Protein AF-0000000084413338 (afdb_homodimer)

Nearest PDB structures (foldseek):
  1wm1-assembly1_A  TM=8.867E-01  e=1.631E-09  Serratia marcescens
  5yhp-assembly1_A  TM=8.434E-01  e=1.998E-09  Glaciozyma antarctica
  1azw-assembly1_B  TM=8.545E-01  e=7.480E-09  Xanthomonas citri
  4ns4-assembly1_A  TM=5.624E-01  e=1.175E-02  Psychrobacter cryohalolentis K5
  7ots-assembly1_A  TM=3.538E-01  e=4.180E-02  Homo sapiens

pLDDT: mean 74.63, std 24.56, range [25.83, 98.25]

Secondary structure (DSSP, 8-state):
-EEES-----HHHHHHHHSSTGGGT-HHHHHHHHHTS-GGGTTSHHHHHHHHHT-S-HHHHHHHHHHHHHHHHHHH---SSEEEEE-SS-EEEEESSPPTT-SPPP-PPP---S--S----------GGGGSSS----TT-S--S----S--HHHHHHHHHHHHHH----TTS-HHHHHHHHHHHHHHTGGG-S-HHHHHHHHHHHHGGGTSTT-TTHHHHHHHSSSS-S---TTSTTTTGGGGTTS--EEEEETT-SSS-HHHHHHHHHH-TTSEEEEETT--S-TTSHHHHHHHHHHHHHHHTT-/-EEES-----HHHHHHHHSSTGGGT-HHHHHHHHHTS-GGGTTSHHHHHHHHHT-S-HHHHHHHHHHHHHHHHHHH---SSEEEEE-SS-EEEEESSPPTT-SPPP-PPP---S-------------GGGGSSS----TT-S--S----S--HHHHHHHHHHHHHH----TTS-HHHHHHHHHHHHHHTGGG-S-HHHHHHHHHHHHGGGTSTT-TTHHHHHHHSSSS-S---TTSTTTTGGGGTTS--EEEEETT-SSS-HHHHHHHHHH-TTSEEEEETT--S-TTSHHHHHHHHHHHHHHHTT-

Organism: Gonium pectorale (NCBI:txid33097)

Sequence (614 aa):
MLLRGVCTMRPQEIDWMYGGGAGALKPLAWYRFLEHLHANERSQPVLGYYRRLLSEDPAVRDAAARSWMDWGMSVGFGSRTHSLDWDGSQWSYRDFPAPPGARGPPQPAPAPAARPPAPPPQPWAPNADADAGHQGRDRSTLAEPGDRGQEDPAAASAAILRRGLAYRGDPSLSASTAQALLECHYCVHGAFLRGRDAAAQLYDELYGDIGSPGSAASGDAALRDGAVWPAHDASSLIGRAGELRHIPAIAVHGQMDLVCPPVTAYDLHRAWPELQLRLVPNAGHSMYDPAITHELVEATGALHALCMLLRGVCTMRPQEIDWMYGGGAGALKPLAWYRFLEHLHANERSQPVLGYYRRLLSEDPAVRDAAARSWMDWGMSVGFGSRTHSLDWDGSQWSYRDFPAPPGARGPPQPAPAPAARPPAPPPQPWAPNADADAGHQGRDRSTLAEPGDRGQEDPAAASAAILRRGLAYRGDPSLSASTAQALLECHYCVHGAFLRGRDAAAQLYDELYGDIGSPGSAASGDAALRDGAVWPAHDASSLIGRAGELRHIPAIAVHGQMDLVCPPVTAYDLHRAWPELQLRLVPNAGHSMYDPAITHELVEATGALHALC

InterPro domains:
  IPR005944 Proline iminopeptidase [PTHR43722] (1-303)
  IPR029058 Alpha/Beta hydrolase fold [G3DSA:3.40.50.1820] (1-305)
  IPR029058 Alpha/Beta hydrolase fold [SSF53474] (4-288)

Structure (mmCIF, N/CA/C/O backbone):
data_AF-0000000084413338-model_v1
#
loop_
_entity.id
_entity.type
_entity.pdbx_description
1 polymer 'prolyl aminopeptidase'
#
loop_
_atom_site.group_PDB
_atom_site.id
_atom_site.type_symbol
_atom_site.label_atom_id
_atom_site.label_alt_id
_atom_site.label_comp_id
_atom_site.label_asym_id
_atom_site.label_entity_id
_atom_site.label_seq_id
_atom_site.pdbx_PDB_ins_code
_atom_site.Cartn_x
_atom_site.Cartn_y
_atom_site.Cartn_z
_atom_site.occupancy
_atom_site.B_iso_or_equiv
_atom_site.auth_seq_id
_atom_site.auth_comp_id
_atom_site.auth_asym_id
_atom_site.auth_atom_id
_atom_site.pdbx_PDB_model_num
ATOM 1 N N . MET A 1 1 ? 25.734 10.812 -9.141 1 95.31 1 MET A N 1
ATOM 2 C CA . MET A 1 1 ? 25.062 9.523 -9.008 1 95.31 1 MET A CA 1
ATOM 3 C C . MET A 1 1 ? 23.594 9.641 -9.398 1 95.31 1 MET A C 1
ATOM 5 O O . MET A 1 1 ? 22.922 10.609 -9.031 1 95.31 1 MET A O 1
ATOM 9 N N . LEU A 1 2 ? 23.156 8.727 -10.18 1 96.44 2 LEU A N 1
ATOM 10 C CA . LEU A 1 2 ? 21.75 8.648 -10.562 1 96.44 2 LEU A CA 1
ATOM 11 C C . LEU A 1 2 ? 21.109 7.383 -10.008 1 96.44 2 LEU A C 1
ATOM 13 O O . LEU A 1 2 ? 21.609 6.277 -10.219 1 96.44 2 LEU A O 1
ATOM 17 N N . LEU A 1 3 ? 20.078 7.613 -9.172 1 97 3 LEU A N 1
ATOM 18 C CA . LEU A 1 3 ? 19.328 6.5 -8.594 1 97 3 LEU A CA 1
ATOM 19 C C . LEU A 1 3 ? 17.938 6.391 -9.234 1 97 3 LEU A C 1
ATOM 21 O O . LEU A 1 3 ? 17.359 7.398 -9.648 1 97 3 LEU A O 1
ATOM 25 N N . ARG A 1 4 ? 17.406 5.199 -9.375 1 96.38 4 ARG A N 1
ATOM 26 C CA . ARG A 1 4 ? 16.062 4.91 -9.867 1 96.38 4 ARG A CA 1
ATOM 27 C C . ARG A 1 4 ? 15.438 3.758 -9.094 1 96.38 4 ARG A C 1
ATOM 29 O O . ARG A 1 4 ? 16.062 2.717 -8.898 1 96.38 4 ARG A O 1
ATOM 36 N N . GLY A 1 5 ? 14.141 3.93 -8.742 1 95.81 5 GLY A N 1
ATOM 37 C CA . GLY A 1 5 ? 13.508 2.842 -8.016 1 95.81 5 GLY A CA 1
ATOM 38 C C . GLY A 1 5 ? 14.273 2.418 -6.777 1 95.81 5 GLY A C 1
ATOM 39 O O . GLY A 1 5 ? 14.695 1.265 -6.668 1 95.81 5 GLY A O 1
ATOM 40 N N . VAL A 1 6 ? 14.414 3.359 -5.82 1 96.19 6 VAL A N 1
ATOM 41 C CA . VAL A 1 6 ? 15.266 3.191 -4.648 1 96.19 6 VAL A CA 1
ATOM 42 C C . VAL A 1 6 ? 14.727 2.068 -3.768 1 96.19 6 VAL A C 1
ATOM 44 O O . VAL A 1 6 ? 13.539 2.051 -3.439 1 96.19 6 VAL A O 1
ATOM 47 N N . CYS A 1 7 ? 15.531 1.147 -3.496 1 95.38 7 CYS A N 1
ATOM 48 C CA . CYS A 1 7 ? 15.266 0.02 -2.607 1 95.38 7 CYS A CA 1
ATOM 49 C C . CYS A 1 7 ? 16.469 -0.249 -1.703 1 95.38 7 CYS A C 1
ATOM 51 O O . CYS A 1 7 ? 17.594 -0.303 -2.17 1 95.38 7 CYS A O 1
ATOM 53 N N . THR A 1 8 ? 16.188 -0.346 -0.382 1 91.5 8 THR A N 1
ATOM 54 C CA . THR A 1 8 ? 17.297 -0.521 0.557 1 91.5 8 THR A CA 1
ATOM 55 C C . THR A 1 8 ? 17.172 -1.849 1.301 1 91.5 8 THR A C 1
ATOM 57 O O . THR A 1 8 ? 17.938 -2.125 2.225 1 91.5 8 THR A O 1
ATOM 60 N N . MET A 1 9 ? 16.156 -2.633 1.015 1 88.81 9 MET A N 1
ATOM 61 C CA . MET A 1 9 ? 15.961 -4.008 1.456 1 88.81 9 MET A CA 1
ATOM 62 C C . MET A 1 9 ? 15.719 -4.07 2.961 1 88.81 9 MET A C 1
ATOM 64 O O . MET A 1 9 ? 16.125 -5.027 3.621 1 88.81 9 MET A O 1
ATOM 68 N N . ARG A 1 10 ? 15.172 -2.998 3.479 1 84.44 10 ARG A N 1
ATOM 69 C CA . ARG A 1 10 ? 14.711 -3.061 4.863 1 84.44 10 ARG A CA 1
ATOM 70 C C . ARG A 1 10 ? 13.57 -4.062 5.02 1 84.44 10 ARG A C 1
ATOM 72 O O . ARG A 1 10 ? 12.867 -4.367 4.051 1 84.44 10 ARG A O 1
ATOM 79 N N . PRO A 1 11 ? 13.422 -4.57 6.207 1 81.69 11 PRO A N 1
ATOM 80 C CA . PRO A 1 11 ? 12.344 -5.539 6.426 1 81.69 11 PRO A CA 1
ATOM 81 C C . PRO A 1 11 ? 10.984 -5.016 5.973 1 81.69 11 PRO A C 1
ATOM 83 O O . PRO A 1 11 ? 10.195 -5.766 5.387 1 81.69 11 PRO A O 1
ATOM 86 N N . GLN A 1 12 ? 10.695 -3.725 6.172 1 84.19 12 GLN A N 1
ATOM 87 C CA . GLN A 1 12 ? 9.406 -3.17 5.797 1 84.19 12 GLN A CA 1
ATOM 88 C C . GLN A 1 12 ? 9.234 -3.152 4.277 1 84.19 12 GLN A C 1
ATOM 90 O O . GLN A 1 12 ? 8.109 -3.254 3.773 1 84.19 12 GLN A O 1
ATOM 95 N N . GLU A 1 13 ? 10.359 -3.025 3.574 1 89.31 13 GLU A N 1
ATOM 96 C CA . GLU A 1 13 ? 10.297 -3.051 2.117 1 89.31 13 GLU A CA 1
ATOM 97 C C . GLU A 1 13 ? 10.008 -4.457 1.601 1 89.31 13 GLU A C 1
ATOM 99 O O . GLU A 1 13 ? 9.25 -4.633 0.645 1 89.31 13 GLU A O 1
ATOM 104 N N . ILE A 1 14 ? 10.609 -5.414 2.268 1 88.56 14 ILE A N 1
ATOM 105 C CA . ILE A 1 14 ? 10.344 -6.805 1.918 1 88.56 14 ILE A CA 1
ATOM 106 C C . ILE A 1 14 ? 8.898 -7.156 2.258 1 88.56 14 ILE A C 1
ATOM 108 O O . ILE A 1 14 ? 8.203 -7.793 1.461 1 88.56 14 ILE A O 1
ATOM 112 N N . ASP A 1 15 ? 8.445 -6.695 3.377 1 85.75 15 ASP A N 1
ATOM 113 C CA . ASP A 1 15 ? 7.066 -6.941 3.803 1 85.75 15 ASP A CA 1
ATOM 114 C C . ASP A 1 15 ? 6.07 -6.281 2.85 1 85.75 15 ASP A C 1
ATOM 116 O O . ASP A 1 15 ? 4.988 -6.816 2.611 1 85.75 15 ASP A O 1
ATOM 120 N N . TRP A 1 16 ? 6.402 -5.156 2.389 1 91.75 16 TRP A N 1
ATOM 121 C CA . TRP A 1 16 ? 5.547 -4.5 1.405 1 91.75 16 TRP A CA 1
ATOM 122 C C . TRP A 1 16 ? 5.305 -5.406 0.205 1 91.75 16 TRP A C 1
ATOM 124 O O . TRP A 1 16 ? 4.156 -5.613 -0.201 1 91.75 16 TRP A O 1
ATOM 134 N N . MET A 1 17 ? 6.34 -5.988 -0.316 1 93.88 17 MET A N 1
ATOM 135 C CA . MET A 1 17 ? 6.246 -6.789 -1.532 1 93.88 17 MET A CA 1
ATOM 136 C C . MET A 1 17 ? 5.68 -8.172 -1.229 1 93.88 17 MET A C 1
ATOM 138 O O . MET A 1 17 ? 4.918 -8.727 -2.025 1 93.88 17 MET A O 1
ATOM 142 N N . TYR A 1 18 ? 6.039 -8.719 -0.039 1 92.81 18 TYR A N 1
ATOM 143 C CA . TYR A 1 18 ? 5.77 -10.141 0.148 1 92.81 18 TYR A CA 1
ATOM 144 C C . TYR A 1 18 ? 4.996 -10.383 1.438 1 92.81 18 TYR A C 1
ATOM 146 O O . TYR A 1 18 ? 4.836 -11.523 1.864 1 92.81 18 TYR A O 1
ATOM 154 N N . GLY A 1 19 ? 4.527 -9.305 2.047 1 87.56 19 GLY A N 1
ATOM 155 C CA . GLY A 1 19 ? 3.729 -9.43 3.256 1 87.56 19 GLY A CA 1
ATOM 156 C C . GLY A 1 19 ? 2.328 -8.867 3.105 1 87.56 19 GLY A C 1
ATOM 157 O O . GLY A 1 19 ? 1.594 -8.75 4.09 1 87.56 19 GLY A O 1
ATOM 158 N N . GLY A 1 20 ? 2.07 -8.406 1.909 1 90.56 20 GLY A N 1
ATOM 159 C CA . GLY A 1 20 ? 0.688 -8.031 1.662 1 90.56 20 GLY A CA 1
ATOM 160 C C . GLY A 1 20 ? 0.516 -6.551 1.365 1 90.56 20 GLY A C 1
ATOM 161 O O . GLY A 1 20 ? -0.577 -6.109 1.004 1 90.56 20 GLY A O 1
ATOM 162 N N . GLY A 1 21 ? 1.537 -5.73 1.553 1 92.12 21 GLY A N 1
ATOM 163 C CA . GLY A 1 21 ? 1.425 -4.316 1.222 1 92.12 21 GLY A CA 1
ATOM 164 C C . GLY A 1 21 ? 0.977 -4.074 -0.207 1 92.12 21 GLY A C 1
ATOM 165 O O . GLY A 1 21 ? -0.136 -3.598 -0.441 1 92.12 21 GLY A O 1
ATOM 166 N N . ALA A 1 22 ? 1.799 -4.523 -1.142 1 95.5 22 ALA A N 1
ATOM 167 C CA . ALA A 1 22 ? 1.448 -4.391 -2.553 1 95.5 22 ALA A CA 1
ATOM 168 C C . ALA A 1 22 ? 0.224 -5.234 -2.896 1 95.5 22 ALA A C 1
ATOM 170 O O . ALA A 1 22 ? -0.553 -4.883 -3.785 1 95.5 22 ALA A O 1
ATOM 171 N N . GLY A 1 23 ? 0.008 -6.289 -2.146 1 94.62 23 GLY A N 1
ATOM 172 C CA . GLY A 1 23 ? -1.108 -7.195 -2.377 1 94.62 23 GLY A CA 1
ATOM 173 C C . GLY A 1 23 ? -2.459 -6.539 -2.168 1 94.62 23 GLY A C 1
ATOM 174 O O . GLY A 1 23 ? -3.459 -6.961 -2.752 1 94.62 23 GLY A O 1
ATOM 175 N N . ALA A 1 24 ? -2.447 -5.5 -1.345 1 94.44 24 ALA A N 1
ATOM 176 C CA . ALA A 1 24 ? -3.693 -4.781 -1.101 1 94.44 24 ALA A CA 1
ATOM 177 C C . ALA A 1 24 ? -4.223 -4.148 -2.385 1 94.44 24 ALA A C 1
ATOM 179 O O . ALA A 1 24 ? -5.43 -3.975 -2.547 1 94.44 24 ALA A O 1
ATOM 180 N N . LEU A 1 25 ? -3.328 -3.873 -3.33 1 94.25 25 LEU A N 1
ATOM 181 C CA . LEU A 1 25 ? -3.705 -3.182 -4.559 1 94.25 25 LEU A CA 1
ATOM 182 C C . LEU A 1 25 ? -3.779 -4.152 -5.73 1 94.25 25 LEU A C 1
ATOM 184 O O . LEU A 1 25 ? -4.363 -3.838 -6.766 1 94.25 25 LEU A O 1
ATOM 188 N N . LYS A 1 26 ? -3.174 -5.316 -5.559 1 94.25 26 LYS A N 1
ATOM 189 C CA . LYS A 1 26 ? -3.18 -6.359 -6.578 1 94.25 26 LYS A CA 1
ATOM 190 C C . LYS A 1 26 ? -3.678 -7.684 -6.008 1 94.25 26 LYS A C 1
ATOM 192 O O . LYS A 1 26 ? -2.963 -8.688 -6.043 1 94.25 26 LYS A O 1
ATOM 197 N N . PRO A 1 27 ? -4.902 -7.707 -5.59 1 92.56 27 PRO A N 1
ATOM 198 C CA . PRO A 1 27 ? -5.352 -8.836 -4.777 1 92.56 27 PRO A CA 1
ATOM 199 C C . PRO A 1 27 ? -5.398 -10.148 -5.562 1 92.56 27 PRO A C 1
ATOM 201 O O . PRO A 1 27 ? -5.074 -11.203 -5.02 1 92.56 27 PRO A O 1
ATOM 204 N N . LEU A 1 28 ? -5.82 -10.109 -6.812 1 91.06 28 LEU A N 1
ATOM 205 C CA . LEU A 1 28 ? -5.906 -11.352 -7.574 1 91.06 28 LEU A CA 1
ATOM 206 C C . LEU A 1 28 ? -4.539 -12.016 -7.688 1 91.06 28 LEU A C 1
ATOM 208 O O . LEU A 1 28 ? -4.391 -13.195 -7.363 1 91.06 28 LEU A O 1
ATOM 212 N N . ALA A 1 29 ? -3.568 -11.266 -8.125 1 93.44 29 ALA A N 1
ATOM 213 C CA . ALA A 1 29 ? -2.217 -11.797 -8.266 1 93.44 29 ALA A CA 1
ATOM 214 C C . ALA A 1 29 ? -1.64 -12.195 -6.91 1 93.44 29 ALA A C 1
ATOM 216 O O . ALA A 1 29 ? -0.935 -13.203 -6.797 1 93.44 29 ALA A O 1
ATOM 217 N N . TRP A 1 30 ? -1.934 -11.453 -5.906 1 94.69 30 TRP A N 1
ATOM 218 C CA . TRP A 1 30 ? -1.425 -11.695 -4.559 1 94.69 30 TRP A CA 1
ATOM 219 C C . TRP A 1 30 ? -1.932 -13.023 -4.016 1 94.69 30 TRP A C 1
ATOM 221 O O . TRP A 1 30 ? -1.149 -13.836 -3.521 1 94.69 30 TRP A O 1
ATOM 231 N N . TYR A 1 31 ? -3.164 -13.258 -4.168 1 91.12 31 TYR A N 1
ATOM 232 C CA . TYR A 1 31 ? -3.734 -14.484 -3.633 1 91.12 31 TYR A CA 1
ATOM 233 C C . TYR A 1 31 ? -3.271 -15.695 -4.438 1 91.12 31 TYR A C 1
ATOM 235 O O . TYR A 1 31 ? -3.062 -16.781 -3.881 1 91.12 31 TYR A O 1
ATOM 243 N N . ARG A 1 32 ? -3.096 -15.492 -5.742 1 92.69 32 ARG A N 1
ATOM 244 C CA . ARG A 1 32 ? -2.496 -16.562 -6.531 1 92.69 32 ARG A CA 1
ATOM 245 C C . ARG A 1 32 ? -1.095 -16.891 -6.031 1 92.69 32 ARG A C 1
ATOM 247 O O . ARG A 1 32 ? -0.726 -18.062 -5.934 1 92.69 32 ARG A O 1
ATOM 254 N N . PHE A 1 33 ? -0.368 -15.914 -5.703 1 96.75 33 PHE A N 1
ATOM 255 C CA . PHE A 1 33 ? 0.97 -16.062 -5.141 1 96.75 33 PHE A CA 1
ATOM 256 C C . PHE A 1 33 ? 0.926 -16.828 -3.824 1 96.75 33 PHE A C 1
ATOM 258 O O . PHE A 1 33 ? 1.703 -17.766 -3.619 1 96.75 33 PHE A O 1
ATOM 265 N N . LEU A 1 34 ? -0.003 -16.469 -2.977 1 92.56 34 LEU A N 1
ATOM 266 C CA . LEU A 1 34 ? -0.126 -17.109 -1.672 1 92.56 34 LEU A CA 1
ATOM 267 C C . LEU A 1 34 ? -0.606 -18.547 -1.82 1 92.56 34 LEU A C 1
ATOM 269 O O . LEU A 1 34 ? -0.145 -19.438 -1.101 1 92.56 34 LEU A O 1
ATOM 273 N N . GLU A 1 35 ? -1.488 -18.719 -2.729 1 91.5 35 GLU A N 1
ATOM 274 C CA . GLU A 1 35 ? -2.152 -20.016 -2.861 1 91.5 35 GLU A CA 1
ATOM 275 C C . GLU A 1 35 ? -1.201 -21.062 -3.426 1 91.5 35 GLU A C 1
ATOM 277 O O . GLU A 1 35 ? -1.494 -22.266 -3.379 1 91.5 35 GLU A O 1
ATOM 282 N N . HIS A 1 36 ? -0.117 -20.688 -3.939 1 95 36 HIS A N 1
ATOM 283 C CA . HIS A 1 36 ? 0.921 -21.641 -4.336 1 95 36 HIS A CA 1
ATOM 284 C C . HIS A 1 36 ? 1.553 -22.297 -3.117 1 95 36 HIS A C 1
ATOM 286 O O . HIS A 1 36 ? 2.193 -23.344 -3.238 1 95 36 HIS A O 1
ATOM 292 N N . LEU A 1 37 ? 1.358 -21.734 -1.968 1 91.88 37 LEU A N 1
ATOM 293 C CA . LEU A 1 37 ? 1.921 -22.219 -0.714 1 91.88 37 LEU A CA 1
ATOM 294 C C . LEU A 1 37 ? 0.862 -22.938 0.111 1 91.88 37 LEU A C 1
ATOM 296 O O . LEU A 1 37 ? -0.337 -22.75 -0.105 1 91.88 37 LEU A O 1
ATOM 300 N N . HIS A 1 38 ? 1.381 -23.734 1.044 1 86.44 38 HIS A N 1
ATOM 301 C CA . HIS A 1 38 ? 0.476 -24.281 2.047 1 86.44 38 HIS A CA 1
ATOM 302 C C . HIS A 1 38 ? -0.022 -23.203 2.994 1 86.44 38 HIS A C 1
ATOM 304 O O . HIS A 1 38 ? 0.636 -22.172 3.166 1 86.44 38 HIS A O 1
ATOM 310 N N . ALA A 1 39 ? -1.134 -23.422 3.562 1 81.81 39 ALA A N 1
ATOM 311 C CA . ALA A 1 39 ? -1.787 -22.438 4.414 1 81.81 39 ALA A CA 1
ATOM 312 C C . ALA A 1 39 ? -0.86 -21.984 5.539 1 81.81 39 ALA A C 1
ATOM 314 O O . ALA A 1 39 ? -0.79 -20.797 5.855 1 81.81 39 ALA A O 1
ATOM 315 N N . ASN A 1 40 ? -0.144 -22.875 6.086 1 75.88 40 ASN A N 1
ATOM 316 C CA . ASN A 1 40 ? 0.695 -22.578 7.242 1 75.88 40 ASN A CA 1
ATOM 317 C C . ASN A 1 40 ? 1.945 -21.797 6.836 1 75.88 40 ASN A C 1
ATOM 319 O O . ASN A 1 40 ? 2.654 -21.266 7.695 1 75.88 40 ASN A O 1
ATOM 323 N N . GLU A 1 41 ? 2.176 -21.656 5.5 1 82.12 41 GLU A N 1
ATOM 324 C CA . GLU A 1 41 ? 3.365 -20.969 5.012 1 82.12 41 GLU A CA 1
ATOM 325 C C . GLU A 1 41 ? 3.037 -19.547 4.566 1 82.12 41 GLU A C 1
ATOM 327 O O . GLU A 1 41 ? 3.939 -18.734 4.316 1 82.12 41 GLU A O 1
ATOM 332 N N . ARG A 1 42 ? 1.789 -19.203 4.527 1 86.81 42 ARG A N 1
ATOM 333 C CA . ARG A 1 42 ? 1.353 -17.984 3.852 1 86.81 42 ARG A CA 1
ATOM 334 C C . ARG A 1 42 ? 1.63 -16.766 4.707 1 86.81 42 ARG A C 1
ATOM 336 O O . ARG A 1 42 ? 1.585 -15.633 4.215 1 86.81 42 ARG A O 1
ATOM 343 N N . SER A 1 43 ? 1.973 -16.984 5.965 1 78.81 43 SER A N 1
ATOM 344 C CA . SER A 1 43 ? 2.373 -15.867 6.816 1 78.81 43 SER A CA 1
ATOM 345 C C . SER A 1 43 ? 3.822 -15.469 6.559 1 78.81 43 SER A C 1
ATOM 347 O O . SER A 1 43 ? 4.25 -14.375 6.941 1 78.81 43 SER A O 1
ATOM 349 N N . GLN A 1 44 ? 4.547 -16.375 5.934 1 81.19 44 GLN A N 1
ATOM 350 C CA . GLN A 1 44 ? 5.934 -16.141 5.547 1 81.19 44 GLN A CA 1
ATOM 351 C C . GLN A 1 44 ? 6.207 -16.656 4.137 1 81.19 44 GLN A C 1
ATOM 353 O O . GLN A 1 44 ? 7.023 -17.562 3.949 1 81.19 44 GLN A O 1
ATOM 358 N N . PRO A 1 45 ? 5.629 -15.945 3.305 1 91.31 45 PRO A N 1
ATOM 359 C CA . PRO A 1 45 ? 5.66 -16.516 1.954 1 91.31 45 PRO A CA 1
ATOM 360 C C . PRO A 1 45 ? 7.078 -16.609 1.391 1 91.31 45 PRO A C 1
ATOM 362 O O . PRO A 1 45 ? 7.379 -17.547 0.633 1 91.31 45 PRO A O 1
ATOM 365 N N . VAL A 1 46 ? 7.98 -15.711 1.786 1 92.5 46 VAL A N 1
ATOM 366 C CA . VAL A 1 46 ? 9.328 -15.711 1.229 1 92.5 46 VAL A CA 1
ATOM 367 C C . VAL A 1 46 ? 10.031 -17.031 1.563 1 92.5 46 VAL A C 1
ATOM 369 O O . VAL A 1 46 ? 10.625 -17.656 0.689 1 92.5 46 VAL A O 1
ATOM 372 N N . LEU A 1 47 ? 9.875 -17.516 2.75 1 88.44 47 LEU A N 1
ATOM 373 C CA . LEU A 1 47 ? 10.508 -18.75 3.162 1 88.44 47 LEU A CA 1
ATOM 374 C C . LEU A 1 47 ? 9.875 -19.953 2.455 1 88.44 47 LEU A C 1
ATOM 376 O O . LEU A 1 47 ? 10.57 -20.891 2.072 1 88.44 47 LEU A O 1
ATOM 380 N N . GLY A 1 48 ? 8.562 -19.891 2.365 1 91.38 48 GLY A N 1
ATOM 381 C CA . GLY A 1 48 ? 7.879 -20.953 1.646 1 91.38 48 GLY A CA 1
ATOM 382 C C . GLY A 1 48 ? 8.344 -21.094 0.209 1 91.38 48 GLY A C 1
ATOM 383 O O . GLY A 1 48 ? 8.57 -22.203 -0.269 1 91.38 48 GLY A O 1
ATOM 384 N N . TYR A 1 49 ? 8.492 -20.016 -0.433 1 96.25 49 TYR A N 1
ATOM 385 C CA . TYR A 1 49 ? 8.984 -20.047 -1.807 1 96.25 49 TYR A CA 1
ATOM 386 C C . TYR A 1 49 ? 10.453 -20.453 -1.857 1 96.25 49 TYR A C 1
ATOM 388 O O . TYR A 1 49 ? 10.867 -21.172 -2.766 1 96.25 49 TYR A O 1
ATOM 396 N N . TYR A 1 50 ? 11.219 -20.016 -0.892 1 93.94 50 TYR A N 1
ATOM 397 C CA . TYR A 1 50 ? 12.633 -20.359 -0.848 1 93.94 50 TYR A CA 1
ATOM 398 C C . TYR A 1 50 ? 12.828 -21.875 -0.791 1 93.94 50 TYR A C 1
ATOM 400 O O . TYR A 1 50 ? 13.664 -22.422 -1.507 1 93.94 50 TYR A O 1
ATOM 408 N N . ARG A 1 51 ? 12.023 -22.547 0.011 1 94.06 51 ARG A N 1
ATOM 409 C CA . ARG A 1 51 ? 12.062 -24 0.119 1 94.06 51 ARG A CA 1
ATOM 410 C C . ARG A 1 51 ? 11.797 -24.656 -1.232 1 94.06 51 ARG A C 1
ATOM 412 O O . ARG A 1 51 ? 12.5 -25.594 -1.621 1 94.06 51 ARG A O 1
ATOM 419 N N . ARG A 1 52 ? 10.898 -24.094 -1.934 1 96.88 52 ARG A N 1
ATOM 420 C CA . ARG A 1 52 ? 10.516 -24.688 -3.213 1 96.88 52 ARG A CA 1
ATOM 421 C C . ARG A 1 52 ? 11.523 -24.344 -4.301 1 96.88 52 ARG A C 1
ATOM 423 O O . ARG A 1 52 ? 11.82 -25.156 -5.168 1 96.88 52 ARG A O 1
ATOM 430 N N . LEU A 1 53 ? 12.07 -23.156 -4.199 1 97.25 53 LEU A N 1
ATOM 431 C CA . LEU A 1 53 ? 13.031 -22.719 -5.207 1 97.25 53 LEU A CA 1
ATOM 432 C C . LEU A 1 53 ? 14.344 -23.484 -5.07 1 97.25 53 LEU A C 1
ATOM 434 O O . LEU A 1 53 ? 15.078 -23.641 -6.047 1 97.25 53 LEU A O 1
ATOM 438 N N . LEU A 1 54 ? 14.586 -24.078 -3.893 1 95.06 54 LEU A N 1
ATOM 439 C CA . LEU A 1 54 ? 15.797 -24.844 -3.646 1 95.06 54 LEU A CA 1
ATOM 440 C C . LEU A 1 54 ? 15.531 -26.344 -3.848 1 95.06 54 LEU A C 1
ATOM 442 O O . LEU A 1 54 ? 16.422 -27.156 -3.635 1 95.06 54 LEU A O 1
ATOM 446 N N . SER A 1 55 ? 14.367 -26.672 -4.227 1 94.94 55 SER A N 1
ATOM 447 C CA . SER A 1 55 ? 14.008 -28.078 -4.402 1 94.94 55 SER A CA 1
ATOM 448 C C . SER A 1 55 ? 14.859 -28.734 -5.48 1 94.94 55 SER A C 1
ATOM 450 O O . SER A 1 55 ? 15.148 -28.125 -6.512 1 94.94 55 SER A O 1
ATOM 452 N N . GLU A 1 56 ? 15.156 -30 -5.258 1 92.19 56 GLU A N 1
ATOM 453 C CA . GLU A 1 56 ? 15.867 -30.797 -6.262 1 92.19 56 GLU A CA 1
ATOM 454 C C . GLU A 1 56 ? 14.93 -31.234 -7.383 1 92.19 56 GLU A C 1
ATOM 456 O O . GLU A 1 56 ? 15.383 -31.625 -8.461 1 92.19 56 GLU A O 1
ATOM 461 N N . ASP A 1 57 ? 13.672 -31.188 -7.148 1 93.94 57 ASP A N 1
ATOM 462 C CA . ASP A 1 57 ? 12.672 -31.484 -8.172 1 93.94 57 ASP A CA 1
ATOM 463 C C . ASP A 1 57 ? 12.422 -30.281 -9.062 1 93.94 57 ASP A C 1
ATOM 465 O O . ASP A 1 57 ? 11.836 -29.281 -8.617 1 93.94 57 ASP A O 1
ATOM 469 N N . PRO A 1 58 ? 12.812 -30.391 -10.336 1 93.88 58 PRO A N 1
ATOM 470 C CA . PRO A 1 58 ? 12.672 -29.234 -11.227 1 93.88 58 PRO A CA 1
ATOM 471 C C . PRO A 1 58 ? 11.219 -28.781 -11.383 1 93.88 58 PRO A C 1
ATOM 473 O O . PRO A 1 58 ? 10.953 -27.594 -11.57 1 93.88 58 PRO A O 1
ATOM 476 N N . ALA A 1 59 ? 10.289 -29.672 -11.312 1 94.56 59 ALA A N 1
ATOM 477 C CA . ALA A 1 59 ? 8.883 -29.312 -11.461 1 94.56 59 ALA A CA 1
ATOM 478 C C . ALA A 1 59 ? 8.43 -28.422 -10.312 1 94.56 59 ALA A C 1
ATOM 480 O O . ALA A 1 59 ? 7.734 -27.422 -10.539 1 94.56 59 ALA A O 1
ATOM 481 N N . VAL A 1 60 ? 8.883 -28.75 -9.078 1 96.38 60 VAL A N 1
ATOM 482 C CA . VAL A 1 60 ? 8.555 -27.969 -7.895 1 96.38 60 VAL A CA 1
ATOM 483 C C . VAL A 1 60 ? 9.258 -26.609 -7.957 1 96.38 60 VAL A C 1
ATOM 485 O O . VAL A 1 60 ? 8.625 -25.562 -7.762 1 96.38 60 VAL A O 1
ATOM 488 N N . ARG A 1 61 ? 10.477 -26.656 -8.289 1 96.88 61 ARG A N 1
ATOM 489 C CA . ARG A 1 61 ? 11.305 -25.453 -8.359 1 96.88 61 ARG A CA 1
ATOM 490 C C . ARG A 1 61 ? 10.773 -24.484 -9.414 1 96.88 61 ARG A C 1
ATOM 492 O O . ARG A 1 61 ? 10.578 -23.297 -9.133 1 96.88 61 ARG A O 1
ATOM 499 N N . ASP A 1 62 ? 10.453 -25 -10.602 1 96.56 62 ASP A N 1
ATOM 500 C CA . ASP A 1 62 ? 10.062 -24.141 -11.719 1 96.56 62 ASP A CA 1
ATOM 501 C C . ASP A 1 62 ? 8.648 -23.594 -11.523 1 96.56 62 ASP A C 1
ATOM 503 O O . ASP A 1 62 ? 8.352 -22.469 -11.938 1 96.56 62 ASP A O 1
ATOM 507 N N . ALA A 1 63 ? 7.805 -24.375 -10.953 1 97.12 63 ALA A N 1
ATOM 508 C CA . ALA A 1 63 ? 6.465 -23.875 -10.641 1 97.12 63 ALA A CA 1
ATOM 509 C C . ALA A 1 63 ? 6.523 -22.734 -9.641 1 97.12 63 ALA A C 1
ATOM 511 O O . ALA A 1 63 ? 5.805 -21.734 -9.789 1 97.12 63 ALA A O 1
ATOM 512 N N . ALA A 1 64 ? 7.391 -22.875 -8.633 1 98.12 64 ALA A N 1
ATOM 513 C CA . ALA A 1 64 ? 7.574 -21.797 -7.66 1 98.12 64 ALA A CA 1
ATOM 514 C C . ALA A 1 64 ? 8.141 -20.547 -8.32 1 98.12 64 ALA A C 1
ATOM 516 O O . ALA A 1 64 ? 7.711 -19.422 -8.031 1 98.12 64 ALA A O 1
ATOM 517 N N . ALA A 1 65 ? 9.055 -20.766 -9.195 1 98.25 65 ALA A N 1
ATOM 518 C CA . ALA A 1 65 ? 9.656 -19.641 -9.914 1 98.25 65 ALA A CA 1
ATOM 519 C C . ALA A 1 65 ? 8.617 -18.906 -10.758 1 98.25 65 ALA A C 1
ATOM 521 O O . ALA A 1 65 ? 8.586 -17.672 -10.766 1 98.25 65 ALA A O 1
ATOM 522 N N . ARG A 1 66 ? 7.824 -19.656 -11.406 1 97.5 66 ARG A N 1
ATOM 523 C CA . ARG A 1 66 ? 6.785 -19.047 -12.227 1 97.5 66 ARG A CA 1
ATOM 524 C C . ARG A 1 66 ? 5.836 -18.219 -11.375 1 97.5 66 ARG A C 1
ATOM 526 O O . ARG A 1 66 ? 5.512 -17.078 -11.734 1 97.5 66 ARG A O 1
ATOM 533 N N . SER A 1 67 ? 5.43 -18.75 -10.266 1 97.81 67 SER A N 1
ATOM 534 C CA . SER A 1 67 ? 4.535 -18.031 -9.367 1 97.81 67 SER A CA 1
ATOM 535 C C . SER A 1 67 ? 5.195 -16.766 -8.828 1 97.81 67 SER A C 1
ATOM 537 O O . SER A 1 67 ? 4.578 -15.695 -8.797 1 97.81 67 SER A O 1
ATOM 539 N N . TRP A 1 68 ? 6.434 -16.906 -8.469 1 98.25 68 TRP A N 1
ATOM 540 C CA . TRP A 1 68 ? 7.215 -15.773 -7.973 1 98.25 68 TRP A CA 1
ATOM 541 C C . TRP A 1 68 ? 7.312 -14.672 -9.023 1 98.25 68 TRP A C 1
ATOM 543 O O . TRP A 1 68 ? 7.062 -13.5 -8.727 1 98.25 68 TRP A O 1
ATOM 553 N N . MET A 1 69 ? 7.594 -15.047 -10.219 1 97 69 MET A N 1
ATOM 554 C CA . MET A 1 69 ? 7.773 -14.086 -11.305 1 97 69 MET A CA 1
ATOM 555 C C . MET A 1 69 ? 6.441 -13.453 -11.695 1 97 69 MET A C 1
ATOM 557 O O . MET A 1 69 ? 6.383 -12.266 -12.008 1 97 69 MET A O 1
ATOM 561 N N . ASP A 1 70 ? 5.41 -14.242 -11.688 1 95.81 70 ASP A N 1
ATOM 562 C CA . ASP A 1 70 ? 4.086 -13.719 -12.008 1 95.81 70 ASP A CA 1
ATOM 563 C C . ASP A 1 70 ? 3.68 -12.625 -11.023 1 95.81 70 ASP A C 1
ATOM 565 O O . ASP A 1 70 ? 3.119 -11.602 -11.422 1 95.81 70 ASP A O 1
ATOM 569 N N . TRP A 1 71 ? 3.967 -12.836 -9.773 1 96.81 71 TRP A N 1
ATOM 570 C CA . TRP A 1 71 ? 3.691 -11.82 -8.758 1 96.81 71 TRP A CA 1
ATOM 571 C C . TRP A 1 71 ? 4.492 -10.555 -9.023 1 96.81 71 TRP A C 1
ATOM 573 O O . TRP A 1 71 ? 3.93 -9.453 -9.07 1 96.81 71 TRP A O 1
ATOM 583 N N . GLY A 1 72 ? 5.766 -10.766 -9.258 1 95.44 72 GLY A N 1
ATOM 584 C CA . GLY A 1 72 ? 6.617 -9.625 -9.547 1 95.44 72 GLY A CA 1
ATOM 585 C C . GLY A 1 72 ? 6.148 -8.82 -10.742 1 95.44 72 GLY A C 1
ATOM 586 O O . GLY A 1 72 ? 6.113 -7.586 -10.695 1 95.44 72 GLY A O 1
ATOM 587 N N . MET A 1 73 ? 5.746 -9.461 -11.734 1 92.62 73 MET A N 1
ATOM 588 C CA . MET A 1 73 ? 5.293 -8.797 -12.953 1 92.62 73 MET A CA 1
ATOM 589 C C . MET A 1 73 ? 3.977 -8.062 -12.719 1 92.62 73 MET A C 1
ATOM 591 O O . MET A 1 73 ? 3.771 -6.965 -13.242 1 92.62 73 MET A O 1
ATOM 595 N N . SER A 1 74 ? 3.154 -8.664 -11.961 1 92.56 74 SER A N 1
ATOM 596 C CA . SER A 1 74 ? 1.86 -8.047 -11.664 1 92.56 74 SER A CA 1
ATOM 597 C C . SER A 1 74 ? 2.027 -6.734 -10.914 1 92.56 74 SER A C 1
ATOM 599 O O . SER A 1 74 ? 1.269 -5.789 -11.125 1 92.56 74 SER A O 1
ATOM 601 N N . VAL A 1 75 ? 2.961 -6.695 -10.039 1 93.81 75 VAL A N 1
ATOM 602 C CA . VAL A 1 75 ? 3.199 -5.5 -9.234 1 93.81 75 VAL A CA 1
ATOM 603 C C . VAL A 1 75 ? 3.973 -4.473 -10.055 1 93.81 75 VAL A C 1
ATOM 605 O O . VAL A 1 75 ? 3.736 -3.268 -9.93 1 93.81 75 VAL A O 1
ATOM 608 N N . GLY A 1 76 ? 4.801 -4.918 -10.859 1 88.19 76 GLY A N 1
ATOM 609 C CA . GLY A 1 76 ? 5.684 -4.035 -11.602 1 88.19 76 GLY A CA 1
ATOM 610 C C . GLY A 1 76 ? 5.008 -3.389 -12.797 1 88.19 76 GLY A C 1
ATOM 611 O O . GLY A 1 76 ? 5.449 -2.344 -13.273 1 88.19 76 GLY A O 1
ATOM 612 N N . PHE A 1 77 ? 3.971 -4.137 -13.219 1 77.56 77 PHE A N 1
ATOM 613 C CA . PHE A 1 77 ? 3.332 -3.664 -14.445 1 77.56 77 PHE A CA 1
ATOM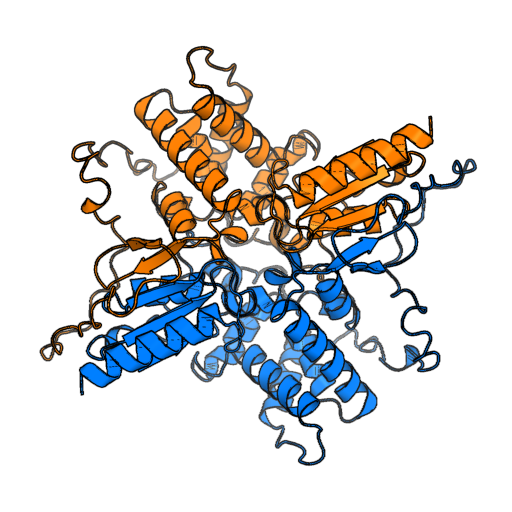 614 C C . PHE A 1 77 ? 1.817 -3.607 -14.273 1 77.56 77 PHE A C 1
ATOM 616 O O . PHE A 1 77 ? 1.233 -4.441 -13.578 1 77.56 77 PHE A O 1
ATOM 623 N N . GLY A 1 78 ? 1.244 -2.529 -14.578 1 69.25 78 GLY A N 1
ATOM 624 C CA . GLY A 1 78 ? -0.203 -2.395 -14.602 1 69.25 78 GLY A CA 1
ATOM 625 C C . GLY A 1 78 ? -0.739 -1.996 -15.961 1 69.25 78 GLY A C 1
ATOM 626 O O . GLY A 1 78 ? 0.004 -1.483 -16.797 1 69.25 78 GLY A O 1
ATOM 627 N N . SER A 1 79 ? -1.965 -2.559 -16.156 1 64.75 79 SER A N 1
ATOM 628 C CA . SER A 1 79 ? -2.615 -2.158 -17.391 1 64.75 79 SER A CA 1
ATOM 629 C C . SER A 1 79 ? -3.381 -0.85 -17.219 1 64.75 79 SER A C 1
ATOM 631 O O . SER A 1 79 ? -3.959 -0.598 -16.172 1 64.75 79 SER A O 1
ATOM 633 N N . ARG A 1 80 ? -3.25 -0.054 -18.266 1 71.19 80 ARG A N 1
ATOM 634 C CA . ARG A 1 80 ? -3.992 1.203 -18.281 1 71.19 80 ARG A CA 1
ATOM 635 C C . ARG A 1 80 ? -5.25 1.085 -19.141 1 71.19 80 ARG A C 1
ATOM 637 O O . ARG A 1 80 ? -6.113 1.961 -19.094 1 71.19 80 ARG A O 1
ATOM 644 N N . THR A 1 81 ? -5.348 -0.066 -19.719 1 72.62 81 THR A N 1
ATOM 645 C CA . THR A 1 81 ? -6.395 -0.139 -20.734 1 72.62 81 THR A CA 1
ATOM 646 C C . THR A 1 81 ? -7.289 -1.354 -20.5 1 72.62 81 THR A C 1
ATOM 648 O O . THR A 1 81 ? -8.188 -1.632 -21.297 1 72.62 81 THR A O 1
ATOM 651 N N . HIS A 1 82 ? -7.078 -2.055 -19.422 1 80.19 82 HIS A N 1
ATOM 652 C CA . HIS A 1 82 ? -7.902 -3.227 -19.156 1 80.19 82 HIS A CA 1
ATOM 653 C C . HIS A 1 82 ? -8.461 -3.193 -17.734 1 80.19 82 HIS A C 1
ATOM 655 O O . HIS A 1 82 ? -7.719 -2.967 -16.781 1 80.19 82 HIS A O 1
ATOM 661 N N . SER A 1 83 ? -9.742 -3.379 -17.75 1 81.12 83 SER A N 1
ATOM 662 C CA . SER A 1 83 ? -10.367 -3.639 -16.453 1 81.12 83 SER A CA 1
ATOM 663 C C . SER A 1 83 ? -10.234 -5.109 -16.062 1 81.12 83 SER A C 1
ATOM 665 O O . SER A 1 83 ? -10.023 -5.965 -16.922 1 81.12 83 SER A O 1
ATOM 667 N N . LEU A 1 84 ? -10.188 -5.387 -14.82 1 80.88 84 LEU A N 1
ATOM 668 C CA . LEU A 1 84 ? -10.273 -6.738 -14.273 1 80.88 84 LEU A CA 1
ATOM 669 C C . LEU A 1 84 ? -11.633 -6.969 -13.609 1 80.88 84 LEU A C 1
ATOM 671 O O . LEU A 1 84 ? -11.969 -6.309 -12.625 1 80.88 84 LEU A O 1
ATOM 675 N N . ASP A 1 85 ? -12.336 -7.941 -14.219 1 87 85 ASP A N 1
ATOM 676 C CA . ASP A 1 85 ? -13.734 -8.078 -13.82 1 87 85 ASP A CA 1
ATOM 677 C C . ASP A 1 85 ? -14.023 -9.484 -13.297 1 87 85 ASP A C 1
ATOM 679 O O . ASP A 1 85 ? -13.523 -10.469 -13.844 1 87 85 ASP A O 1
ATOM 683 N N . TRP A 1 86 ? -14.727 -9.562 -12.188 1 89.12 86 TRP A N 1
ATOM 684 C CA . TRP A 1 86 ? -15.398 -10.781 -11.734 1 89.12 86 TRP A CA 1
ATOM 685 C C . TRP A 1 86 ? -16.875 -10.75 -12.109 1 89.12 86 TRP A C 1
ATOM 687 O O . TRP A 1 86 ? -17.609 -9.852 -11.695 1 89.12 86 TRP A O 1
ATOM 697 N N . ASP A 1 87 ? -17.359 -11.703 -12.93 1 84.94 87 ASP A N 1
ATOM 698 C CA . ASP A 1 87 ? -18.719 -11.641 -13.43 1 84.94 87 ASP A CA 1
ATOM 699 C C . ASP A 1 87 ? -19.641 -12.555 -12.625 1 84.94 87 ASP A C 1
ATOM 701 O O . ASP A 1 87 ? -20.781 -12.82 -13.039 1 84.94 87 ASP A O 1
ATOM 705 N N . GLY A 1 88 ? -19.172 -13.062 -11.516 1 78.88 88 GLY A N 1
ATOM 706 C CA . GLY A 1 88 ? -19.938 -14.008 -10.711 1 78.88 88 GLY A CA 1
ATOM 707 C C . GLY A 1 88 ? -19.438 -15.438 -10.836 1 78.88 88 GLY A C 1
ATOM 708 O O . GLY A 1 88 ? -19.797 -16.297 -10.047 1 78.88 88 GLY A O 1
ATOM 709 N N . SER A 1 89 ? -18.484 -15.664 -11.828 1 79.75 89 SER A N 1
ATOM 710 C CA . SER A 1 89 ? -18.016 -17.031 -12.07 1 79.75 89 SER A CA 1
ATOM 711 C C . SER A 1 89 ? -16.516 -17.062 -12.344 1 79.75 89 SER A C 1
ATOM 713 O O . SER A 1 89 ? -15.828 -18 -11.953 1 79.75 89 SER A O 1
ATOM 715 N N . GLN A 1 90 ? -16.125 -16.016 -13 1 86.81 90 GLN A N 1
ATOM 716 C CA . GLN A 1 90 ? -14.711 -16.047 -13.375 1 86.81 90 GLN A CA 1
ATOM 717 C C . GLN A 1 90 ? -14.141 -14.625 -13.445 1 86.81 90 GLN A C 1
ATOM 719 O O . GLN A 1 90 ? -14.883 -13.664 -13.664 1 86.81 90 GLN A O 1
ATOM 724 N N . TRP A 1 91 ? -12.844 -14.602 -13.281 1 89.44 91 TRP A N 1
ATOM 725 C CA . TRP A 1 91 ? -12.086 -13.383 -13.523 1 89.44 91 TRP A CA 1
ATOM 726 C C . TRP A 1 91 ? -11.75 -13.227 -15 1 89.44 91 TRP A C 1
ATOM 728 O O . TRP A 1 91 ? -11.398 -14.203 -15.664 1 89.44 91 TRP A O 1
ATOM 738 N N . SER A 1 92 ? -11.867 -11.953 -15.539 1 85.56 92 SER A N 1
ATOM 739 C CA . SER A 1 92 ? -11.469 -11.688 -16.922 1 85.56 92 SER A CA 1
ATOM 740 C C . SER A 1 92 ? -10.945 -10.258 -17.078 1 85.56 92 SER A C 1
ATOM 742 O O . SER A 1 92 ? -11.453 -9.336 -16.438 1 85.56 92 SER A O 1
ATOM 744 N N . TYR A 1 93 ? -9.969 -10.172 -17.875 1 84 93 TYR A N 1
ATOM 745 C CA . TYR A 1 93 ? -9.547 -8.859 -18.344 1 84 93 TYR A CA 1
ATOM 746 C C . TYR A 1 93 ? -10.414 -8.383 -19.5 1 84 93 TYR A C 1
ATOM 748 O O . TYR A 1 93 ? -10.758 -9.172 -20.391 1 84 93 TYR A O 1
ATOM 756 N N . ARG A 1 94 ? -10.836 -7.113 -19.422 1 81.69 94 ARG A N 1
ATOM 757 C CA . ARG A 1 94 ? -11.656 -6.535 -20.484 1 81.69 94 ARG A CA 1
ATOM 758 C C . ARG A 1 94 ? -11.086 -5.195 -20.938 1 81.69 94 ARG A C 1
ATOM 760 O O . ARG A 1 94 ? -10.555 -4.43 -20.141 1 81.69 94 ARG A O 1
ATOM 767 N N . ASP A 1 95 ? -11.273 -4.996 -22.25 1 79.75 95 ASP A N 1
ATOM 768 C CA . ASP A 1 95 ? -10.883 -3.691 -22.766 1 79.75 95 ASP A CA 1
ATOM 769 C C . ASP A 1 95 ? -11.648 -2.568 -22.062 1 79.75 95 ASP A C 1
ATOM 771 O O . ASP A 1 95 ? -12.836 -2.709 -21.766 1 79.75 95 ASP A O 1
ATOM 775 N N . PHE A 1 96 ? -11.031 -1.53 -21.812 1 78.81 96 PHE A N 1
ATOM 776 C CA . PHE A 1 96 ? -11.641 -0.397 -21.141 1 78.81 96 PHE A CA 1
ATOM 777 C C . PHE A 1 96 ? -11.5 0.875 -21.953 1 78.81 96 PHE A C 1
ATOM 779 O O . PHE A 1 96 ? -10.406 1.18 -22.453 1 78.81 96 PHE A O 1
ATOM 786 N N . PRO A 1 97 ? -12.539 1.618 -22.078 1 76.94 97 PRO A N 1
ATOM 787 C CA . PRO A 1 97 ? -13.867 1.356 -21.531 1 76.94 97 PRO A CA 1
ATOM 788 C C . PRO A 1 97 ? -14.602 0.238 -22.266 1 76.94 97 PRO A C 1
ATOM 790 O O . PRO A 1 97 ? -14.438 0.079 -23.469 1 76.94 97 PRO A O 1
ATOM 793 N N . ALA A 1 98 ? -15.32 -0.523 -21.5 1 72.94 98 ALA A N 1
ATOM 794 C CA . ALA A 1 98 ? -16.141 -1.56 -22.125 1 72.94 98 ALA A CA 1
ATOM 795 C C . ALA A 1 98 ? -17.328 -0.949 -22.875 1 72.94 98 ALA A C 1
ATOM 797 O O . ALA A 1 98 ? -17.938 0.015 -22.406 1 72.94 98 ALA A O 1
ATOM 798 N N . PRO A 1 99 ? -17.5 -1.567 -24.047 1 72.94 99 PRO A N 1
ATOM 799 C CA . PRO A 1 99 ? -18.719 -1.097 -24.734 1 72.94 99 PRO A CA 1
ATOM 800 C C . PRO A 1 99 ? -19.984 -1.345 -23.906 1 72.94 99 PRO A C 1
ATOM 802 O O . PRO A 1 99 ? -20.031 -2.281 -23.109 1 72.94 99 PRO A O 1
ATOM 805 N N . PRO A 1 100 ? -20.891 -0.387 -24.078 1 71.88 100 PRO A N 1
ATOM 806 C CA . PRO A 1 100 ? -22.156 -0.598 -23.375 1 71.88 100 PRO A CA 1
ATOM 807 C C . PRO A 1 100 ? -22.75 -1.984 -23.641 1 71.88 100 PRO A C 1
ATOM 809 O O . PRO A 1 100 ? -22.672 -2.496 -24.75 1 71.88 100 PRO A O 1
ATOM 812 N N . GLY A 1 101 ? -23.25 -2.596 -22.609 1 71.25 101 GLY A N 1
ATOM 813 C CA . GLY A 1 101 ? -23.938 -3.869 -22.734 1 71.25 101 GLY A CA 1
ATOM 814 C C . GLY A 1 101 ? -23 -5.051 -22.844 1 71.25 101 GLY A C 1
ATOM 815 O O . GLY A 1 101 ? -23.438 -6.188 -23.031 1 71.25 101 GLY A O 1
ATOM 816 N N . ALA A 1 102 ? -21.766 -4.773 -22.812 1 74.44 102 ALA A N 1
ATOM 817 C CA . ALA A 1 102 ? -20.781 -5.848 -22.969 1 74.44 102 ALA A CA 1
ATOM 818 C C . ALA A 1 102 ? -20.828 -6.812 -21.797 1 74.44 102 ALA A C 1
ATOM 820 O O . ALA A 1 102 ? -20.422 -7.969 -21.922 1 74.44 102 ALA A O 1
ATOM 821 N N . ARG A 1 103 ? -21.406 -6.305 -20.625 1 78.81 103 ARG A N 1
ATOM 822 C CA . ARG A 1 103 ? -21.438 -7.125 -19.422 1 78.81 103 ARG A CA 1
ATOM 823 C C . ARG A 1 103 ? -22.859 -7.559 -19.078 1 78.81 103 ARG A C 1
ATOM 825 O O . ARG A 1 103 ? -23.812 -6.801 -19.281 1 78.81 103 ARG A O 1
ATOM 832 N N . GLY A 1 104 ? -23.047 -8.781 -18.75 1 74.88 104 GLY A N 1
ATOM 833 C CA . GLY A 1 104 ? -24.344 -9.289 -18.359 1 74.88 104 GLY A CA 1
ATOM 834 C C . GLY A 1 104 ? -24.797 -8.805 -17 1 74.88 104 GLY A C 1
ATOM 835 O O . GLY A 1 104 ? -23.984 -8.312 -16.219 1 74.88 104 GLY A O 1
ATOM 836 N N . PRO A 1 105 ? -26.141 -8.883 -16.75 1 78.69 105 PRO A N 1
ATOM 837 C CA . PRO A 1 105 ? -26.641 -8.531 -15.43 1 78.69 105 PRO A CA 1
ATOM 838 C C . PRO A 1 105 ? -26.156 -9.484 -14.336 1 78.69 105 PRO A C 1
ATOM 840 O O . PRO A 1 105 ? -25.812 -10.633 -14.625 1 78.69 105 PRO A O 1
ATOM 843 N N . PRO A 1 106 ? -26.016 -8.969 -13.117 1 81.81 106 PRO A N 1
ATOM 844 C CA . PRO A 1 106 ? -25.641 -9.883 -12.031 1 81.81 106 PRO A CA 1
ATOM 845 C C . PRO A 1 106 ? -26.719 -10.922 -11.742 1 81.81 106 PRO A C 1
ATOM 847 O O . PRO A 1 106 ? -27.906 -10.672 -11.992 1 81.81 106 PRO A O 1
ATOM 850 N N . GLN A 1 107 ? -26.312 -12.125 -11.289 1 77.88 107 GLN A N 1
ATOM 851 C CA . GLN A 1 107 ? -27.25 -13.195 -10.984 1 77.88 107 GLN A CA 1
ATOM 852 C C . GLN A 1 107 ? -27.297 -13.492 -9.484 1 77.88 107 GLN A C 1
ATOM 854 O O . GLN A 1 107 ? -26.25 -13.68 -8.859 1 77.88 107 GLN A O 1
ATOM 859 N N . PRO A 1 108 ? -28.516 -13.414 -8.922 1 77 108 PRO A N 1
ATOM 860 C CA . PRO A 1 108 ? -28.609 -13.82 -7.516 1 77 108 PRO A CA 1
ATOM 861 C C . PRO A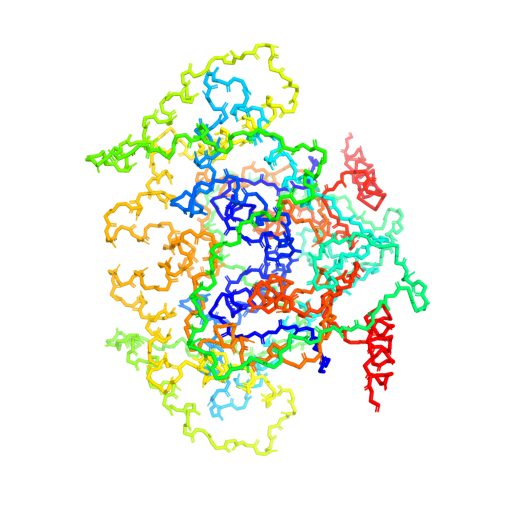 1 108 ? -28.406 -15.32 -7.32 1 77 108 PRO A C 1
ATOM 863 O O . PRO A 1 108 ? -28.625 -16.109 -8.258 1 77 108 PRO A O 1
ATOM 866 N N . ALA A 1 109 ? -27.812 -15.625 -6.145 1 74.12 109 ALA A N 1
ATOM 867 C CA . ALA A 1 109 ? -27.844 -17.047 -5.797 1 74.12 109 ALA A CA 1
ATOM 868 C C . ALA A 1 109 ? -29.281 -17.547 -5.699 1 74.12 109 ALA A C 1
ATOM 870 O O . ALA A 1 109 ? -30.172 -16.812 -5.289 1 74.12 109 ALA A O 1
ATOM 871 N N . PRO A 1 110 ? -29.453 -18.844 -6.312 1 64.94 110 PRO A N 1
ATOM 872 C CA . PRO A 1 110 ? -30.797 -19.359 -6.086 1 64.94 110 PRO A CA 1
ATOM 873 C C . PRO A 1 110 ? -31.203 -19.344 -4.613 1 64.94 110 PRO A C 1
ATOM 875 O O . PRO A 1 110 ? -30.344 -19.438 -3.732 1 64.94 110 PRO A O 1
ATOM 878 N N . ALA A 1 111 ? -32.344 -18.766 -4.324 1 55.81 111 ALA A N 1
ATOM 879 C CA . ALA A 1 111 ? -32.844 -18.734 -2.951 1 55.81 111 ALA A CA 1
ATOM 880 C C . ALA A 1 111 ? -32.438 -20 -2.189 1 55.81 111 ALA A C 1
ATOM 882 O O . ALA A 1 111 ? -32.562 -21.109 -2.715 1 55.81 111 ALA A O 1
ATOM 883 N N . PRO A 1 112 ? -31.5 -19.875 -1.142 1 49.28 112 PRO A N 1
ATOM 884 C CA . PRO A 1 112 ? -31.156 -21.125 -0.451 1 49.28 112 PRO A CA 1
ATOM 885 C C . PRO A 1 112 ? -32.375 -22.016 -0.207 1 49.28 112 PRO A C 1
ATOM 887 O O . PRO A 1 112 ? -33.438 -21.531 0.195 1 49.28 112 PRO A O 1
ATOM 890 N N . ALA A 1 113 ? -32.625 -23.141 -0.692 1 44.59 113 ALA A N 1
ATOM 891 C CA . ALA A 1 113 ? -33.438 -24.062 0.09 1 44.59 113 ALA A CA 1
ATOM 892 C C . ALA A 1 113 ? -33.062 -24.031 1.562 1 44.59 113 ALA A C 1
ATOM 894 O O . ALA A 1 113 ? -31.922 -23.656 1.9 1 44.59 113 ALA A O 1
ATOM 895 N N . ALA A 1 114 ? -34 -24.281 2.668 1 40.66 114 ALA A N 1
ATOM 896 C CA . ALA A 1 114 ? -33.625 -24.375 4.078 1 40.66 114 ALA A CA 1
ATOM 897 C C . ALA A 1 114 ? -32.219 -24.953 4.246 1 40.66 114 ALA A C 1
ATOM 899 O O . ALA A 1 114 ? -32.062 -26.156 4.344 1 40.66 114 ALA A O 1
ATOM 900 N N . ARG A 1 115 ? -31.312 -24.688 3.482 1 38.91 115 ARG A N 1
ATOM 901 C CA . ARG A 1 115 ? -30.062 -25.422 3.549 1 38.91 115 ARG A CA 1
ATOM 902 C C . ARG A 1 115 ? -29.266 -25.047 4.789 1 38.91 115 ARG A C 1
ATOM 904 O O . ARG A 1 115 ? -29.297 -23.891 5.223 1 38.91 115 ARG A O 1
ATOM 911 N N . PRO A 1 116 ? -28.609 -25.984 5.531 1 41.09 116 PRO A N 1
ATOM 912 C CA . PRO A 1 116 ? -27.75 -25.828 6.707 1 41.09 116 PRO A CA 1
ATOM 913 C C . PRO A 1 116 ? -26.672 -24.766 6.512 1 41.09 116 PRO A C 1
ATOM 915 O O . PRO A 1 116 ? -26.344 -24.422 5.375 1 41.09 116 PRO A O 1
ATOM 918 N N . PRO A 1 117 ? -26.266 -24.172 7.539 1 36.62 117 PRO A N 1
ATOM 919 C CA . PRO A 1 117 ? -25.25 -23.109 7.512 1 36.62 117 PRO A CA 1
ATOM 920 C C . PRO A 1 117 ? -24.141 -23.391 6.508 1 36.62 117 PRO A C 1
ATOM 922 O O . PRO A 1 117 ? -23.75 -24.547 6.312 1 36.62 117 PRO A O 1
ATOM 925 N N . ALA A 1 118 ? -24.047 -22.688 5.488 1 37.38 118 ALA A N 1
ATOM 926 C CA . ALA A 1 118 ? -23.031 -22.781 4.449 1 37.38 118 ALA A CA 1
ATOM 927 C C . ALA A 1 118 ? -21.672 -23.172 5.047 1 37.38 118 ALA A C 1
ATOM 929 O O . ALA A 1 118 ? -21.297 -22.688 6.121 1 37.38 118 ALA A O 1
ATOM 930 N N . PRO A 1 119 ? -21.109 -24.375 4.699 1 35.72 119 PRO A N 1
ATOM 931 C CA . PRO A 1 119 ? -19.781 -24.656 5.242 1 35.72 119 PRO A CA 1
ATOM 932 C C . PRO A 1 119 ? -18.828 -23.469 5.121 1 35.72 119 PRO A C 1
ATOM 934 O O . PRO A 1 119 ? -19.031 -22.594 4.273 1 35.72 119 PRO A O 1
ATOM 937 N N . PRO A 1 120 ? -18.078 -23.219 6.129 1 33.16 120 PRO A N 1
ATOM 938 C CA . PRO A 1 120 ? -17.094 -22.141 6.043 1 33.16 120 PRO A CA 1
ATOM 939 C C . PRO A 1 120 ? -16.438 -22.047 4.672 1 33.16 120 PRO A C 1
ATOM 941 O O . PRO A 1 120 ? -16.312 -23.062 3.979 1 33.16 120 PRO A O 1
ATOM 944 N N . PRO A 1 121 ? -16.562 -20.969 4.043 1 33.34 121 PRO A N 1
ATOM 945 C CA . PRO A 1 121 ? -15.945 -20.891 2.719 1 33.34 121 PRO A CA 1
ATOM 946 C C . PRO A 1 121 ? -14.688 -21.75 2.592 1 33.34 121 PRO A C 1
ATOM 948 O O . PRO A 1 121 ? -13.852 -21.766 3.498 1 33.34 121 PRO A O 1
ATOM 951 N N . GLN A 1 122 ? -14.844 -22.891 1.882 1 29.95 122 GLN A N 1
ATOM 952 C CA . GLN A 1 122 ? -13.602 -23.609 1.595 1 29.95 122 GLN A CA 1
ATOM 953 C C . GLN A 1 122 ? -12.523 -22.656 1.073 1 29.95 122 GLN A C 1
ATOM 955 O O . GLN A 1 122 ? -12.836 -21.625 0.476 1 29.95 122 GLN A O 1
ATOM 960 N N . PRO A 1 123 ? -11.375 -22.766 1.528 1 29.02 123 PRO A N 1
ATOM 961 C CA . PRO A 1 123 ? -10.305 -21.969 0.92 1 29.02 123 PRO A CA 1
ATOM 962 C C . PRO A 1 123 ? -10.414 -21.906 -0.602 1 29.02 123 PRO A C 1
ATOM 964 O O . PRO A 1 123 ? -10.961 -22.812 -1.226 1 29.02 123 PRO A O 1
ATOM 967 N N . TRP A 1 124 ? -10.477 -20.844 -1.156 1 29.3 124 TRP A N 1
ATOM 968 C CA . TRP A 1 124 ? -10.484 -20.609 -2.598 1 29.3 124 TRP A CA 1
ATOM 969 C C . TRP A 1 124 ? -9.688 -21.703 -3.322 1 29.3 124 TRP A C 1
ATOM 971 O O . TRP A 1 124 ? -8.516 -21.922 -3.025 1 29.3 124 TRP A O 1
ATOM 981 N N . ALA A 1 125 ? -10.289 -22.828 -3.699 1 28.02 125 ALA A N 1
ATOM 982 C CA . ALA A 1 125 ? -9.562 -23.656 -4.652 1 28.02 125 ALA A CA 1
ATOM 983 C C . ALA A 1 125 ? -9.359 -22.938 -5.977 1 28.02 125 ALA A C 1
ATOM 985 O O . ALA A 1 125 ? -10.273 -22.266 -6.469 1 28.02 125 ALA A O 1
ATOM 986 N N . PRO A 1 126 ? -8.125 -22.547 -6.309 1 28.23 126 PRO A N 1
ATOM 987 C CA . PRO A 1 126 ? -7.938 -21.984 -7.648 1 28.23 126 PRO A CA 1
ATOM 988 C C . PRO A 1 126 ? -8.883 -22.594 -8.68 1 28.23 126 PRO A C 1
ATOM 990 O O . PRO A 1 126 ? -9.219 -23.781 -8.594 1 28.23 126 PRO A O 1
ATOM 993 N N . ASN A 1 127 ? -9.828 -21.891 -9.016 1 26.48 127 ASN A N 1
ATOM 994 C CA . ASN A 1 127 ? -10.625 -22.422 -10.109 1 26.48 127 ASN A CA 1
ATOM 995 C C . ASN A 1 127 ? -9.75 -23.156 -11.133 1 26.48 127 ASN A C 1
ATOM 997 O O . ASN A 1 127 ? -8.742 -22.625 -11.578 1 26.48 127 ASN A O 1
ATOM 1001 N N . ALA A 1 128 ? -9.859 -24.469 -11.32 1 27.78 128 ALA A N 1
ATOM 1002 C CA . ALA A 1 128 ? -9.227 -25.359 -12.297 1 27.78 128 ALA A CA 1
ATOM 1003 C C . ALA A 1 128 ? -9.25 -24.75 -13.695 1 27.78 128 ALA A C 1
ATOM 1005 O O . ALA A 1 128 ? -8.398 -25.062 -14.531 1 27.78 128 ALA A O 1
ATOM 1006 N N . ASP A 1 129 ? -10.281 -23.891 -13.992 1 28.95 129 ASP A N 1
ATOM 1007 C CA . ASP A 1 129 ? -10.453 -23.719 -15.43 1 28.95 129 ASP A CA 1
ATOM 1008 C C . ASP A 1 129 ? -9.492 -22.672 -15.984 1 28.95 129 ASP A C 1
ATOM 1010 O O . ASP A 1 129 ? -9.461 -22.438 -17.188 1 28.95 129 ASP A O 1
ATOM 1014 N N . ALA A 1 130 ? -9.086 -21.75 -15.328 1 28.91 130 ALA A N 1
ATOM 1015 C CA . ALA A 1 130 ? -8.227 -20.891 -16.141 1 28.91 130 ALA A CA 1
ATOM 1016 C C . ALA A 1 130 ? -6.965 -21.625 -16.578 1 28.91 130 ALA A C 1
ATOM 1018 O O . ALA A 1 130 ? -6.184 -21.109 -17.375 1 28.91 130 ALA A O 1
ATOM 1019 N N . ASP A 1 131 ? -6.387 -22.531 -15.719 1 27.44 131 ASP A N 1
ATOM 1020 C CA . ASP A 1 131 ? -5.477 -23.422 -16.422 1 27.44 131 ASP A CA 1
ATOM 1021 C C . ASP A 1 131 ? -6.246 -24.422 -17.297 1 27.44 131 ASP A C 1
ATOM 1023 O O . ASP A 1 131 ? -6.52 -25.547 -16.859 1 27.44 131 ASP A O 1
ATOM 1027 N N . ALA A 1 132 ? -7.344 -24.266 -17.891 1 28.98 132 ALA A N 1
ATOM 1028 C CA . ALA A 1 132 ? -7.746 -25.375 -18.734 1 28.98 132 ALA A CA 1
ATOM 1029 C C . ALA A 1 132 ? -6.555 -25.953 -19.5 1 28.98 132 ALA A C 1
ATOM 1031 O O . ALA A 1 132 ? -6.645 -27.031 -20.094 1 28.98 132 ALA A O 1
ATOM 1032 N N . GLY A 1 133 ? -5.656 -25.109 -20.078 1 27.48 133 GLY A N 1
ATOM 1033 C CA . GLY A 1 133 ? -4.648 -25.984 -20.641 1 27.48 133 GLY A CA 1
ATOM 1034 C C . GLY A 1 133 ? -3.914 -26.797 -19.578 1 27.48 133 GLY A C 1
ATOM 1035 O O . GLY A 1 133 ? -3.236 -27.781 -19.906 1 27.48 133 GLY A O 1
ATOM 1036 N N . HIS A 1 134 ? -3.303 -26.078 -18.562 1 25.98 134 HIS A N 1
ATOM 1037 C CA . HIS A 1 134 ? -2.494 -27.031 -17.797 1 25.98 134 HIS A CA 1
ATOM 1038 C C . HIS A 1 134 ? -3.367 -27.922 -16.922 1 25.98 134 HIS A C 1
ATOM 1040 O O . HIS A 1 134 ? -3.824 -27.5 -15.852 1 25.98 134 HIS A O 1
ATOM 1046 N N . GLN A 1 135 ? -4.434 -28.656 -17.312 1 26.81 135 GLN A N 1
ATOM 1047 C CA . GLN A 1 135 ? -5.227 -29.766 -16.781 1 26.81 135 GLN A CA 1
ATOM 1048 C C . GLN A 1 135 ? -4.496 -30.469 -15.648 1 26.81 135 GLN A C 1
ATOM 1050 O O . GLN A 1 135 ? -5.094 -30.766 -14.609 1 26.81 135 GLN A O 1
ATOM 1055 N N . GLY A 1 136 ? -3.52 -31.438 -15.977 1 26.7 136 GLY A N 1
ATOM 1056 C CA . GLY A 1 136 ? -3.252 -32.719 -15.359 1 26.7 136 GLY A CA 1
ATOM 1057 C C . GLY A 1 136 ? -2.582 -32.594 -14 1 26.7 136 GLY A C 1
ATOM 1058 O O . GLY A 1 136 ? -2.355 -33.594 -13.328 1 26.7 136 GLY A O 1
ATOM 1059 N N . ARG A 1 137 ? -1.495 -31.609 -13.805 1 28.58 137 ARG A N 1
ATOM 1060 C CA . ARG A 1 137 ? -0.511 -32.219 -12.914 1 28.58 137 ARG A CA 1
ATOM 1061 C C . ARG A 1 137 ? -1.026 -32.25 -11.477 1 28.58 137 ARG A C 1
ATOM 1063 O O . ARG A 1 137 ? -1.81 -31.391 -11.07 1 28.58 137 ARG A O 1
ATOM 1070 N N . ASP A 1 138 ? -0.959 -33.406 -10.734 1 27.81 138 ASP A N 1
ATOM 1071 C CA . ASP A 1 138 ? -1.23 -33.938 -9.406 1 27.81 138 ASP A CA 1
ATOM 1072 C C . ASP A 1 138 ? -0.807 -32.969 -8.32 1 27.81 138 ASP A C 1
ATOM 1074 O O . ASP A 1 138 ? 0.378 -32.656 -8.188 1 27.81 138 ASP A O 1
ATOM 1078 N N . ARG A 1 139 ? -1.464 -31.922 -8.031 1 32.03 139 ARG A N 1
ATOM 1079 C CA . ARG A 1 139 ? -1.36 -31.141 -6.801 1 32.03 139 ARG A CA 1
ATOM 1080 C C . ARG A 1 139 ? -0.881 -32 -5.641 1 32.03 139 ARG A C 1
ATOM 1082 O O . ARG A 1 139 ? -0.803 -31.547 -4.5 1 32.03 139 ARG A O 1
ATOM 1089 N N . SER A 1 140 ? -0.981 -33.406 -5.855 1 29.61 140 SER A N 1
ATOM 1090 C CA . SER A 1 140 ? -0.671 -34.375 -4.812 1 29.61 140 SER A CA 1
ATOM 1091 C C . SER A 1 140 ? 0.754 -34.188 -4.297 1 29.61 140 SER A C 1
ATOM 1093 O O . SER A 1 140 ? 1.087 -34.656 -3.205 1 29.61 140 SER A O 1
ATOM 1095 N N . THR A 1 141 ? 1.735 -33.844 -5.273 1 29.94 141 THR A N 1
ATOM 1096 C CA . THR A 1 141 ? 3.086 -34.125 -4.801 1 29.94 141 THR A CA 1
ATOM 1097 C C . THR A 1 141 ? 3.561 -33.031 -3.846 1 29.94 141 THR A C 1
ATOM 1099 O O . THR A 1 141 ? 4.734 -33 -3.475 1 29.94 141 THR A O 1
ATOM 1102 N N . LEU A 1 142 ? 2.945 -31.812 -3.914 1 35.31 142 LEU A N 1
ATOM 1103 C CA . LEU A 1 142 ? 3.523 -31.016 -2.842 1 35.31 142 LEU A CA 1
ATOM 1104 C C . LEU A 1 142 ? 3.316 -31.688 -1.488 1 35.31 142 LEU A C 1
ATOM 1106 O O . LEU A 1 142 ? 2.203 -31.688 -0.959 1 35.31 142 LEU A O 1
ATOM 1110 N N . ALA A 1 143 ? 3.898 -32.781 -1.227 1 31.38 143 ALA A N 1
ATOM 1111 C CA . ALA A 1 143 ? 3.859 -33.406 0.096 1 31.38 143 ALA A CA 1
ATOM 1112 C C . ALA A 1 143 ? 3.678 -32.344 1.188 1 31.38 143 ALA A C 1
ATOM 1114 O O . ALA A 1 143 ? 4.332 -31.312 1.169 1 31.38 143 ALA A O 1
ATOM 1115 N N . GLU A 1 144 ? 2.461 -32 1.598 1 37.06 144 GLU A N 1
ATOM 1116 C CA . GLU A 1 144 ? 2.35 -31.25 2.846 1 37.06 144 GLU A CA 1
ATOM 1117 C C . GLU A 1 144 ? 3.604 -31.406 3.701 1 37.06 144 GLU A C 1
ATOM 1119 O O . GLU A 1 144 ? 4.227 -32.469 3.703 1 37.06 144 GLU A O 1
ATOM 1124 N N . PRO A 1 145 ? 4.438 -30.391 3.875 1 36.53 145 PRO A N 1
ATOM 1125 C CA . PRO A 1 145 ? 5.418 -30.812 4.875 1 36.53 145 PRO A CA 1
ATOM 1126 C C . PRO A 1 145 ? 4.871 -31.906 5.805 1 36.53 145 PRO A C 1
ATOM 1128 O O . PRO A 1 145 ? 3.729 -31.812 6.262 1 36.53 145 PRO A O 1
ATOM 1131 N N . GLY A 1 146 ? 4.98 -33.188 5.395 1 32.34 146 GLY A N 1
ATOM 1132 C CA . GLY A 1 146 ? 4.625 -34.281 6.273 1 32.34 146 GLY A CA 1
ATOM 1133 C C . GLY A 1 146 ? 4.363 -33.844 7.703 1 32.34 146 GLY A C 1
ATOM 1134 O O . GLY A 1 146 ? 4.734 -32.75 8.094 1 32.34 146 GLY A O 1
ATOM 1135 N N . ASP A 1 147 ? 3.461 -34.594 8.414 1 36.53 147 ASP A N 1
ATOM 1136 C CA . ASP A 1 147 ? 3.346 -34.75 9.859 1 36.53 147 ASP A CA 1
ATOM 1137 C C . ASP A 1 147 ? 4.68 -34.469 10.555 1 36.53 147 ASP A C 1
ATOM 1139 O O . ASP A 1 147 ? 5.258 -35.375 11.18 1 36.53 147 ASP A O 1
ATOM 1143 N N . ARG A 1 148 ? 5.566 -33.844 9.828 1 36.16 148 ARG A N 1
ATOM 1144 C CA . ARG A 1 148 ? 6.695 -33.75 10.742 1 36.16 148 ARG A CA 1
ATOM 1145 C C . ARG A 1 148 ? 6.281 -33.062 12.047 1 36.16 148 ARG A C 1
ATOM 1147 O O . ARG A 1 148 ? 6.152 -31.844 12.109 1 36.16 148 ARG A O 1
ATOM 1154 N N . GLY A 1 149 ? 5.328 -33.469 12.656 1 40.34 149 GLY A N 1
ATOM 1155 C CA . GLY A 1 149 ? 4.98 -33.219 14.055 1 40.34 149 GLY A CA 1
ATOM 1156 C C . GLY A 1 149 ? 6.004 -32.406 14.797 1 40.34 149 GLY A C 1
ATOM 1157 O O . GLY A 1 149 ? 5.664 -31.391 15.422 1 40.34 149 GLY A O 1
ATOM 1158 N N . GLN A 1 150 ? 7.246 -32.969 15.156 1 46.69 150 GLN A N 1
ATOM 1159 C CA . GLN A 1 150 ? 8.18 -32.656 16.25 1 46.69 150 GLN A CA 1
ATOM 1160 C C . GLN A 1 150 ? 9.234 -31.656 15.805 1 46.69 150 GLN A C 1
ATOM 1162 O O . GLN A 1 150 ? 10.125 -31.297 16.578 1 46.69 150 GLN A O 1
ATOM 1167 N N . GLU A 1 151 ? 9.172 -31.25 14.477 1 55.53 151 GLU A N 1
ATOM 1168 C CA . GLU A 1 151 ? 10.344 -30.406 14.266 1 55.53 151 GLU A CA 1
ATOM 1169 C C . GLU A 1 151 ? 10.062 -28.969 14.648 1 55.53 151 GLU A C 1
ATOM 1171 O O . GLU A 1 151 ? 8.992 -28.438 14.328 1 55.53 151 GLU A O 1
ATOM 1176 N N . ASP A 1 152 ? 10.82 -28.391 15.312 1 64.38 152 ASP A N 1
ATOM 1177 C CA . ASP A 1 152 ? 10.867 -26.984 15.727 1 64.38 152 ASP A CA 1
ATOM 1178 C C . ASP A 1 152 ? 10.906 -26.062 14.508 1 64.38 152 ASP A C 1
ATOM 1180 O O . ASP A 1 152 ? 11.812 -26.156 13.68 1 64.38 152 ASP A O 1
ATOM 1184 N N . PRO A 1 153 ? 9.82 -25.375 14.219 1 69.19 153 PRO A N 1
ATOM 1185 C CA . PRO A 1 153 ? 9.781 -24.469 13.078 1 69.19 153 PRO A CA 1
ATOM 1186 C C . PRO A 1 153 ? 11.055 -23.641 12.945 1 69.19 153 PRO A C 1
ATOM 1188 O O . PRO A 1 153 ? 11.523 -23.391 11.828 1 69.19 153 PRO A O 1
ATOM 1191 N N . ALA A 1 154 ? 11.516 -23.25 14.016 1 68 154 ALA A N 1
ATOM 1192 C CA . ALA A 1 154 ? 12.758 -22.484 13.992 1 68 154 ALA A CA 1
ATOM 1193 C C . ALA A 1 154 ? 13.898 -23.312 13.414 1 68 154 ALA A C 1
ATOM 1195 O O . ALA A 1 154 ? 14.703 -22.797 12.633 1 68 154 ALA A O 1
ATOM 1196 N N . ALA A 1 155 ? 13.922 -24.531 13.75 1 72.88 155 ALA A N 1
ATOM 1197 C CA . ALA A 1 155 ? 14.969 -25.422 13.25 1 72.88 155 ALA A CA 1
ATOM 1198 C C . ALA A 1 155 ? 14.812 -25.656 11.75 1 72.88 155 ALA A C 1
ATOM 1200 O O . ALA A 1 155 ? 15.797 -25.688 11.008 1 72.88 155 ALA A O 1
ATOM 1201 N N . ALA A 1 156 ? 13.633 -25.797 11.336 1 75.81 156 ALA A N 1
ATOM 1202 C CA . ALA A 1 156 ? 13.367 -26 9.914 1 75.81 156 ALA A CA 1
ATOM 1203 C C . ALA A 1 156 ? 13.789 -24.781 9.094 1 75.81 156 ALA A C 1
ATOM 1205 O O . ALA A 1 156 ? 14.391 -24.922 8.031 1 75.81 156 ALA A O 1
ATOM 1206 N N . SER A 1 157 ? 13.469 -23.641 9.602 1 75.94 157 SER A N 1
ATOM 1207 C CA . SER A 1 157 ? 13.852 -22.391 8.938 1 75.94 157 SER A CA 1
ATOM 1208 C C . SER A 1 157 ? 15.367 -22.266 8.852 1 75.94 157 SER A C 1
ATOM 1210 O O . SER A 1 157 ? 15.906 -21.906 7.805 1 75.94 157 SER A O 1
ATOM 1212 N N . ALA A 1 158 ? 15.977 -22.609 9.945 1 75.06 158 ALA A N 1
ATOM 1213 C CA . ALA A 1 158 ? 17.438 -22.562 9.969 1 75.06 158 ALA A CA 1
ATOM 1214 C C . ALA A 1 158 ? 18.031 -23.516 8.945 1 75.06 158 ALA A C 1
ATOM 1216 O O . ALA A 1 158 ? 19.031 -23.188 8.289 1 75.06 158 ALA A O 1
ATOM 1217 N N . ALA A 1 159 ? 17.5 -24.609 8.836 1 79.38 159 ALA A N 1
ATOM 1218 C CA . ALA A 1 159 ? 18 -25.609 7.906 1 79.38 159 ALA A CA 1
ATOM 1219 C C . ALA A 1 159 ? 17.906 -25.125 6.465 1 79.38 159 ALA A C 1
ATOM 1221 O O . ALA A 1 159 ? 18.828 -25.328 5.672 1 79.38 159 ALA A O 1
ATOM 1222 N N . ILE A 1 160 ? 16.859 -24.516 6.148 1 83.88 160 ILE A N 1
ATOM 1223 C CA . ILE A 1 160 ? 16.672 -24.047 4.777 1 83.88 160 ILE A CA 1
ATOM 1224 C C . ILE A 1 160 ? 17.641 -22.906 4.484 1 83.88 160 ILE A C 1
ATOM 1226 O O . ILE A 1 160 ? 18.156 -22.781 3.371 1 83.88 160 ILE A O 1
ATOM 1230 N N . LEU A 1 161 ? 17.859 -22.109 5.418 1 81.44 161 LEU A N 1
ATOM 1231 C CA . LEU A 1 161 ? 18.812 -21.016 5.246 1 81.44 161 LEU A CA 1
ATOM 1232 C C . LEU A 1 161 ? 20.219 -21.547 4.984 1 81.44 161 LEU A C 1
ATOM 1234 O O . LEU A 1 161 ? 20.922 -21.047 4.105 1 81.44 161 LEU A O 1
ATOM 1238 N N . ARG A 1 162 ? 20.547 -22.578 5.742 1 81.25 162 ARG A N 1
ATOM 1239 C CA . ARG A 1 162 ? 21.844 -23.203 5.547 1 81.25 162 ARG A CA 1
ATOM 1240 C C . ARG A 1 162 ? 21.953 -23.828 4.16 1 81.25 162 ARG A C 1
ATOM 1242 O O . ARG A 1 162 ? 22.984 -23.703 3.49 1 81.25 162 ARG A O 1
ATOM 1249 N N . ARG A 1 163 ? 20.938 -24.406 3.826 1 86 163 ARG A N 1
ATOM 1250 C CA . ARG A 1 163 ? 20.922 -25.016 2.496 1 86 163 ARG A CA 1
ATOM 1251 C C . ARG A 1 163 ? 21.078 -23.953 1.413 1 86 163 ARG A C 1
ATOM 1253 O O . ARG A 1 163 ? 21.812 -24.156 0.443 1 86 163 ARG A O 1
ATOM 1260 N N . GLY A 1 164 ? 20.422 -22.891 1.583 1 87.94 164 GLY A N 1
ATOM 1261 C CA . GLY A 1 164 ? 20.531 -21.797 0.623 1 87.94 164 GLY A CA 1
ATOM 1262 C C . GLY A 1 164 ? 21.938 -21.219 0.523 1 87.94 164 GLY A C 1
ATOM 1263 O O . GLY A 1 164 ? 22.422 -20.969 -0.576 1 87.94 164 GLY A O 1
ATOM 1264 N N . LEU A 1 165 ? 22.547 -21.109 1.587 1 85.38 165 LEU A N 1
ATOM 1265 C CA . LEU A 1 165 ? 23.891 -20.547 1.608 1 85.38 165 LEU A CA 1
ATOM 1266 C C . LEU A 1 165 ? 24.891 -21.5 0.976 1 85.38 165 LEU A C 1
ATOM 1268 O O . LEU A 1 165 ? 25.891 -21.062 0.403 1 85.38 165 LEU A O 1
ATOM 1272 N N . ALA A 1 166 ? 24.516 -22.766 1.038 1 87.62 166 ALA A N 1
ATOM 1273 C CA . ALA A 1 166 ? 25.406 -23.781 0.494 1 87.62 166 ALA A CA 1
ATOM 1274 C C . ALA A 1 166 ? 25.141 -24.031 -0.987 1 87.62 166 ALA A C 1
ATOM 1276 O O . ALA A 1 166 ? 25.922 -24.688 -1.672 1 87.62 166 ALA A O 1
ATOM 1277 N N . TYR A 1 167 ? 24.062 -23.422 -1.395 1 89.62 167 TYR A N 1
ATOM 1278 C CA . TYR A 1 167 ? 23.656 -23.656 -2.777 1 89.62 167 TYR A CA 1
ATOM 1279 C C . TYR A 1 167 ? 24.656 -23.031 -3.748 1 89.62 167 TYR A C 1
ATOM 1281 O O . TYR A 1 167 ? 25.016 -21.859 -3.611 1 89.62 167 TYR A O 1
ATOM 1289 N N . ARG A 1 168 ? 25.219 -23.688 -4.727 1 87.06 168 ARG A N 1
ATOM 1290 C CA . ARG A 1 168 ? 26.25 -23.203 -5.637 1 87.06 168 ARG A CA 1
ATOM 1291 C C . ARG A 1 168 ? 25.656 -22.859 -7 1 87.06 168 ARG A C 1
ATOM 1293 O O . ARG A 1 168 ? 26.391 -22.422 -7.898 1 87.06 168 ARG A O 1
ATOM 1300 N N . GLY A 1 169 ? 24.438 -22.922 -7.18 1 83.44 169 GLY A N 1
ATOM 1301 C CA . GLY A 1 169 ? 23.828 -22.594 -8.461 1 83.44 169 GLY A CA 1
ATOM 1302 C C . GLY A 1 169 ? 23.75 -23.781 -9.406 1 83.44 169 GLY A C 1
ATOM 1303 O O . GLY A 1 169 ? 24.453 -24.781 -9.203 1 83.44 169 GLY A O 1
ATOM 1304 N N . ASP A 1 170 ? 22.875 -23.734 -10.352 1 88.44 170 ASP A N 1
ATOM 1305 C CA . ASP A 1 170 ? 22.672 -24.688 -11.438 1 88.44 170 ASP A CA 1
ATOM 1306 C C . ASP A 1 170 ? 22.578 -23.984 -12.781 1 88.44 170 ASP A C 1
ATOM 1308 O O . ASP A 1 170 ? 21.609 -23.281 -13.062 1 88.44 170 ASP A O 1
ATOM 1312 N N . PRO A 1 171 ? 23.625 -24.125 -13.633 1 90.38 171 PRO A N 1
ATOM 1313 C CA . PRO A 1 171 ? 23.672 -23.406 -14.906 1 90.38 171 PRO A CA 1
ATOM 1314 C C . PRO A 1 171 ? 22.531 -23.797 -15.844 1 90.38 171 PRO A C 1
ATOM 1316 O O . PRO A 1 171 ? 22.281 -23.125 -16.844 1 90.38 171 PRO A O 1
ATOM 1319 N N . SER A 1 172 ? 21.906 -24.938 -15.531 1 91.94 172 SER A N 1
ATOM 1320 C CA . SER A 1 172 ? 20.828 -25.406 -16.406 1 91.94 172 SER A CA 1
ATOM 1321 C C . SER A 1 172 ? 19.516 -24.688 -16.094 1 91.94 172 SER A C 1
ATOM 1323 O O . SER A 1 172 ? 18.547 -24.828 -16.844 1 91.94 172 SER A O 1
ATOM 1325 N N . LEU A 1 173 ? 19.516 -23.859 -15.086 1 94.31 173 LEU A N 1
ATOM 1326 C CA . LEU A 1 173 ? 18.297 -23.156 -14.719 1 94.31 173 LEU A CA 1
ATOM 1327 C C . LEU A 1 173 ? 17.922 -22.141 -15.797 1 94.31 173 LEU A C 1
ATOM 1329 O O . LEU A 1 173 ? 18.781 -21.5 -16.375 1 94.31 173 LEU A O 1
ATOM 1333 N N . SER A 1 174 ? 16.641 -22.047 -16.047 1 95.44 174 SER A N 1
ATOM 1334 C CA . SER A 1 174 ? 16.188 -20.938 -16.875 1 95.44 174 SER A CA 1
ATOM 1335 C C . SER A 1 174 ? 16.5 -19.594 -16.234 1 95.44 174 SER A C 1
ATOM 1337 O O . SER A 1 174 ? 16.688 -19.516 -15.023 1 95.44 174 SER A O 1
ATOM 1339 N N . ALA A 1 175 ? 16.531 -18.562 -17.047 1 95 175 ALA A N 1
ATOM 1340 C CA . ALA A 1 175 ? 16.797 -17.219 -16.562 1 95 175 ALA A CA 1
ATOM 1341 C C . ALA A 1 175 ? 15.75 -16.812 -15.516 1 95 175 ALA A C 1
ATOM 1343 O O . ALA A 1 175 ? 16.094 -16.203 -14.492 1 95 175 ALA A O 1
ATOM 1344 N N . SER A 1 176 ? 14.547 -17.156 -15.812 1 95.31 176 SER A N 1
ATOM 1345 C CA . SER A 1 176 ? 13.461 -16.797 -14.906 1 95.31 176 SER A CA 1
ATOM 1346 C C . SER A 1 176 ? 13.594 -17.516 -13.57 1 95.31 176 SER A C 1
ATOM 1348 O O . SER A 1 176 ? 13.375 -16.906 -12.516 1 95.31 176 SER A O 1
ATOM 1350 N N . THR A 1 177 ? 13.922 -18.766 -13.609 1 96.88 177 THR A N 1
ATOM 1351 C CA . THR A 1 177 ? 14.086 -19.531 -12.375 1 96.88 177 THR A CA 1
ATOM 1352 C C . THR A 1 177 ? 15.281 -19 -11.578 1 96.88 177 THR A C 1
ATOM 1354 O O . THR A 1 177 ? 15.195 -18.844 -10.352 1 96.88 177 THR A O 1
ATOM 1357 N N . ALA A 1 178 ? 16.344 -18.734 -12.281 1 97 178 ALA A N 1
ATOM 1358 C CA . ALA A 1 178 ? 17.531 -18.188 -11.625 1 97 178 ALA A CA 1
ATOM 1359 C C . ALA A 1 178 ? 17.234 -16.844 -10.969 1 97 178 ALA A C 1
ATOM 1361 O O . ALA A 1 178 ? 17.656 -16.594 -9.844 1 97 178 ALA A O 1
ATOM 1362 N N . GLN A 1 179 ? 16.516 -16.031 -11.68 1 96.88 179 GLN A N 1
ATOM 1363 C CA . GLN A 1 179 ? 16.156 -14.727 -11.148 1 96.88 179 GLN A CA 1
ATOM 1364 C C . GLN A 1 179 ? 15.297 -14.867 -9.891 1 96.88 179 GLN A C 1
ATOM 1366 O O . GLN A 1 179 ? 15.547 -14.195 -8.883 1 96.88 179 GLN A O 1
ATOM 1371 N N . ALA A 1 180 ? 14.266 -15.703 -9.977 1 98 180 ALA A N 1
ATOM 1372 C CA . ALA A 1 180 ? 13.391 -15.922 -8.828 1 98 180 ALA A CA 1
ATOM 1373 C C . ALA A 1 180 ? 14.188 -16.391 -7.617 1 98 180 ALA A C 1
ATOM 1375 O O . ALA A 1 180 ? 14 -15.891 -6.508 1 98 180 ALA A O 1
ATOM 1376 N N . LEU A 1 181 ? 15.062 -17.344 -7.832 1 97.06 181 LEU A N 1
ATOM 1377 C CA . LEU A 1 181 ? 15.883 -17.891 -6.758 1 97.06 181 LEU A CA 1
ATOM 1378 C C . LEU A 1 181 ? 16.781 -16.812 -6.16 1 97.06 181 LEU A C 1
ATOM 1380 O O . LEU A 1 181 ? 16.875 -16.688 -4.934 1 97.06 181 LEU A O 1
ATOM 1384 N N . LEU A 1 182 ? 17.391 -16.016 -7.023 1 95.88 182 LEU A N 1
ATOM 1385 C CA . LEU A 1 182 ? 18.297 -14.977 -6.551 1 95.88 182 LEU A CA 1
ATOM 1386 C C . LEU A 1 182 ? 17.547 -13.922 -5.746 1 95.88 182 LEU A C 1
ATOM 1388 O O . LEU A 1 182 ? 17.969 -13.531 -4.66 1 95.88 182 LEU A O 1
ATOM 1392 N N . GLU A 1 183 ? 16.406 -13.438 -6.289 1 96.69 183 GLU A N 1
ATOM 1393 C CA . GLU A 1 183 ? 15.602 -12.453 -5.578 1 96.69 183 GLU A CA 1
ATOM 1394 C C . GLU A 1 183 ? 15.156 -12.977 -4.219 1 96.69 183 GLU A C 1
ATOM 1396 O O . GLU A 1 183 ? 15.297 -12.289 -3.205 1 96.69 183 GLU A O 1
ATOM 1401 N N . CYS A 1 184 ? 14.695 -14.18 -4.219 1 95.69 184 CYS A N 1
ATOM 1402 C CA . CYS A 1 184 ? 14.227 -14.773 -2.975 1 95.69 184 CYS A CA 1
ATOM 1403 C C . CYS A 1 184 ? 15.375 -14.961 -1.99 1 95.69 184 CYS A C 1
ATOM 1405 O O . CYS A 1 184 ? 15.227 -14.688 -0.798 1 95.69 184 CYS A O 1
ATOM 1407 N N . HIS A 1 185 ? 16.5 -15.398 -2.479 1 92.06 185 HIS A N 1
ATOM 1408 C CA . HIS A 1 185 ? 17.703 -15.609 -1.671 1 92.06 185 HIS A CA 1
ATOM 1409 C C . HIS A 1 185 ? 18.125 -14.32 -0.971 1 92.06 185 HIS A C 1
ATOM 1411 O O . HIS A 1 185 ? 18.391 -14.32 0.234 1 92.06 185 HIS A O 1
ATOM 1417 N N . TYR A 1 186 ? 18.094 -13.273 -1.682 1 91.25 186 TYR A N 1
ATOM 1418 C CA . TYR A 1 186 ? 18.5 -12 -1.097 1 91.25 186 TYR A CA 1
ATOM 1419 C C . TYR A 1 186 ? 17.438 -11.484 -0.132 1 91.25 186 TYR A C 1
ATOM 1421 O O . TYR A 1 186 ? 17.766 -10.844 0.873 1 91.25 186 TYR A O 1
ATOM 1429 N N . CYS A 1 187 ? 16.172 -11.75 -0.43 1 90.88 187 CYS A N 1
ATOM 1430 C CA . CYS A 1 187 ? 15.109 -11.344 0.485 1 90.88 187 CYS A CA 1
ATOM 1431 C C . CYS A 1 187 ? 15.234 -12.078 1.815 1 90.88 187 CYS A C 1
ATOM 1433 O O . CYS A 1 187 ? 15.188 -11.461 2.879 1 90.88 187 CYS A O 1
ATOM 1435 N N . VAL A 1 188 ? 15.484 -13.375 1.769 1 86.19 188 VAL A N 1
ATOM 1436 C CA . VAL A 1 188 ? 15.516 -14.188 2.982 1 86.19 188 VAL A CA 1
ATOM 1437 C C . VAL A 1 188 ? 16.719 -13.797 3.83 1 86.19 188 VAL A C 1
ATOM 1439 O O . VAL A 1 188 ? 16.656 -13.836 5.062 1 86.19 188 VAL A O 1
ATOM 1442 N N . HIS A 1 189 ? 17.734 -13.258 3.16 1 82 189 HIS A N 1
ATOM 1443 C CA . HIS A 1 189 ? 18.969 -12.977 3.877 1 82 189 HIS A CA 1
ATOM 1444 C C . HIS A 1 189 ? 19.141 -11.477 4.125 1 82 189 HIS A C 1
ATOM 1446 O O . HIS A 1 189 ? 20.219 -11.023 4.512 1 82 189 HIS A O 1
ATOM 1452 N N . GLY A 1 190 ? 18.172 -10.742 3.807 1 80.25 190 GLY A N 1
ATOM 1453 C CA . GLY A 1 190 ? 18.234 -9.305 4.016 1 80.25 190 GLY A CA 1
ATOM 1454 C C . GLY A 1 190 ? 19.312 -8.633 3.186 1 80.25 190 GLY A C 1
ATOM 1455 O O . GLY A 1 190 ? 20.047 -7.785 3.688 1 80.25 190 GLY A O 1
ATOM 1456 N N . ALA A 1 191 ? 19.469 -9.148 2.041 1 85.06 191 ALA A N 1
ATOM 1457 C CA . ALA A 1 191 ? 20.422 -8.648 1.051 1 85.06 191 ALA A CA 1
ATOM 1458 C C . ALA A 1 191 ? 21.828 -8.625 1.614 1 85.06 191 ALA A C 1
ATOM 1460 O O . ALA A 1 191 ? 22.688 -7.879 1.129 1 85.06 191 ALA A O 1
ATOM 1461 N N . PHE A 1 192 ? 22.016 -9.297 2.777 1 77.69 192 PHE A N 1
ATOM 1462 C CA . PHE A 1 192 ? 23.312 -9.445 3.426 1 77.69 192 PHE A CA 1
ATOM 1463 C C . PHE A 1 192 ? 23.828 -8.102 3.924 1 77.69 192 PHE A C 1
ATOM 1465 O O . PHE A 1 192 ? 25.031 -7.879 3.994 1 77.69 192 PHE A O 1
ATOM 1472 N N . LEU A 1 193 ? 22.953 -7.145 4.059 1 75.62 193 LEU A N 1
ATOM 1473 C CA . LEU A 1 193 ? 23.312 -5.801 4.5 1 75.62 193 LEU A CA 1
ATOM 1474 C C . LEU A 1 193 ? 23.344 -5.723 6.023 1 75.62 193 LEU A C 1
ATOM 1476 O O . LEU A 1 193 ? 23.891 -4.77 6.59 1 75.62 193 LEU A O 1
ATOM 1480 N N . ARG A 1 194 ? 22.703 -6.527 6.867 1 61.91 194 ARG A N 1
ATOM 1481 C CA . ARG A 1 194 ? 22.641 -6.449 8.32 1 61.91 194 ARG A CA 1
ATOM 1482 C C . ARG A 1 194 ? 23.828 -7.172 8.953 1 61.91 194 ARG A C 1
ATOM 1484 O O . ARG A 1 194 ? 23.984 -7.188 10.172 1 61.91 194 ARG A O 1
ATOM 1491 N N . GLY A 1 195 ? 24.875 -7.238 8.297 1 53.94 195 GLY A N 1
ATOM 1492 C CA . GLY A 1 195 ? 25.969 -8.039 8.805 1 53.94 195 GLY A CA 1
ATOM 1493 C C . GLY A 1 195 ? 25.609 -9.492 9.023 1 53.94 195 GLY A C 1
ATOM 1494 O O . GLY A 1 195 ? 24.422 -9.852 9 1 53.94 195 GLY A O 1
ATOM 1495 N N . ARG A 1 196 ? 26.531 -10.445 9.023 1 46.34 196 ARG A N 1
ATOM 1496 C CA . ARG A 1 196 ? 26.406 -11.898 9.031 1 46.34 196 ARG A CA 1
ATOM 1497 C C . ARG A 1 196 ? 25.406 -12.352 10.094 1 46.34 196 ARG A C 1
ATOM 1499 O O . ARG A 1 196 ? 24.625 -13.266 9.852 1 46.34 196 ARG A O 1
ATOM 1506 N N . ASP A 1 197 ? 25.469 -11.914 11.258 1 45.5 197 ASP A N 1
ATOM 1507 C CA . ASP A 1 197 ? 24.656 -12.367 12.383 1 45.5 197 ASP A CA 1
ATOM 1508 C C . ASP A 1 197 ? 23.203 -11.93 12.227 1 45.5 197 ASP A C 1
ATOM 1510 O O . ASP A 1 197 ? 22.312 -12.484 12.867 1 45.5 197 ASP A O 1
ATOM 1514 N N . ALA A 1 198 ? 22.969 -11.102 11.336 1 46.09 198 ALA A N 1
ATOM 1515 C CA . ALA A 1 198 ? 21.688 -10.406 11.164 1 46.09 198 ALA A CA 1
ATOM 1516 C C . ALA A 1 198 ? 20.688 -11.281 10.43 1 46.09 198 ALA A C 1
ATOM 1518 O O . ALA A 1 198 ? 19.484 -11.219 10.703 1 46.09 198 ALA A O 1
ATOM 1519 N N . ALA A 1 199 ? 21.234 -12.156 9.602 1 46.31 199 ALA A N 1
ATOM 1520 C CA . ALA A 1 199 ? 20.281 -13.062 8.969 1 46.31 199 ALA A CA 1
ATOM 1521 C C . ALA A 1 199 ? 19.5 -13.844 10.016 1 46.31 199 ALA A C 1
ATOM 1523 O O . ALA A 1 199 ? 18.266 -13.984 9.906 1 46.31 199 ALA A O 1
ATOM 1524 N N . ALA A 1 200 ? 20.297 -14.391 10.93 1 49 200 ALA A N 1
ATOM 1525 C CA . ALA A 1 200 ? 19.625 -15.109 12.008 1 49 200 ALA A CA 1
ATOM 1526 C C . ALA A 1 200 ? 18.672 -14.18 12.773 1 49 200 ALA A C 1
ATOM 1528 O O . ALA A 1 200 ? 17.562 -14.57 13.109 1 49 200 ALA A O 1
ATOM 1529 N N . GLN A 1 201 ? 19.125 -13.039 12.977 1 50.56 201 GLN A N 1
ATOM 1530 C CA . GLN A 1 201 ? 18.312 -12.062 13.688 1 50.56 201 GLN A CA 1
ATOM 1531 C C . GLN A 1 201 ? 17.094 -11.641 12.852 1 50.56 201 GLN A C 1
ATOM 1533 O O . GLN A 1 201 ? 15.992 -11.508 13.383 1 50.56 201 GLN A O 1
ATOM 1538 N N . LEU A 1 202 ? 17.438 -11.5 11.641 1 49.88 202 LEU A N 1
ATOM 1539 C CA . LEU A 1 202 ? 16.344 -11.156 10.742 1 49.88 202 LEU A CA 1
ATOM 1540 C C . LEU A 1 202 ? 15.297 -12.266 10.719 1 49.88 202 LEU A C 1
ATOM 1542 O O . LEU A 1 202 ? 14.094 -11.992 10.719 1 49.88 202 LEU A O 1
ATOM 1546 N N . TYR A 1 203 ? 15.961 -13.438 10.625 1 48.53 203 TYR A N 1
ATOM 1547 C CA . TYR A 1 203 ? 15.055 -14.578 10.703 1 48.53 203 TYR A CA 1
ATOM 1548 C C . TYR A 1 203 ? 14.227 -14.531 11.977 1 48.53 203 TYR A C 1
ATOM 1550 O O . TYR A 1 203 ? 13.008 -14.734 11.938 1 48.53 203 TYR A O 1
ATOM 1558 N N . ASP A 1 204 ? 14.93 -14.352 13.016 1 51.81 204 ASP A N 1
ATOM 1559 C CA . ASP A 1 204 ? 14.219 -14.25 14.289 1 51.81 204 ASP A CA 1
ATOM 1560 C C . ASP A 1 204 ? 13.211 -13.109 14.273 1 51.81 204 ASP A C 1
ATOM 1562 O O . ASP A 1 204 ? 12.102 -13.25 14.789 1 51.81 204 ASP A O 1
ATOM 1566 N N . GLU A 1 205 ? 13.68 -12.078 13.742 1 49.38 205 GLU A N 1
ATOM 1567 C CA . GLU A 1 205 ? 12.828 -10.898 13.672 1 49.38 205 GLU A CA 1
ATOM 1568 C C . GLU A 1 205 ? 11.648 -11.125 12.727 1 49.38 205 GLU A C 1
ATOM 1570 O O . GLU A 1 205 ? 10.531 -10.703 13.016 1 49.38 205 GLU A O 1
ATOM 1575 N N . LEU A 1 206 ? 12.109 -11.633 11.633 1 45.81 206 LEU A N 1
ATOM 1576 C CA . LEU A 1 206 ? 11.086 -11.852 10.617 1 45.81 206 LEU A CA 1
ATOM 1577 C C . LEU A 1 206 ? 10.25 -13.086 10.945 1 45.81 206 LEU A C 1
ATOM 1579 O O . LEU A 1 206 ? 9.047 -13.117 10.656 1 45.81 206 LEU A O 1
ATOM 1583 N N . TYR A 1 207 ? 10.977 -14.109 11.477 1 43.75 207 TYR A N 1
ATOM 1584 C CA . TYR A 1 207 ? 10.375 -15.438 11.539 1 43.75 207 TYR A CA 1
ATOM 1585 C C . TYR A 1 207 ? 10.406 -15.984 12.961 1 43.75 207 TYR A C 1
ATOM 1587 O O . TYR A 1 207 ? 9.828 -17.031 13.242 1 43.75 207 TYR A O 1
ATOM 1595 N N . GLY A 1 208 ? 11.258 -15.5 13.781 1 42.78 208 GLY A N 1
ATOM 1596 C CA . GLY A 1 208 ? 11.398 -16.047 15.117 1 42.78 208 GLY A CA 1
ATOM 1597 C C . GLY A 1 208 ? 10.078 -16.172 15.852 1 42.78 208 GLY A C 1
ATOM 1598 O O . GLY A 1 208 ? 9.992 -16.859 16.875 1 42.78 208 GLY A O 1
ATOM 1599 N N . ASP A 1 209 ? 9.266 -15.156 15.711 1 38.75 209 ASP A N 1
ATOM 1600 C CA . ASP A 1 209 ? 8.062 -15.352 16.516 1 38.75 209 ASP A CA 1
ATOM 1601 C C . ASP A 1 209 ? 7.215 -16.5 15.969 1 38.75 209 ASP A C 1
ATOM 1603 O O . ASP A 1 209 ? 6.055 -16.656 16.344 1 38.75 209 ASP A O 1
ATOM 1607 N N . ILE A 1 210 ? 7.727 -17.188 15.078 1 32.66 210 ILE A N 1
ATOM 1608 C CA . ILE A 1 210 ? 6.781 -18.188 14.609 1 32.66 210 ILE A CA 1
ATOM 1609 C C . ILE A 1 210 ? 6.457 -19.156 15.75 1 32.66 210 ILE A C 1
ATOM 1611 O O . ILE A 1 210 ? 5.332 -19.656 15.844 1 32.66 210 ILE A O 1
ATOM 1615 N N . GLY A 1 211 ? 7.426 -19.859 16.375 1 30.25 211 GLY A N 1
ATOM 1616 C CA . GLY A 1 211 ? 7.074 -20.891 17.359 1 30.25 211 GLY A CA 1
ATOM 1617 C C . GLY A 1 211 ? 6.637 -20.312 18.688 1 30.25 211 GLY A C 1
ATOM 1618 O O . GLY A 1 211 ? 5.996 -21 19.484 1 30.25 211 GLY A O 1
ATOM 1619 N N . SER A 1 212 ? 7.566 -19.641 19.406 1 27.47 212 SER A N 1
ATOM 1620 C CA . SER A 1 212 ? 7.211 -19.281 20.781 1 27.47 212 SER A CA 1
ATOM 1621 C C . SER A 1 212 ? 6.184 -18.156 20.797 1 27.47 212 SER A C 1
ATOM 1623 O O . SER A 1 212 ? 6.266 -17.203 20.016 1 27.47 212 SER A O 1
ATOM 1625 N N . PRO A 1 213 ? 4.98 -18.312 21.453 1 27.77 213 PRO A N 1
ATOM 1626 C CA . PRO A 1 213 ? 3.92 -17.328 21.672 1 27.77 213 PRO A CA 1
ATOM 1627 C C . PRO A 1 213 ? 4.461 -15.922 21.875 1 27.77 213 PRO A C 1
ATOM 1629 O O . PRO A 1 213 ? 3.717 -14.945 21.75 1 27.77 213 PRO A O 1
ATOM 1632 N N . GLY A 1 214 ? 5.602 -15.703 22.609 1 25.84 214 GLY A N 1
ATOM 1633 C CA . GLY A 1 214 ? 6.113 -14.5 23.25 1 25.84 214 GLY A CA 1
ATOM 1634 C C . GLY A 1 214 ? 6.859 -13.594 22.281 1 25.84 214 GLY A C 1
ATOM 1635 O O . GLY A 1 214 ? 7.277 -12.492 22.656 1 25.84 214 GLY A O 1
ATOM 1636 N N . SER A 1 215 ? 7.672 -14.039 21.375 1 26.47 215 SER A N 1
ATOM 1637 C CA . SER A 1 215 ? 8.734 -13.234 20.797 1 26.47 215 SER A CA 1
ATOM 1638 C C . SER A 1 215 ? 8.18 -12.297 19.719 1 26.47 215 SER A C 1
ATOM 1640 O O . SER A 1 215 ? 8.898 -11.906 18.797 1 26.47 215 SER A O 1
ATOM 1642 N N . ALA A 1 216 ? 6.98 -12.023 19.469 1 27.56 216 ALA A N 1
ATOM 1643 C CA . ALA A 1 216 ? 6.352 -11.008 18.641 1 27.56 216 ALA A CA 1
ATOM 1644 C C . ALA A 1 216 ? 7.004 -9.641 18.844 1 27.56 216 ALA A C 1
ATOM 1646 O O . ALA A 1 216 ? 6.531 -8.633 18.312 1 27.56 216 ALA A O 1
ATOM 1647 N N . ALA A 1 217 ? 8 -9.492 19.719 1 26.09 217 ALA A N 1
ATOM 1648 C CA . ALA A 1 217 ? 8.531 -8.227 20.203 1 26.09 217 ALA A CA 1
ATOM 1649 C C . ALA A 1 217 ? 9.398 -7.555 19.141 1 26.09 217 ALA A C 1
ATOM 1651 O O . ALA A 1 217 ? 9.578 -6.332 19.156 1 26.09 217 ALA A O 1
ATOM 1652 N N . SER A 1 218 ? 10.273 -8.336 18.484 1 26.62 218 SER A N 1
ATOM 1653 C CA . SER A 1 218 ? 11.344 -7.562 17.859 1 26.62 218 SER A CA 1
ATOM 1654 C C . SER A 1 218 ? 10.859 -6.879 16.594 1 26.62 218 SER A C 1
ATOM 1656 O O . SER A 1 218 ? 11.219 -5.73 16.312 1 26.62 218 SER A O 1
ATOM 1658 N N . GLY A 1 219 ? 10.438 -7.691 15.594 1 27.27 219 GLY A N 1
ATOM 1659 C CA . GLY A 1 219 ? 10.195 -7.027 14.328 1 27.27 219 GLY A CA 1
ATOM 1660 C C . GLY A 1 219 ? 8.984 -6.109 14.352 1 27.27 219 GLY A C 1
ATOM 1661 O O . GLY A 1 219 ? 8.766 -5.328 13.422 1 27.27 219 GLY A O 1
ATOM 1662 N N . ASP A 1 220 ? 7.953 -6.496 15.109 1 28.81 220 ASP A N 1
ATOM 1663 C CA . ASP A 1 220 ? 6.777 -5.648 15.281 1 28.81 220 ASP A CA 1
ATOM 1664 C C . ASP A 1 220 ? 7.129 -4.363 16.031 1 28.81 220 ASP A C 1
ATOM 1666 O O . ASP A 1 220 ? 6.383 -3.383 15.969 1 28.81 220 ASP A O 1
ATOM 1670 N N . ALA A 1 221 ? 8.07 -4.52 16.953 1 28.5 221 ALA A N 1
ATOM 1671 C CA . ALA A 1 221 ? 8.562 -3.357 17.688 1 28.5 221 ALA A CA 1
ATOM 1672 C C . ALA A 1 221 ? 9.164 -2.326 16.75 1 28.5 221 ALA A C 1
ATOM 1674 O O . ALA A 1 221 ? 9.125 -1.124 17.016 1 28.5 221 ALA A O 1
ATOM 1675 N N . ALA A 1 222 ? 9.977 -2.832 15.844 1 29.03 222 ALA A N 1
ATOM 1676 C CA . ALA A 1 222 ? 10.609 -1.846 14.969 1 29.03 222 ALA A CA 1
ATOM 1677 C C . ALA A 1 222 ? 9.562 -1.055 14.188 1 29.03 222 ALA A C 1
ATOM 1679 O O . ALA A 1 222 ? 9.742 0.135 13.922 1 29.03 222 ALA A O 1
ATOM 1680 N N . LEU A 1 223 ? 8.555 -1.825 13.656 1 27.64 223 LEU A N 1
ATOM 1681 C CA . LEU A 1 223 ? 7.562 -0.996 12.977 1 27.64 223 LEU A CA 1
ATOM 1682 C C . LEU A 1 223 ? 6.762 -0.173 13.984 1 27.64 223 LEU A C 1
ATOM 1684 O O . LEU A 1 223 ? 6.023 0.736 13.594 1 27.64 223 LEU A O 1
ATOM 1688 N N . ARG A 1 224 ? 6.512 -0.728 15.117 1 27.67 224 ARG A N 1
ATOM 1689 C CA . ARG A 1 224 ? 5.594 -0.159 16.094 1 27.67 224 ARG A CA 1
ATOM 1690 C C . ARG A 1 224 ? 6.156 1.123 16.703 1 27.67 224 ARG A C 1
ATOM 1692 O O . ARG A 1 224 ? 5.492 1.787 17.5 1 27.67 224 ARG A O 1
ATOM 1699 N N . ASP A 1 225 ? 7.391 1.012 17.234 1 27.8 225 ASP A N 1
ATOM 1700 C CA . ASP A 1 225 ? 7.684 2.352 17.734 1 27.8 225 ASP A CA 1
ATOM 1701 C C . ASP A 1 225 ? 7.266 3.418 16.719 1 27.8 225 ASP A C 1
ATOM 1703 O O . ASP A 1 225 ? 7.172 3.141 15.523 1 27.8 225 ASP A O 1
ATOM 1707 N N . GLY A 1 226 ? 6.855 4.586 17.141 1 27.2 226 GLY A N 1
ATOM 1708 C CA . GLY A 1 226 ? 6.43 5.695 16.297 1 27.2 226 GLY A CA 1
ATOM 1709 C C . GLY A 1 226 ? 6.871 5.555 14.859 1 27.2 226 GLY A C 1
ATOM 1710 O O . GLY A 1 226 ? 7.773 4.773 14.555 1 27.2 226 GLY A O 1
ATOM 1711 N N . ALA A 1 227 ? 5.852 5.941 13.93 1 30.09 227 ALA A N 1
ATOM 1712 C CA . ALA A 1 227 ? 5.867 6.031 12.469 1 30.09 227 ALA A CA 1
ATOM 1713 C C . ALA A 1 227 ? 7.293 6.148 11.945 1 30.09 227 ALA A C 1
ATOM 1715 O O . ALA A 1 227 ? 7.504 6.367 10.75 1 30.09 227 ALA A O 1
ATOM 1716 N N . VAL A 1 228 ? 8.086 6.727 12.711 1 30.77 228 VAL A N 1
ATOM 1717 C CA . VAL A 1 228 ? 9.367 6.812 12.023 1 30.77 228 VAL A CA 1
ATOM 1718 C C . VAL A 1 228 ? 9.922 5.406 11.781 1 30.77 228 VAL A C 1
ATOM 1720 O O . VAL A 1 228 ? 9.953 4.586 12.703 1 30.77 228 VAL A O 1
ATOM 1723 N N . TRP A 1 229 ? 9.562 4.793 10.609 1 37.41 229 TRP A N 1
ATOM 1724 C CA . TRP A 1 229 ? 10.32 3.602 10.25 1 37.41 229 TRP A CA 1
ATOM 1725 C C . TRP A 1 229 ? 11.57 3.471 11.109 1 37.41 229 TRP A C 1
ATOM 1727 O O . TRP A 1 229 ? 12.25 4.465 11.375 1 37.41 229 TRP A O 1
ATOM 1737 N N . PRO A 1 230 ? 11.594 2.541 12.078 1 38.31 230 PRO A N 1
ATOM 1738 C CA . PRO A 1 230 ? 12.75 2.461 12.969 1 38.31 230 PRO A CA 1
ATOM 1739 C C . PRO A 1 230 ? 13.992 3.117 12.383 1 38.31 230 PRO A C 1
ATOM 1741 O O . PRO A 1 230 ? 14.164 3.146 11.156 1 38.31 230 PRO A O 1
ATOM 1744 N N . ALA A 1 231 ? 14.375 4.074 13.188 1 38 231 ALA A N 1
ATOM 1745 C CA . ALA A 1 231 ? 15.664 4.723 12.977 1 38 231 ALA A CA 1
ATOM 1746 C C . ALA A 1 231 ? 16.656 3.766 12.328 1 38 231 ALA A C 1
ATOM 1748 O O . ALA A 1 231 ? 16.625 2.561 12.586 1 38 231 ALA A O 1
ATOM 1749 N N . HIS A 1 232 ? 17.172 4.27 11.281 1 46.97 232 HIS A N 1
ATOM 1750 C CA . HIS A 1 232 ? 18.312 3.814 10.492 1 46.97 232 HIS A CA 1
ATOM 1751 C C . HIS A 1 232 ? 19.344 3.119 11.375 1 46.97 232 HIS A C 1
ATOM 1753 O O . HIS A 1 232 ? 19.859 3.717 12.32 1 46.97 232 HIS A O 1
ATOM 1759 N N . ASP A 1 233 ? 18.969 1.814 11.609 1 54.03 233 ASP A N 1
ATOM 1760 C CA . ASP A 1 233 ? 20.156 1.102 12.078 1 54.03 233 ASP A CA 1
ATOM 1761 C C . ASP A 1 233 ? 21.422 1.619 11.398 1 54.03 233 ASP A C 1
ATOM 1763 O O . ASP A 1 233 ? 21.406 1.894 10.195 1 54.03 233 ASP A O 1
ATOM 1767 N N . ALA A 1 234 ? 22.188 2.141 12.188 1 52.75 234 ALA A N 1
ATOM 1768 C CA . ALA A 1 234 ? 23.453 2.709 11.703 1 52.75 234 ALA A CA 1
ATOM 1769 C C . ALA A 1 234 ? 24.078 1.818 10.641 1 52.75 234 ALA A C 1
ATOM 1771 O O . ALA A 1 234 ? 24.875 2.289 9.812 1 52.75 234 ALA A O 1
ATOM 1772 N N . SER A 1 235 ? 23.516 0.649 10.656 1 59.75 235 SER A N 1
ATOM 1773 C CA . SER A 1 235 ? 24.141 -0.263 9.711 1 59.75 235 SER A CA 1
ATOM 1774 C C . SER A 1 235 ? 23.312 -0.394 8.438 1 59.75 235 SER A C 1
ATOM 1776 O O . SER A 1 235 ? 23.781 -0.937 7.434 1 59.75 235 SER A O 1
ATOM 1778 N N . SER A 1 236 ? 22.203 0.301 8.5 1 76.06 236 SER A N 1
ATOM 1779 C CA . SER A 1 236 ? 21.391 0.251 7.293 1 76.06 236 SER A CA 1
ATOM 1780 C C . SER A 1 236 ? 21.922 1.196 6.223 1 76.06 236 SER A C 1
ATOM 1782 O O . SER A 1 236 ? 22.734 2.072 6.512 1 76.06 236 SER A O 1
ATOM 1784 N N . LEU A 1 237 ? 21.609 0.912 4.98 1 84.94 237 LEU A N 1
ATOM 1785 C CA . LEU A 1 237 ? 22.016 1.784 3.885 1 84.94 237 LEU A CA 1
ATOM 1786 C C . LEU A 1 237 ? 21.562 3.221 4.141 1 84.94 237 LEU A C 1
ATOM 1788 O O . LEU A 1 237 ? 22.344 4.16 3.93 1 84.94 237 LEU A O 1
ATOM 1792 N N . ILE A 1 238 ? 20.375 3.408 4.668 1 87.56 238 ILE A N 1
ATOM 1793 C CA . ILE A 1 238 ? 19.859 4.75 4.934 1 87.56 238 ILE A CA 1
ATOM 1794 C C . ILE A 1 238 ? 20.609 5.352 6.129 1 87.56 238 ILE A C 1
ATOM 1796 O O . ILE A 1 238 ? 20.922 6.543 6.129 1 87.56 238 ILE A O 1
ATOM 1800 N N . GLY A 1 239 ? 20.891 4.457 7.102 1 83.69 239 GLY A N 1
ATOM 1801 C CA . GLY A 1 239 ? 21.656 4.918 8.258 1 83.69 239 GLY A CA 1
ATOM 1802 C C . GLY A 1 239 ? 23.031 5.422 7.906 1 83.69 239 GLY A C 1
ATOM 1803 O O . GLY A 1 239 ? 23.594 6.277 8.602 1 83.69 239 GLY A O 1
ATOM 1804 N N . ARG A 1 240 ? 23.578 4.984 6.781 1 86.88 240 ARG A N 1
ATOM 1805 C CA . ARG A 1 240 ? 24.922 5.348 6.367 1 86.88 240 ARG A CA 1
ATOM 1806 C C . ARG A 1 240 ? 24.906 6.348 5.215 1 86.88 240 ARG A C 1
ATOM 1808 O O . ARG A 1 240 ? 25.938 6.641 4.613 1 86.88 240 ARG A O 1
ATOM 1815 N N . ALA A 1 241 ? 23.781 6.875 4.926 1 90.12 241 ALA A N 1
ATOM 1816 C CA . ALA A 1 241 ? 23.625 7.75 3.768 1 90.12 241 ALA A CA 1
ATOM 1817 C C . ALA A 1 241 ? 24.469 9.008 3.912 1 90.12 241 ALA A C 1
ATOM 1819 O O . ALA A 1 241 ? 24.828 9.641 2.914 1 90.12 241 ALA A O 1
ATOM 1820 N N . GLY A 1 242 ? 24.828 9.352 5.164 1 87.81 242 GLY A N 1
ATOM 1821 C CA . GLY A 1 242 ? 25.688 10.508 5.406 1 87.81 242 GLY A CA 1
ATOM 1822 C C . GLY A 1 242 ? 27.016 10.43 4.684 1 87.81 242 GLY A C 1
ATOM 1823 O O . GLY A 1 242 ? 27.594 11.461 4.332 1 87.81 242 GLY A O 1
ATOM 1824 N N . GLU A 1 243 ? 27.438 9.203 4.465 1 88.75 243 GLU A N 1
ATOM 1825 C CA . GLU A 1 243 ? 28.719 8.977 3.801 1 88.75 243 GLU A CA 1
ATOM 1826 C C . GLU A 1 243 ? 28.656 9.383 2.33 1 88.75 243 GLU A C 1
ATOM 1828 O O . GLU A 1 243 ? 29.688 9.555 1.683 1 88.75 243 GLU A O 1
ATOM 1833 N N . LEU A 1 244 ? 27.469 9.617 1.815 1 92.25 244 LEU A N 1
ATOM 1834 C CA . LEU A 1 244 ? 27.297 9.875 0.389 1 92.25 244 LEU A CA 1
ATOM 1835 C C . LEU A 1 244 ? 27 11.352 0.132 1 92.25 244 LEU A C 1
ATOM 1837 O O . LEU A 1 244 ? 26.875 11.773 -1.021 1 92.25 244 LEU A O 1
ATOM 1841 N N . ARG A 1 245 ? 26.953 12.18 1.129 1 92.12 245 ARG A N 1
ATOM 1842 C CA . ARG A 1 245 ? 26.406 13.531 1.021 1 92.12 245 ARG A CA 1
ATOM 1843 C C . ARG A 1 245 ? 27.266 14.406 0.118 1 92.12 245 ARG A C 1
ATOM 1845 O O . ARG A 1 245 ? 26.797 15.406 -0.42 1 92.12 245 ARG A O 1
ATOM 1852 N N . HIS A 1 246 ? 28.531 14.062 -0.049 1 91.88 246 HIS A N 1
ATOM 1853 C CA . HIS A 1 246 ? 29.438 14.844 -0.883 1 91.88 246 HIS A CA 1
ATOM 1854 C C . HIS A 1 246 ? 29.234 14.531 -2.361 1 91.88 246 HIS A C 1
ATOM 1856 O O . HIS A 1 246 ? 29.75 15.234 -3.229 1 91.88 246 HIS A O 1
ATOM 1862 N N . ILE A 1 247 ? 28.5 13.516 -2.721 1 93.75 247 ILE A N 1
ATOM 1863 C CA . ILE A 1 247 ? 28.281 13.102 -4.102 1 93.75 247 ILE A CA 1
ATOM 1864 C C . ILE A 1 247 ? 27 13.75 -4.637 1 93.75 247 ILE A C 1
ATOM 1866 O O . ILE A 1 247 ? 25.922 13.539 -4.094 1 93.75 247 ILE A O 1
ATOM 1870 N N . PRO A 1 248 ? 27.125 14.648 -5.672 1 93.31 248 PRO A N 1
ATOM 1871 C CA . PRO A 1 248 ? 25.891 15.094 -6.328 1 93.31 248 PRO A CA 1
ATOM 1872 C C . PRO A 1 248 ? 25.031 13.93 -6.809 1 93.31 248 PRO A C 1
ATOM 1874 O O . PRO A 1 248 ? 25.531 13.023 -7.48 1 93.31 248 PRO A O 1
ATOM 1877 N N . ALA A 1 249 ? 23.672 13.969 -6.406 1 95.5 249 ALA A N 1
ATOM 1878 C CA . ALA A 1 249 ? 22.859 12.789 -6.703 1 95.5 249 ALA A CA 1
ATOM 1879 C C . ALA A 1 249 ? 21.422 13.188 -7.016 1 95.5 249 ALA A C 1
ATOM 1881 O O . ALA A 1 249 ? 20.891 14.156 -6.453 1 95.5 249 ALA A O 1
ATOM 1882 N N . ILE A 1 250 ? 20.781 12.5 -7.926 1 94.81 250 ILE A N 1
ATOM 1883 C CA . ILE A 1 250 ? 19.375 12.633 -8.289 1 94.81 250 ILE A CA 1
ATOM 1884 C C . ILE A 1 250 ? 18.703 11.266 -8.242 1 94.81 250 ILE A C 1
ATOM 1886 O O . ILE A 1 250 ? 19.219 10.281 -8.773 1 94.81 250 ILE A O 1
ATOM 1890 N N . ALA A 1 251 ? 17.625 11.188 -7.535 1 96.88 251 ALA A N 1
ATOM 1891 C CA . ALA A 1 251 ? 16.797 9.992 -7.566 1 96.88 251 ALA A CA 1
ATOM 1892 C C . ALA A 1 251 ? 15.5 10.234 -8.344 1 96.88 251 ALA A C 1
ATOM 1894 O O . ALA A 1 251 ? 14.805 11.219 -8.102 1 96.88 251 ALA A O 1
ATOM 1895 N N . VAL A 1 252 ? 15.211 9.398 -9.305 1 95.38 252 VAL A N 1
ATOM 1896 C CA . VAL A 1 252 ? 13.969 9.406 -10.07 1 95.38 252 VAL A CA 1
ATOM 1897 C C . VAL A 1 252 ? 13.094 8.234 -9.641 1 95.38 252 VAL A C 1
ATOM 1899 O O . VAL A 1 252 ? 13.539 7.082 -9.641 1 95.38 252 VAL A O 1
ATOM 1902 N N . HIS A 1 253 ? 11.875 8.555 -9.242 1 95.5 253 HIS A N 1
ATOM 1903 C CA . HIS A 1 253 ? 10.992 7.559 -8.648 1 95.5 253 HIS A CA 1
ATOM 1904 C C . HIS A 1 253 ? 9.555 7.75 -9.125 1 95.5 253 HIS A C 1
ATOM 1906 O O . HIS A 1 253 ? 9.07 8.883 -9.203 1 95.5 253 HIS A O 1
ATOM 1912 N N . GLY A 1 254 ? 8.891 6.621 -9.562 1 93.75 254 GLY A N 1
ATOM 1913 C CA . GLY A 1 254 ? 7.469 6.73 -9.836 1 93.75 254 GLY A CA 1
ATOM 1914 C C . GLY A 1 254 ? 6.629 6.898 -8.586 1 93.75 254 GLY A C 1
ATOM 1915 O O . GLY A 1 254 ? 6.852 6.211 -7.586 1 93.75 254 GLY A O 1
ATOM 1916 N N . GLN A 1 255 ? 5.648 7.785 -8.617 1 92.88 255 GLN A N 1
ATOM 1917 C CA . GLN A 1 255 ? 4.766 7.992 -7.469 1 92.88 255 GLN A CA 1
ATOM 1918 C C . GLN A 1 255 ? 3.92 6.754 -7.195 1 92.88 255 GLN A C 1
ATOM 1920 O O . GLN A 1 255 ? 3.473 6.543 -6.066 1 92.88 255 GLN A O 1
ATOM 1925 N N . MET A 1 256 ? 3.729 5.895 -8.211 1 92 256 MET A N 1
ATOM 1926 C CA . MET A 1 256 ? 2.914 4.688 -8.086 1 92 256 MET A CA 1
ATOM 1927 C C . MET A 1 256 ? 3.768 3.434 -8.25 1 92 256 MET A C 1
ATOM 1929 O O . MET A 1 256 ? 3.318 2.443 -8.828 1 92 256 MET A O 1
ATOM 1933 N N . ASP A 1 257 ? 5.031 3.566 -7.926 1 95 257 ASP A N 1
ATOM 1934 C CA . ASP A 1 257 ? 5.91 2.4 -7.914 1 95 257 ASP A CA 1
ATOM 1935 C C . ASP A 1 257 ? 5.512 1.421 -6.816 1 95 257 ASP A C 1
ATOM 1937 O O . ASP A 1 257 ? 5.773 1.663 -5.637 1 95 257 ASP A O 1
ATOM 1941 N N . LEU A 1 258 ? 4.938 0.257 -7.199 1 96.12 258 LEU A N 1
ATOM 1942 C CA . LEU A 1 258 ? 4.469 -0.719 -6.223 1 96.12 258 LEU A CA 1
ATOM 1943 C C . LEU A 1 258 ? 5.559 -1.731 -5.895 1 96.12 258 LEU A C 1
ATOM 1945 O O . LEU A 1 258 ? 5.441 -2.49 -4.93 1 96.12 258 LEU A O 1
ATOM 1949 N N . VAL A 1 259 ? 6.578 -1.755 -6.695 1 97.25 259 VAL A N 1
ATOM 1950 C CA . VAL A 1 259 ? 7.684 -2.662 -6.41 1 97.25 259 VAL A CA 1
ATOM 1951 C C . VAL A 1 259 ? 8.562 -2.076 -5.309 1 97.25 259 VAL A C 1
ATOM 1953 O O . VAL A 1 259 ? 8.844 -2.744 -4.309 1 97.25 259 VAL A O 1
ATOM 1956 N N . CYS A 1 260 ? 8.984 -0.864 -5.496 1 97.06 260 CYS A N 1
ATOM 1957 C CA . CYS A 1 260 ? 9.727 -0.059 -4.531 1 97.06 260 CYS A CA 1
ATOM 1958 C C . CYS A 1 260 ? 8.977 1.229 -4.211 1 97.06 260 CYS A C 1
ATOM 1960 O O . CYS A 1 260 ? 9.211 2.26 -4.844 1 97.06 260 CYS A O 1
ATOM 1962 N N . PRO A 1 261 ? 8.141 1.227 -3.18 1 95.81 261 PRO A N 1
ATOM 1963 C CA . PRO A 1 261 ? 7.328 2.416 -2.928 1 95.81 261 PRO A CA 1
ATOM 1964 C C . PRO A 1 261 ? 8.172 3.656 -2.635 1 95.81 261 PRO A C 1
ATOM 1966 O O . PRO A 1 261 ? 9.266 3.545 -2.088 1 95.81 261 PRO A O 1
ATOM 1969 N N . PRO A 1 262 ? 7.633 4.836 -2.928 1 95.62 262 PRO A N 1
ATOM 1970 C CA . PRO A 1 262 ? 8.398 6.082 -2.85 1 95.62 262 PRO A CA 1
ATOM 1971 C C . PRO A 1 262 ? 8.82 6.43 -1.422 1 95.62 262 PRO A C 1
ATOM 1973 O O . PRO A 1 262 ? 9.688 7.277 -1.219 1 95.62 262 PRO A O 1
ATOM 1976 N N . VAL A 1 263 ? 8.25 5.77 -0.411 1 94.69 263 VAL A N 1
ATOM 1977 C CA . VAL A 1 263 ? 8.602 6.066 0.974 1 94.69 263 VAL A CA 1
ATOM 1978 C C . VAL A 1 263 ? 10.086 5.816 1.197 1 94.69 263 VAL A C 1
ATOM 1980 O O . VAL A 1 263 ? 10.734 6.52 1.978 1 94.69 263 VAL A O 1
ATOM 1983 N N . THR A 1 264 ? 10.656 4.836 0.52 1 94.5 264 THR A N 1
ATOM 1984 C CA . THR A 1 264 ? 12.07 4.539 0.689 1 94.5 264 THR A CA 1
ATOM 1985 C C . THR A 1 264 ? 12.93 5.684 0.161 1 94.5 264 THR A C 1
ATOM 1987 O O . THR A 1 264 ? 13.898 6.09 0.81 1 94.5 264 THR A O 1
ATOM 1990 N N . ALA A 1 265 ? 12.562 6.195 -1.007 1 95.31 265 ALA A N 1
ATOM 1991 C CA . ALA A 1 265 ? 13.273 7.352 -1.551 1 95.31 265 ALA A CA 1
ATOM 1992 C C . ALA A 1 265 ? 13.125 8.562 -0.64 1 95.31 265 ALA A C 1
ATOM 1994 O O . ALA A 1 265 ? 14.07 9.328 -0.452 1 95.31 265 ALA A O 1
ATOM 1995 N N . TYR A 1 266 ? 11.969 8.734 -0.136 1 93.19 266 TYR A N 1
ATOM 1996 C CA . TYR A 1 266 ? 11.711 9.82 0.801 1 93.19 266 TYR A CA 1
ATOM 1997 C C . TYR A 1 266 ? 12.594 9.703 2.035 1 93.19 266 TYR A C 1
ATOM 1999 O O . TYR A 1 266 ? 13.227 10.672 2.447 1 93.19 266 TYR A O 1
ATOM 2007 N N . ASP A 1 267 ? 12.648 8.516 2.576 1 91.06 267 ASP A N 1
ATOM 2008 C CA . ASP A 1 267 ? 13.484 8.281 3.748 1 91.06 267 ASP A CA 1
ATOM 2009 C C . ASP A 1 267 ? 14.953 8.555 3.441 1 91.06 267 ASP A C 1
ATOM 2011 O O . ASP A 1 267 ? 15.672 9.102 4.277 1 91.06 267 ASP A O 1
ATOM 2015 N N . LEU A 1 268 ? 15.297 8.133 2.303 1 92.69 268 LEU A N 1
ATOM 2016 C CA . LEU A 1 268 ? 16.688 8.352 1.907 1 92.69 268 LEU A CA 1
ATOM 2017 C C . LEU A 1 268 ? 17 9.844 1.849 1 92.69 268 LEU A C 1
ATOM 2019 O O . LEU A 1 268 ? 18.031 10.281 2.359 1 92.69 268 LEU A O 1
ATOM 2023 N N . HIS A 1 269 ? 16.156 10.672 1.25 1 91.06 269 HIS A N 1
ATOM 2024 C CA . HIS A 1 269 ? 16.453 12.094 1.15 1 91.06 269 HIS A CA 1
ATOM 2025 C C . HIS A 1 269 ? 16.438 12.758 2.523 1 91.06 269 HIS A C 1
ATOM 2027 O O . HIS A 1 269 ? 17.141 13.75 2.748 1 91.06 269 HIS A O 1
ATOM 2033 N N . ARG A 1 270 ? 15.641 12.227 3.414 1 89.31 270 ARG A N 1
ATOM 2034 C CA . ARG A 1 270 ? 15.664 12.766 4.77 1 89.31 270 ARG A CA 1
ATOM 2035 C C . ARG A 1 270 ? 17.031 12.594 5.41 1 89.31 270 ARG A C 1
ATOM 2037 O O . ARG A 1 270 ? 17.484 13.453 6.168 1 89.31 270 ARG A O 1
ATOM 2044 N N . ALA A 1 271 ? 17.703 11.484 5.133 1 88.06 271 ALA A N 1
ATOM 2045 C CA . ALA A 1 271 ? 19.031 11.188 5.66 1 88.06 271 ALA A CA 1
ATOM 2046 C C . ALA A 1 271 ? 20.125 11.828 4.797 1 88.06 271 ALA A C 1
ATOM 2048 O O . ALA A 1 271 ? 21.266 11.945 5.223 1 88.06 271 ALA A O 1
ATOM 2049 N N . TRP A 1 272 ? 19.781 12.188 3.617 1 91.75 272 TRP A N 1
ATOM 2050 C CA . TRP A 1 272 ? 20.641 12.773 2.6 1 91.75 272 TRP A CA 1
ATOM 2051 C C . TRP A 1 272 ? 19.953 13.953 1.909 1 91.75 272 TRP A C 1
ATOM 2053 O O . TRP A 1 272 ? 19.594 13.859 0.734 1 91.75 272 TRP A O 1
ATOM 2063 N N . PRO A 1 273 ? 19.906 15.102 2.643 1 90.62 273 PRO A N 1
ATOM 2064 C CA . PRO A 1 273 ? 19.094 16.219 2.166 1 90.62 273 PRO A CA 1
ATOM 2065 C C . PRO A 1 273 ? 19.578 16.781 0.831 1 90.62 273 PRO A C 1
ATOM 2067 O O . PRO A 1 273 ? 18.797 17.344 0.068 1 90.62 273 PRO A O 1
ATOM 2070 N N . GLU A 1 274 ? 20.844 16.547 0.478 1 90.94 274 GLU A N 1
ATOM 2071 C CA . GLU A 1 274 ? 21.391 17.062 -0.771 1 90.94 274 GLU A CA 1
ATOM 2072 C C . GLU A 1 274 ? 20.922 16.234 -1.966 1 90.94 274 GLU A C 1
ATOM 2074 O O . GLU A 1 274 ? 21.062 16.656 -3.115 1 90.94 274 GLU A O 1
ATOM 2079 N N . LEU A 1 275 ? 20.375 15.055 -1.684 1 94.06 275 LEU A N 1
ATOM 2080 C CA . LEU A 1 275 ? 19.812 14.219 -2.744 1 94.06 275 LEU A CA 1
ATOM 2081 C C . LEU A 1 275 ? 18.578 14.859 -3.352 1 94.06 275 LEU A C 1
ATOM 2083 O O . LEU A 1 275 ? 17.594 15.086 -2.652 1 94.06 275 LEU A O 1
ATOM 2087 N N . GLN A 1 276 ? 18.672 15.18 -4.633 1 94.44 276 GLN A N 1
ATOM 2088 C CA . GLN A 1 276 ? 17.469 15.594 -5.332 1 94.44 276 GLN A CA 1
ATOM 2089 C C . GLN A 1 276 ? 16.547 14.398 -5.594 1 94.44 276 GLN A C 1
ATOM 2091 O O . GLN A 1 276 ? 17.016 13.32 -5.961 1 94.44 276 GLN A O 1
ATOM 2096 N N . LEU A 1 277 ? 15.281 14.633 -5.355 1 95.5 277 LEU A N 1
ATOM 2097 C CA . LEU A 1 277 ? 14.289 13.586 -5.559 1 95.5 277 LEU A CA 1
ATOM 2098 C C . LEU A 1 277 ? 13.203 14.047 -6.52 1 95.5 277 LEU A C 1
ATOM 2100 O O . LEU A 1 277 ? 12.594 15.102 -6.32 1 95.5 277 LEU A O 1
ATOM 2104 N N . ARG A 1 278 ? 13 13.25 -7.574 1 93.62 278 ARG A N 1
ATOM 2105 C CA . ARG A 1 278 ? 11.953 13.492 -8.562 1 93.62 278 ARG A CA 1
ATOM 2106 C C . ARG A 1 278 ? 10.898 12.391 -8.531 1 93.62 278 ARG A C 1
ATOM 2108 O O . ARG A 1 278 ? 11.156 11.266 -8.977 1 93.62 278 ARG A O 1
ATOM 2115 N N . LEU A 1 279 ? 9.727 12.711 -7.996 1 93.94 279 LEU A N 1
ATOM 2116 C CA . LEU A 1 279 ? 8.602 11.773 -7.961 1 93.94 279 LEU A CA 1
ATOM 2117 C C . LEU A 1 279 ? 7.66 12.016 -9.133 1 93.94 279 LEU A C 1
ATOM 2119 O O . LEU A 1 279 ? 6.945 13.023 -9.164 1 93.94 279 LEU A O 1
ATOM 2123 N N . VAL A 1 280 ? 7.637 11.062 -10.086 1 92.56 280 VAL A N 1
ATOM 2124 C CA . VAL A 1 280 ? 6.984 11.211 -11.383 1 92.56 280 VAL A CA 1
ATOM 2125 C C . VAL A 1 280 ? 5.531 10.758 -11.289 1 92.56 280 VAL A C 1
ATOM 2127 O O . VAL A 1 280 ? 5.254 9.625 -10.875 1 92.56 280 VAL A O 1
ATOM 2130 N N . PRO A 1 281 ? 4.59 11.633 -11.641 1 88 281 PRO A N 1
ATOM 2131 C CA . PRO A 1 281 ? 3.174 11.281 -11.523 1 88 281 PRO A CA 1
ATOM 2132 C C . PRO A 1 281 ? 2.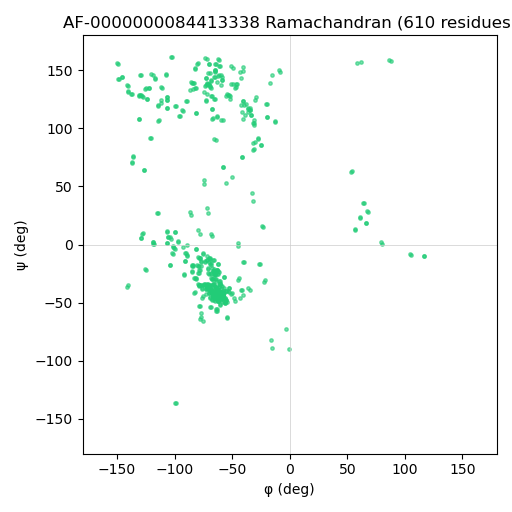766 10.156 -12.469 1 88 281 PRO A C 1
ATOM 2134 O O . PRO A 1 281 ? 3.303 10.047 -13.57 1 88 281 PRO A O 1
ATOM 2137 N N . ASN A 1 282 ? 1.86 9.258 -12.047 1 83.06 282 ASN A N 1
ATOM 2138 C CA . ASN A 1 282 ? 1.229 8.195 -12.82 1 83.06 282 ASN A CA 1
ATOM 2139 C C . ASN A 1 282 ? 2.26 7.203 -13.352 1 83.06 282 ASN A C 1
ATOM 2141 O O . ASN A 1 282 ? 2.098 6.66 -14.445 1 83.06 282 ASN A O 1
ATOM 2145 N N . ALA A 1 283 ? 3.371 7.145 -12.711 1 89.19 283 ALA A N 1
ATOM 2146 C CA . ALA A 1 283 ? 4.414 6.219 -13.148 1 89.19 283 ALA A CA 1
ATOM 2147 C C . ALA A 1 283 ? 4.707 5.172 -12.078 1 89.19 283 ALA A C 1
ATOM 2149 O O . ALA A 1 283 ? 4.664 5.469 -10.883 1 89.19 283 ALA A O 1
ATOM 2150 N N . GLY A 1 284 ? 4.953 3.988 -12.578 1 91.5 284 GLY A N 1
ATOM 2151 C CA . GLY A 1 284 ? 5.316 2.891 -11.703 1 91.5 284 GLY A CA 1
ATOM 2152 C C . GLY A 1 284 ? 6.812 2.635 -11.648 1 91.5 284 GLY A C 1
ATOM 2153 O O . GLY A 1 284 ? 7.605 3.576 -11.602 1 91.5 284 GLY A O 1
ATOM 2154 N N . HIS A 1 285 ? 7.148 1.415 -11.703 1 93.19 285 HIS A N 1
ATOM 2155 C CA . HIS A 1 285 ? 8.523 0.999 -11.438 1 93.19 285 HIS A CA 1
ATOM 2156 C C . HIS A 1 285 ? 9.344 0.947 -12.719 1 93.19 285 HIS A C 1
ATOM 2158 O O . HIS A 1 285 ? 10.562 1.088 -12.688 1 93.19 285 HIS A O 1
ATOM 2164 N N . SER A 1 286 ? 8.781 0.765 -13.828 1 90.94 286 SER A N 1
ATOM 2165 C CA . SER A 1 286 ? 9.492 0.446 -15.062 1 90.94 286 SER A CA 1
ATOM 2166 C C . SER A 1 286 ? 10.312 1.633 -15.555 1 90.94 286 SER A C 1
ATOM 2168 O O . SER A 1 286 ? 9.797 2.746 -15.672 1 90.94 286 SER A O 1
ATOM 2170 N N . MET A 1 287 ? 11.547 1.312 -15.953 1 89.94 287 MET A N 1
ATOM 2171 C CA . MET A 1 287 ? 12.398 2.344 -16.547 1 89.94 287 MET A CA 1
ATOM 2172 C C . MET A 1 287 ? 11.945 2.678 -17.953 1 89.94 287 MET A C 1
ATOM 2174 O O . MET A 1 287 ? 12.344 3.701 -18.516 1 89.94 287 MET A O 1
ATOM 2178 N N . TYR A 1 288 ? 11.102 1.822 -18.516 1 89.44 288 TYR A N 1
ATOM 2179 C CA . TYR A 1 288 ? 10.688 2.014 -19.891 1 89.44 288 TYR A CA 1
ATOM 2180 C C . TYR A 1 288 ? 9.43 2.859 -19.969 1 89.44 288 TYR A C 1
ATOM 2182 O O . TYR A 1 288 ? 8.969 3.201 -21.062 1 89.44 288 TYR A O 1
ATOM 2190 N N . ASP A 1 289 ? 8.844 3.145 -18.844 1 87.94 289 ASP A N 1
ATOM 2191 C CA . ASP A 1 289 ? 7.805 4.168 -18.844 1 87.94 289 ASP A CA 1
ATOM 2192 C C . ASP A 1 289 ? 8.32 5.477 -19.438 1 87.94 289 ASP A C 1
ATOM 2194 O O . ASP A 1 289 ? 9.352 5.996 -19 1 87.94 289 ASP A O 1
ATOM 2198 N N . PRO A 1 290 ? 7.594 6.016 -20.375 1 87.88 290 PRO A N 1
ATOM 2199 C CA . PRO A 1 290 ? 8.117 7.195 -21.078 1 87.88 290 PRO A CA 1
ATOM 2200 C C . PRO A 1 290 ? 8.391 8.367 -20.141 1 87.88 290 PRO A C 1
ATOM 2202 O O . PRO A 1 290 ? 9.359 9.102 -20.328 1 87.88 290 PRO A O 1
ATOM 2205 N N . ALA A 1 291 ? 7.566 8.508 -19.156 1 88.12 291 ALA A N 1
ATOM 2206 C CA . ALA A 1 291 ? 7.758 9.602 -18.203 1 88.12 291 ALA A CA 1
ATOM 2207 C C . ALA A 1 291 ? 9.008 9.375 -17.359 1 88.12 291 ALA A C 1
ATOM 2209 O O . ALA A 1 291 ? 9.766 10.312 -17.094 1 88.12 291 ALA A O 1
ATOM 2210 N N . ILE A 1 292 ? 9.227 8.18 -16.953 1 91.75 292 ILE A N 1
ATOM 2211 C CA . ILE A 1 292 ? 10.406 7.84 -16.172 1 91.75 292 ILE A CA 1
ATOM 2212 C C . ILE A 1 292 ? 11.656 7.996 -17.031 1 91.75 292 ILE A C 1
ATOM 2214 O O . ILE A 1 292 ? 12.648 8.586 -16.594 1 91.75 292 ILE A O 1
ATOM 2218 N N . THR A 1 293 ? 11.555 7.48 -18.25 1 93.31 293 THR A N 1
ATOM 2219 C CA . THR A 1 293 ? 12.68 7.582 -19.172 1 93.31 293 THR A CA 1
ATOM 2220 C C . THR A 1 293 ? 13.062 9.039 -19.391 1 93.31 293 THR A C 1
ATOM 2222 O O . THR A 1 293 ? 14.242 9.391 -19.375 1 93.31 293 THR A O 1
ATOM 2225 N N . HIS A 1 294 ? 12.109 9.859 -19.609 1 89.75 294 HIS A N 1
ATOM 2226 C CA . HIS A 1 294 ? 12.344 11.281 -19.797 1 89.75 294 HIS A CA 1
ATOM 2227 C C . HIS A 1 294 ? 13.117 11.875 -18.641 1 89.75 294 HIS A C 1
ATOM 2229 O O . HIS A 1 294 ? 14.125 12.562 -18.828 1 89.75 294 HIS A O 1
ATOM 2235 N N . GLU A 1 295 ? 12.648 11.586 -17.422 1 92 295 GLU A N 1
ATOM 2236 C CA . GLU A 1 295 ? 13.289 12.156 -16.25 1 92 295 GLU A CA 1
ATOM 2237 C C . GLU A 1 295 ? 14.703 11.609 -16.062 1 92 295 GLU A C 1
ATOM 2239 O O . GLU A 1 295 ? 15.594 12.328 -15.609 1 92 295 GLU A O 1
ATOM 2244 N N . LEU A 1 296 ? 14.922 10.367 -16.422 1 93.62 296 LEU A N 1
ATOM 2245 C CA . LEU A 1 296 ? 16.25 9.773 -16.312 1 93.62 296 LEU A CA 1
ATOM 2246 C C . LEU A 1 296 ? 17.219 10.422 -17.297 1 93.62 296 LEU A C 1
ATOM 2248 O O . LEU A 1 296 ? 18.375 10.695 -16.969 1 93.62 296 LEU A O 1
ATOM 2252 N N . VAL A 1 297 ? 16.75 10.672 -18.484 1 92.75 297 VAL A N 1
ATOM 2253 C CA . VAL A 1 297 ? 17.578 11.32 -19.5 1 92.75 297 VAL A CA 1
ATOM 2254 C C . VAL A 1 297 ? 17.922 12.742 -19.062 1 92.75 297 VAL A C 1
ATOM 2256 O O . VAL A 1 297 ? 19.078 13.156 -19.125 1 92.75 297 VAL A O 1
ATOM 2259 N N . GLU A 1 298 ? 16.906 13.461 -18.578 1 90.06 298 GLU A N 1
ATOM 2260 C CA . GLU A 1 298 ? 17.125 14.82 -18.094 1 90.06 298 GLU A CA 1
ATOM 2261 C C . GLU A 1 298 ? 18.109 14.836 -16.922 1 90.06 298 GLU A C 1
ATOM 2263 O O . GLU A 1 298 ? 18.984 15.695 -16.859 1 90.06 298 GLU A O 1
ATOM 2268 N N . ALA A 1 299 ? 17.953 13.914 -15.977 1 91 299 ALA A N 1
ATOM 2269 C CA . ALA A 1 299 ? 18.844 13.82 -14.828 1 91 299 ALA A CA 1
ATOM 2270 C C . ALA A 1 299 ? 20.281 13.508 -15.266 1 91 299 ALA A C 1
ATOM 2272 O O . ALA A 1 299 ? 21.234 14.078 -14.727 1 91 299 ALA A O 1
ATOM 2273 N N . THR A 1 300 ? 20.391 12.602 -16.219 1 93.31 300 THR A N 1
ATOM 2274 C CA . THR A 1 300 ? 21.703 12.273 -16.75 1 93.31 300 THR A CA 1
ATOM 2275 C C . THR A 1 300 ? 22.359 13.508 -17.375 1 93.31 300 THR A C 1
ATOM 2277 O O . THR A 1 300 ? 23.562 13.742 -17.172 1 93.31 300 THR A O 1
ATOM 2280 N N . GLY A 1 301 ? 21.562 14.242 -18.125 1 90.12 301 GLY A N 1
ATOM 2281 C CA . GLY A 1 301 ? 22.078 15.484 -18.688 1 90.12 301 GLY A CA 1
ATOM 2282 C C . GLY A 1 301 ? 22.547 16.453 -17.625 1 90.12 301 GLY A C 1
ATOM 2283 O O . GLY A 1 301 ? 23.625 17.062 -17.766 1 90.12 301 GLY A O 1
ATOM 2284 N N . ALA A 1 302 ? 21.797 16.609 -16.594 1 88.5 302 ALA A N 1
ATOM 2285 C CA . ALA A 1 302 ? 22.156 17.531 -15.508 1 88.5 302 ALA A CA 1
ATOM 2286 C C . ALA A 1 302 ? 23.453 17.094 -14.836 1 88.5 302 ALA A C 1
ATOM 2288 O O . ALA A 1 302 ? 24.297 17.938 -14.5 1 88.5 302 ALA A O 1
ATOM 2289 N N . LEU A 1 303 ? 23.625 15.812 -14.625 1 91.81 303 LEU A N 1
ATOM 2290 C CA . LEU A 1 303 ? 24.828 15.297 -13.984 1 91.81 303 LEU A CA 1
ATOM 2291 C C . LEU A 1 303 ? 26.031 15.406 -14.914 1 91.81 303 LEU A C 1
ATOM 2293 O O . LEU A 1 303 ? 27.156 15.68 -14.469 1 91.81 303 LEU A O 1
ATOM 2297 N N . HIS A 1 304 ? 25.781 15.203 -16.172 1 91.19 304 HIS A N 1
ATOM 2298 C CA . HIS A 1 304 ? 26.859 15.359 -17.156 1 91.19 304 HIS A CA 1
ATOM 2299 C C . HIS A 1 304 ? 27.391 16.781 -17.172 1 91.19 304 HIS A C 1
ATOM 2301 O O . HIS A 1 304 ? 28.594 17 -17.328 1 91.19 304 HIS A O 1
ATOM 2307 N N . ALA A 1 305 ? 26.531 17.672 -16.938 1 88.12 305 ALA A N 1
ATOM 2308 C CA . ALA A 1 305 ? 26.906 19.078 -16.969 1 88.12 305 ALA A CA 1
ATOM 2309 C C . ALA A 1 305 ? 27.828 19.422 -15.789 1 88.12 305 ALA A C 1
ATOM 2311 O O . ALA A 1 305 ? 28.5 20.453 -15.797 1 88.12 305 ALA A O 1
ATOM 2312 N N . LEU A 1 306 ? 27.875 18.594 -14.789 1 87.81 306 LEU A N 1
ATOM 2313 C CA . LEU A 1 306 ? 28.719 18.812 -13.617 1 87.81 306 LEU A CA 1
ATOM 2314 C C . LEU A 1 306 ? 30.125 18.312 -13.867 1 87.81 306 LEU A C 1
ATOM 2316 O O . LEU A 1 306 ? 31.047 18.625 -13.109 1 87.81 306 LEU A O 1
ATOM 2320 N N . CYS A 1 307 ? 30.344 17.516 -14.812 1 80.5 307 CYS A N 1
ATOM 2321 C CA . CYS A 1 307 ? 31.656 16.969 -15.102 1 80.5 307 CYS A CA 1
ATOM 2322 C C . CYS A 1 307 ? 32.438 17.906 -16.016 1 80.5 307 CYS A C 1
ATOM 2324 O O . CYS A 1 307 ? 33.688 17.984 -15.898 1 80.5 307 CYS A O 1
ATOM 2326 N N . MET B 1 1 ? -28.219 -4.211 -5.785 1 95.31 1 MET B N 1
ATOM 2327 C CA . MET B 1 1 ? -27.359 -3.381 -4.949 1 95.31 1 MET B CA 1
ATOM 2328 C C . MET B 1 1 ? -26.109 -2.941 -5.715 1 95.31 1 MET B C 1
ATOM 2330 O O . MET B 1 1 ? -25.516 -3.736 -6.438 1 95.31 1 MET B O 1
ATOM 2334 N N . LEU B 1 2 ? -25.812 -1.69 -5.609 1 96.44 2 LEU B N 1
ATOM 2335 C CA . LEU B 1 2 ? -24.594 -1.141 -6.211 1 96.44 2 LEU B CA 1
ATOM 2336 C C . LEU B 1 2 ? -23.641 -0.654 -5.133 1 96.44 2 LEU B C 1
ATOM 2338 O O . LEU B 1 2 ? -24.016 0.138 -4.266 1 96.44 2 LEU B O 1
ATOM 2342 N N . LEU B 1 3 ? -22.438 -1.279 -5.141 1 97 3 LEU B N 1
ATOM 2343 C CA . LEU B 1 3 ? -21.391 -0.883 -4.199 1 97 3 LEU B CA 1
ATOM 2344 C C . LEU B 1 3 ? -20.266 -0.132 -4.914 1 97 3 LEU B C 1
ATOM 2346 O O . LEU B 1 3 ? -20 -0.38 -6.094 1 97 3 LEU B O 1
ATOM 2350 N N . ARG B 1 4 ? -19.656 0.825 -4.262 1 96.44 4 ARG B N 1
ATOM 2351 C CA . ARG B 1 4 ? -18.5 1.576 -4.742 1 96.44 4 ARG B CA 1
ATOM 2352 C C . ARG B 1 4 ? -17.5 1.826 -3.621 1 96.44 4 ARG B C 1
ATOM 2354 O O . ARG B 1 4 ? -17.875 2.254 -2.527 1 96.44 4 ARG B O 1
ATOM 2361 N N . GLY B 1 5 ? -16.203 1.628 -3.943 1 95.81 5 GLY B N 1
ATOM 2362 C CA . GLY B 1 5 ? -15.219 1.869 -2.895 1 95.81 5 GLY B CA 1
ATOM 2363 C C . GLY B 1 5 ? -15.508 1.094 -1.622 1 95.81 5 GLY B C 1
ATOM 2364 O O . GLY B 1 5 ? -15.711 1.686 -0.561 1 95.81 5 GLY B O 1
ATOM 2365 N N . VAL B 1 6 ? -15.469 -0.252 -1.734 1 96.19 6 VAL B N 1
ATOM 2366 C CA . VAL B 1 6 ? -15.883 -1.154 -0.666 1 96.19 6 VAL B CA 1
ATOM 2367 C C . VAL B 1 6 ? -14.938 -1.013 0.526 1 96.19 6 VAL B C 1
ATOM 2369 O O . VAL B 1 6 ? -13.719 -1.074 0.368 1 96.19 6 VAL B O 1
ATOM 2372 N N . CYS B 1 7 ? -15.484 -0.759 1.619 1 95.44 7 CYS B N 1
ATOM 2373 C CA . CYS B 1 7 ? -14.805 -0.659 2.904 1 95.44 7 CYS B CA 1
ATOM 2374 C C . CYS B 1 7 ? -15.609 -1.341 4.004 1 95.44 7 CYS B C 1
ATOM 2376 O O . CYS B 1 7 ? -16.812 -1.12 4.125 1 95.44 7 CYS B O 1
ATOM 2378 N N . THR B 1 8 ? -14.93 -2.221 4.777 1 91.44 8 THR B N 1
ATOM 2379 C CA . THR B 1 8 ? -15.648 -2.977 5.793 1 91.44 8 THR B CA 1
ATOM 2380 C C . THR B 1 8 ? -15.109 -2.664 7.184 1 91.44 8 THR B C 1
ATOM 2382 O O . THR B 1 8 ? -15.508 -3.295 8.164 1 91.44 8 THR B O 1
ATOM 2385 N N . MET B 1 9 ? -14.148 -1.805 7.297 1 88.81 9 MET B N 1
ATOM 2386 C CA . MET B 1 9 ? -13.617 -1.223 8.531 1 88.81 9 MET B CA 1
ATOM 2387 C C . MET B 1 9 ? -12.922 -2.281 9.375 1 88.81 9 MET B C 1
ATOM 2389 O O . MET B 1 9 ? -12.961 -2.223 10.609 1 88.81 9 MET B O 1
ATOM 2393 N N . ARG B 1 10 ? -12.391 -3.273 8.703 1 84.38 10 ARG B N 1
ATOM 2394 C CA . ARG B 1 10 ? -11.523 -4.207 9.414 1 84.38 10 ARG B CA 1
ATOM 2395 C C . ARG B 1 10 ? -10.258 -3.514 9.906 1 84.38 10 ARG B C 1
ATOM 2397 O O . ARG B 1 10 ? -9.852 -2.486 9.359 1 84.38 10 ARG B O 1
ATOM 2404 N N . PRO B 1 11 ? -9.68 -4.059 10.938 1 81.81 11 PRO B N 1
ATOM 2405 C CA . PRO B 1 11 ? -8.461 -3.445 11.461 1 81.81 11 PRO B CA 1
ATOM 2406 C C . PRO B 1 11 ? -7.395 -3.24 10.391 1 81.81 11 PRO B C 1
ATOM 2408 O O . PRO B 1 11 ? -6.723 -2.205 10.3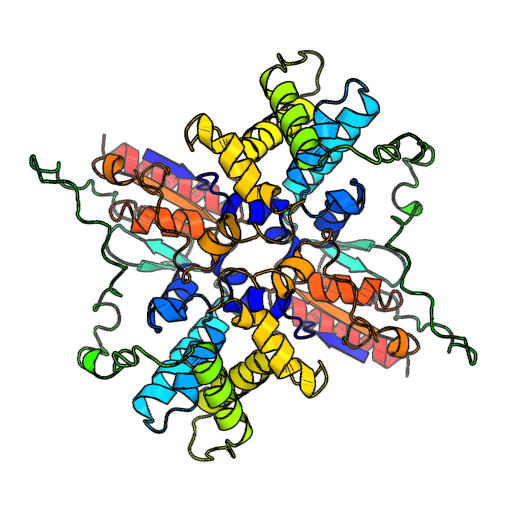67 1 81.81 11 PRO B O 1
ATOM 2411 N N . GLN B 1 12 ? -7.254 -4.18 9.438 1 84.12 12 GLN B N 1
ATOM 2412 C CA . GLN B 1 12 ? -6.234 -4.066 8.398 1 84.12 12 GLN B CA 1
ATOM 2413 C C . GLN B 1 12 ? -6.539 -2.912 7.449 1 84.12 12 GLN B C 1
ATOM 2415 O O . GLN B 1 12 ? -5.625 -2.301 6.895 1 84.12 12 GLN B O 1
ATOM 2420 N N . GLU B 1 13 ? -7.84 -2.621 7.297 1 89.31 13 GLU B N 1
ATOM 2421 C CA . GLU B 1 13 ? -8.219 -1.497 6.449 1 89.31 13 GLU B CA 1
ATOM 2422 C C . GLU B 1 13 ? -7.902 -0.165 7.117 1 89.31 13 GLU B C 1
ATOM 2424 O O . GLU B 1 13 ? -7.457 0.777 6.461 1 89.31 13 GLU B O 1
ATOM 2429 N N . ILE B 1 14 ? -8.117 -0.134 8.406 1 88.69 14 ILE B N 1
ATOM 2430 C CA . ILE B 1 14 ? -7.77 1.06 9.172 1 88.69 14 ILE B CA 1
ATOM 2431 C C . ILE B 1 14 ? -6.254 1.239 9.188 1 88.69 14 ILE B C 1
ATOM 2433 O O . ILE B 1 14 ? -5.754 2.348 8.992 1 88.69 14 ILE B O 1
ATOM 2437 N N . ASP B 1 15 ? -5.551 0.16 9.359 1 85.75 15 ASP B N 1
ATOM 2438 C CA . ASP B 1 15 ? -4.09 0.195 9.367 1 85.75 15 ASP B CA 1
ATOM 2439 C C . ASP B 1 15 ? -3.541 0.638 8.016 1 85.75 15 ASP B C 1
ATOM 2441 O O . ASP B 1 15 ? -2.516 1.317 7.945 1 85.75 15 ASP B O 1
ATOM 2445 N N . TRP B 1 16 ? -4.156 0.214 6.996 1 91.75 16 TRP B N 1
ATOM 2446 C CA . TRP B 1 16 ? -3.752 0.658 5.668 1 91.75 16 TRP B CA 1
ATOM 2447 C C . TRP B 1 16 ? -3.756 2.18 5.578 1 91.75 16 TRP B C 1
ATOM 2449 O O . TRP B 1 16 ? -2.771 2.785 5.145 1 91.75 16 TRP B O 1
ATOM 2459 N N . MET B 1 17 ? -4.809 2.801 6.023 1 93.94 17 MET B N 1
ATOM 2460 C CA . MET B 1 17 ? -4.977 4.246 5.891 1 93.94 17 MET B CA 1
ATOM 2461 C C . MET B 1 17 ? -4.148 4.988 6.938 1 93.94 17 MET B C 1
ATOM 2463 O O . MET B 1 17 ? -3.598 6.051 6.656 1 93.94 17 MET B O 1
ATOM 2467 N N . TYR B 1 18 ? -4.039 4.383 8.148 1 92.88 18 TYR B N 1
ATOM 2468 C CA . TYR B 1 18 ? -3.521 5.191 9.25 1 92.88 18 TYR B CA 1
ATOM 2469 C C . TYR B 1 18 ? -2.365 4.488 9.945 1 92.88 18 TYR B C 1
ATOM 2471 O O . TYR B 1 18 ? -1.916 4.926 11.008 1 92.88 18 TYR B O 1
ATOM 2479 N N . GLY B 1 19 ? -1.902 3.408 9.352 1 87.62 19 GLY B N 1
ATOM 2480 C CA . GLY B 1 19 ? -0.762 2.693 9.906 1 87.62 19 GLY B CA 1
ATOM 2481 C C . GLY B 1 19 ? 0.424 2.643 8.961 1 87.62 19 GLY B C 1
ATOM 2482 O O . GLY B 1 19 ? 1.395 1.926 9.211 1 87.62 19 GLY B O 1
ATOM 2483 N N . GLY B 1 20 ? 0.234 3.295 7.84 1 90.62 20 GLY B N 1
ATOM 2484 C CA . GLY B 1 20 ? 1.403 3.441 6.988 1 90.62 20 GLY B CA 1
ATOM 2485 C C . GLY B 1 20 ? 1.258 2.744 5.648 1 90.62 20 GLY B C 1
ATOM 2486 O O . GLY B 1 20 ? 2.109 2.891 4.77 1 90.62 20 GLY B O 1
ATOM 2487 N N . GLY B 1 21 ? 0.23 1.923 5.445 1 92.19 21 GLY B N 1
ATOM 2488 C CA . GLY B 1 21 ? 0.025 1.286 4.156 1 92.19 21 GLY B CA 1
ATOM 2489 C C . GLY B 1 21 ? -0.025 2.273 3.004 1 92.19 21 GLY B C 1
ATOM 2490 O O . GLY B 1 21 ? 0.885 2.312 2.174 1 92.19 21 GLY B O 1
ATOM 2491 N N . ALA B 1 22 ? -1.022 3.146 3.043 1 95.56 22 ALA B N 1
ATOM 2492 C CA . ALA B 1 22 ? -1.142 4.18 2.018 1 95.56 22 ALA B CA 1
ATOM 2493 C C . ALA B 1 22 ? 0.03 5.156 2.084 1 95.56 22 ALA B C 1
ATOM 2495 O O . ALA B 1 22 ? 0.44 5.711 1.062 1 95.56 22 ALA B O 1
ATOM 2496 N N . GLY B 1 23 ? 0.623 5.289 3.252 1 94.62 23 GLY B N 1
ATOM 2497 C CA . GLY B 1 23 ? 1.735 6.203 3.459 1 94.62 23 GLY B CA 1
ATOM 2498 C C . GLY B 1 23 ? 2.977 5.82 2.676 1 94.62 23 GLY B C 1
ATOM 2499 O O . GLY B 1 23 ? 3.801 6.68 2.354 1 94.62 23 GLY B O 1
ATOM 2500 N N . ALA B 1 24 ? 3.062 4.539 2.377 1 94.56 24 ALA B N 1
ATOM 2501 C CA . ALA B 1 24 ? 4.207 4.074 1.593 1 94.56 24 ALA B CA 1
ATOM 2502 C C . ALA B 1 24 ? 4.215 4.711 0.207 1 94.56 24 ALA B C 1
ATOM 2504 O O . ALA B 1 24 ? 5.277 4.902 -0.388 1 94.56 24 ALA B O 1
ATOM 2505 N N . LEU B 1 25 ? 3.049 5.117 -0.283 1 94.31 25 LEU B N 1
ATOM 2506 C CA . LEU B 1 25 ? 2.924 5.652 -1.634 1 94.31 25 LEU B CA 1
ATOM 2507 C C . LEU B 1 25 ? 2.777 7.168 -1.604 1 94.31 25 LEU B C 1
ATOM 2509 O O . LEU B 1 25 ? 2.967 7.836 -2.625 1 94.31 25 LEU B O 1
ATOM 2513 N N . LYS B 1 26 ? 2.428 7.699 -0.444 1 94.31 26 LYS B N 1
ATOM 2514 C CA . LYS B 1 26 ? 2.27 9.141 -0.254 1 94.31 26 LYS B CA 1
ATOM 2515 C C . LYS B 1 26 ? 3.105 9.633 0.921 1 94.31 26 LYS B C 1
ATOM 2517 O O . LYS B 1 26 ? 2.572 10.203 1.874 1 94.31 26 LYS B O 1
ATOM 2522 N N . PRO B 1 27 ? 4.391 9.516 0.806 1 92.62 27 PRO B N 1
ATOM 2523 C CA . PRO B 1 27 ? 5.23 9.695 1.993 1 92.62 27 PRO B CA 1
ATOM 2524 C C . PRO B 1 27 ? 5.223 11.141 2.504 1 92.62 27 PRO B C 1
ATOM 2526 O O . PRO B 1 27 ? 5.238 11.367 3.717 1 92.62 27 PRO B O 1
ATOM 2529 N N . LEU B 1 28 ? 5.223 12.125 1.617 1 91.06 28 LEU B N 1
ATOM 2530 C CA . LEU B 1 28 ? 5.254 13.508 2.08 1 91.06 28 LEU B CA 1
ATOM 2531 C C . LEU B 1 28 ? 4.027 13.82 2.934 1 91.06 28 LEU B C 1
ATOM 2533 O O . LEU B 1 28 ? 4.16 14.32 4.055 1 91.06 28 LEU B O 1
ATOM 2537 N N . ALA B 1 29 ? 2.879 13.508 2.412 1 93.5 29 ALA B N 1
ATOM 2538 C CA . ALA B 1 29 ? 1.642 13.758 3.148 1 93.5 29 ALA B CA 1
ATOM 2539 C C . ALA B 1 29 ? 1.573 12.906 4.414 1 93.5 29 ALA B C 1
ATOM 2541 O O . ALA B 1 29 ? 1.092 13.367 5.453 1 93.5 29 ALA B O 1
ATOM 2542 N N . TRP B 1 30 ? 2.051 11.719 4.352 1 94.81 30 TRP B N 1
ATOM 2543 C CA . TRP B 1 30 ? 2.023 10.789 5.473 1 94.81 30 TRP B CA 1
ATOM 2544 C C . TRP B 1 30 ? 2.859 11.312 6.637 1 94.81 30 TRP B C 1
ATOM 2546 O O . TRP B 1 30 ? 2.395 11.344 7.777 1 94.81 30 TRP B O 1
ATOM 2556 N N . TYR B 1 31 ? 4.008 11.766 6.348 1 91.25 31 TYR B N 1
ATOM 2557 C CA . TYR B 1 31 ? 4.883 12.234 7.41 1 91.25 31 TYR B CA 1
ATOM 2558 C C . TYR B 1 31 ? 4.379 13.555 7.992 1 91.25 31 TYR B C 1
ATOM 2560 O O . TYR B 1 31 ? 4.508 13.797 9.195 1 91.25 31 TYR B O 1
ATOM 2568 N N . ARG B 1 32 ? 3.783 14.375 7.133 1 92.81 32 ARG B N 1
ATOM 2569 C CA . ARG B 1 32 ? 3.127 15.562 7.66 1 92.81 32 ARG B CA 1
ATOM 2570 C C . ARG B 1 32 ? 2.012 15.195 8.633 1 92.81 32 ARG B C 1
ATOM 2572 O O . ARG B 1 32 ? 1.864 15.812 9.688 1 92.81 32 ARG B O 1
ATOM 2579 N N . PHE B 1 33 ? 1.286 14.211 8.312 1 96.88 33 PHE B N 1
ATOM 2580 C CA . PHE B 1 33 ? 0.221 13.68 9.148 1 96.88 33 PHE B CA 1
ATOM 2581 C C . PHE B 1 33 ? 0.778 13.188 10.484 1 96.88 33 PHE B C 1
ATOM 2583 O O . PHE B 1 33 ? 0.246 13.516 11.547 1 96.88 33 PHE B O 1
ATOM 2590 N N . LEU B 1 34 ? 1.863 12.453 10.422 1 92.69 34 LEU B N 1
ATOM 2591 C CA . LEU B 1 34 ? 2.473 11.906 11.625 1 92.69 34 LEU B CA 1
ATOM 2592 C C . LEU B 1 34 ? 3.086 13.008 12.477 1 92.69 34 LEU B C 1
ATOM 2594 O O . LEU B 1 34 ? 3 12.969 13.711 1 92.69 34 LEU B O 1
ATOM 2598 N N . GLU B 1 35 ? 3.666 13.945 11.812 1 91.56 35 GLU B N 1
ATOM 2599 C CA . GLU B 1 35 ? 4.434 14.969 12.508 1 91.56 35 GLU B CA 1
ATOM 2600 C C . GLU B 1 35 ? 3.52 15.93 13.258 1 91.56 35 GLU B C 1
ATOM 2602 O O . GLU B 1 35 ? 3.98 16.703 14.102 1 91.56 35 GLU B O 1
ATOM 2607 N N . HIS B 1 36 ? 2.293 15.906 13.008 1 95.06 36 HIS B N 1
ATOM 2608 C CA . HIS B 1 36 ? 1.331 16.656 13.805 1 95.06 36 HIS B CA 1
ATOM 2609 C C . HIS B 1 36 ? 1.207 16.078 15.211 1 95.06 36 HIS B C 1
ATOM 2611 O O . HIS B 1 36 ? 0.724 16.75 16.125 1 95.06 36 HIS B O 1
ATOM 2617 N N . LEU B 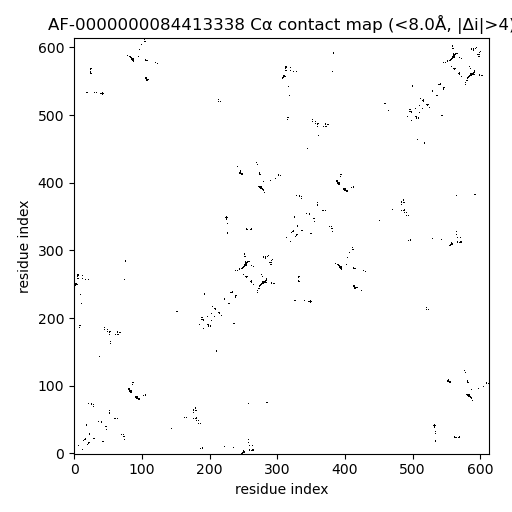1 37 ? 1.654 14.867 15.383 1 92 37 LEU B N 1
ATOM 2618 C CA . LEU B 1 37 ? 1.586 14.156 16.656 1 92 37 LEU B CA 1
ATOM 2619 C C . LEU B 1 37 ? 2.941 14.164 17.359 1 92 37 LEU B C 1
ATOM 2621 O O . LEU B 1 37 ? 3.973 14.391 16.719 1 92 37 LEU B O 1
ATOM 2625 N N . HIS B 1 38 ? 2.859 13.891 18.656 1 86.56 38 HIS B N 1
ATOM 2626 C CA . HIS B 1 38 ? 4.102 13.625 19.375 1 86.56 38 HIS B CA 1
ATOM 2627 C C . HIS B 1 38 ? 4.703 12.289 18.969 1 86.56 38 HIS B C 1
ATOM 2629 O O . HIS B 1 38 ? 3.988 11.406 18.484 1 86.56 38 HIS B O 1
ATOM 2635 N N . ALA B 1 39 ? 5.961 12.156 19.125 1 81.88 39 ALA B N 1
ATOM 2636 C CA . ALA B 1 39 ? 6.691 10.977 18.672 1 81.88 39 ALA B CA 1
ATOM 2637 C C . ALA B 1 39 ? 6.102 9.703 19.266 1 81.88 39 ALA B C 1
ATOM 2639 O O . ALA B 1 39 ? 5.957 8.695 18.578 1 81.88 39 ALA B O 1
ATOM 2640 N N . ASN B 1 40 ? 5.727 9.766 20.484 1 76.06 40 ASN B N 1
ATOM 2641 C CA . ASN B 1 40 ? 5.25 8.578 21.188 1 76.06 40 ASN B CA 1
ATOM 2642 C C . ASN B 1 40 ? 3.836 8.203 20.75 1 76.06 40 ASN B C 1
ATOM 2644 O O . ASN B 1 40 ? 3.354 7.113 21.062 1 76.06 40 ASN B O 1
ATOM 2648 N N . GLU B 1 41 ? 3.189 9.078 19.922 1 82.38 41 GLU B N 1
ATOM 2649 C CA . GLU B 1 41 ? 1.819 8.828 19.484 1 82.38 41 GLU B CA 1
ATOM 2650 C C . GLU B 1 41 ? 1.782 8.305 18.062 1 82.38 41 GLU B C 1
ATOM 2652 O O . GLU B 1 41 ? 0.74 7.844 17.594 1 82.38 41 GLU B O 1
ATOM 2657 N N . ARG B 1 42 ? 2.885 8.289 17.406 1 86.94 42 ARG B N 1
ATOM 2658 C CA . ARG B 1 42 ? 2.91 8.078 15.961 1 86.94 42 ARG B CA 1
ATOM 2659 C C . ARG B 1 42 ? 2.73 6.605 15.617 1 86.94 42 ARG B C 1
ATOM 2661 O O . ARG B 1 42 ? 2.455 6.258 14.469 1 86.94 42 ARG B O 1
ATOM 2668 N N . SER B 1 43 ? 2.83 5.754 16.625 1 78.88 43 SER B N 1
ATOM 2669 C CA . SER B 1 43 ? 2.553 4.34 16.406 1 78.88 43 SER B CA 1
ATOM 2670 C C . SER B 1 43 ? 1.053 4.066 16.391 1 78.88 43 SER B C 1
ATOM 2672 O O . SER B 1 43 ? 0.613 3.012 15.922 1 78.88 43 SER B O 1
ATOM 2674 N N . GLN B 1 44 ? 0.312 5.012 16.938 1 81.44 44 GLN B N 1
ATOM 2675 C CA . GLN B 1 44 ? -1.146 4.945 16.953 1 81.44 44 GLN B CA 1
ATOM 2676 C C . GLN B 1 44 ? -1.759 6.301 16.609 1 81.44 44 GLN B C 1
ATOM 2678 O O . GLN B 1 44 ? -2.457 6.898 17.438 1 81.44 44 GLN B O 1
ATOM 2683 N N . PRO B 1 45 ? -1.582 6.555 15.406 1 91.44 45 PRO B N 1
ATOM 2684 C CA . PRO B 1 45 ? -1.943 7.934 15.062 1 91.44 45 PRO B CA 1
ATOM 2685 C C . PRO B 1 45 ? -3.434 8.219 15.242 1 91.44 45 PRO B C 1
ATOM 2687 O O . PRO B 1 45 ? -3.814 9.336 15.586 1 91.44 45 PRO B O 1
ATOM 2690 N N . VAL B 1 46 ? -4.289 7.211 15.07 1 92.69 46 VAL B N 1
ATOM 2691 C CA . VAL B 1 46 ? -5.73 7.43 15.156 1 92.69 46 VAL B CA 1
ATOM 2692 C C . VAL B 1 46 ? -6.094 7.918 16.562 1 92.69 46 VAL B C 1
ATOM 2694 O O . VAL B 1 46 ? -6.836 8.891 16.719 1 92.69 46 VAL B O 1
ATOM 2697 N N . LEU B 1 47 ? -5.512 7.359 17.562 1 88.5 47 LEU B N 1
ATOM 2698 C CA . LEU B 1 47 ? -5.797 7.75 18.938 1 88.5 47 LEU B CA 1
ATOM 2699 C C . LEU B 1 47 ? -5.246 9.141 19.234 1 88.5 47 LEU B C 1
ATOM 2701 O O . LEU B 1 47 ? -5.883 9.93 19.938 1 88.5 47 LEU B O 1
ATOM 2705 N N . GLY B 1 48 ? -4.047 9.367 18.734 1 91.44 48 GLY B N 1
ATOM 2706 C CA . GLY B 1 48 ? -3.471 10.688 18.906 1 91.44 48 GLY B CA 1
ATOM 2707 C C . GLY B 1 48 ? -4.332 11.797 18.328 1 91.44 48 GLY B C 1
ATOM 2708 O O . GLY B 1 48 ? -4.531 12.836 18.953 1 91.44 48 GLY B O 1
ATOM 2709 N N . TYR B 1 49 ? -4.824 11.562 17.188 1 96.31 49 TYR B N 1
ATOM 2710 C CA . TYR B 1 49 ? -5.707 12.539 16.547 1 96.31 49 TYR B CA 1
ATOM 2711 C C . TYR B 1 49 ? -7.039 12.625 17.281 1 96.31 49 TYR B C 1
ATOM 2713 O O . TYR B 1 49 ? -7.605 13.719 17.422 1 96.31 49 TYR B O 1
ATOM 2721 N N . TYR B 1 50 ? -7.527 11.508 17.75 1 94 50 TYR B N 1
ATOM 2722 C CA . TYR B 1 50 ? -8.797 11.484 18.469 1 94 50 TYR B CA 1
ATOM 2723 C C . TYR B 1 50 ? -8.734 12.383 19.703 1 94 50 TYR B C 1
ATOM 2725 O O . TYR B 1 50 ? -9.664 13.156 19.953 1 94 50 TYR B O 1
ATOM 2733 N N . ARG B 1 51 ? -7.641 12.328 20.406 1 94.06 51 ARG B N 1
ATOM 2734 C CA . ARG B 1 51 ? -7.43 13.172 21.578 1 94.06 51 ARG B CA 1
ATOM 2735 C C . ARG B 1 51 ? -7.504 14.648 21.203 1 94.06 51 ARG B C 1
ATOM 2737 O O . ARG B 1 51 ? -8.148 15.438 21.906 1 94.06 51 ARG B O 1
ATOM 2744 N N . ARG B 1 52 ? -6.941 14.953 20.125 1 96.81 52 ARG B N 1
ATOM 2745 C CA . ARG B 1 52 ? -6.883 16.344 19.688 1 96.81 52 ARG B CA 1
ATOM 2746 C C . ARG B 1 52 ? -8.219 16.797 19.109 1 96.81 52 ARG B C 1
ATOM 2748 O O . ARG B 1 52 ? -8.641 17.938 19.312 1 96.81 52 ARG B O 1
ATOM 2755 N N . LEU B 1 53 ? -8.875 15.883 18.453 1 97.19 53 LEU B N 1
ATOM 2756 C CA . LEU B 1 53 ? -10.156 16.219 17.828 1 97.19 53 LEU B CA 1
ATOM 2757 C C . LEU B 1 53 ? -11.234 16.422 18.891 1 97.19 53 LEU B C 1
ATOM 2759 O O . LEU B 1 53 ? -12.203 17.141 18.656 1 97.19 53 LEU B O 1
ATOM 2763 N N . LEU B 1 54 ? -11.016 15.875 20.078 1 95 54 LEU B N 1
ATOM 2764 C CA . LEU B 1 54 ? -11.961 16.016 21.172 1 95 54 LEU B CA 1
ATOM 2765 C C . LEU B 1 54 ? -11.562 17.156 22.109 1 95 54 LEU B C 1
ATOM 2767 O O . LEU B 1 54 ? -12.219 17.391 23.125 1 95 54 LEU B O 1
ATOM 2771 N N . SER B 1 55 ? -10.539 17.828 21.781 1 94.88 55 SER B N 1
ATOM 2772 C CA . SER B 1 55 ? -10.047 18.922 22.625 1 94.88 55 SER B CA 1
ATOM 2773 C C . SER B 1 55 ? -11.094 20.016 22.766 1 94.88 55 SER B C 1
ATOM 2775 O O . SER B 1 55 ? -11.766 20.359 21.781 1 94.88 55 SER B O 1
ATOM 2777 N N . GLU B 1 56 ? -11.109 20.625 23.938 1 92.06 56 GLU B N 1
ATOM 2778 C CA . GLU B 1 56 ? -11.969 21.781 24.156 1 92.06 56 GLU B CA 1
ATOM 2779 C C . GLU B 1 56 ? -11.367 23.047 23.547 1 92.06 56 GLU B C 1
ATOM 2781 O O . GLU B 1 56 ? -12.07 24.047 23.359 1 92.06 56 GLU B O 1
ATOM 2786 N N . ASP B 1 57 ? -10.117 23.031 23.281 1 93.81 57 ASP B N 1
ATOM 2787 C CA . ASP B 1 57 ? -9.445 24.141 22.609 1 93.81 57 ASP B CA 1
ATOM 2788 C C . ASP B 1 57 ? -9.656 24.062 21.094 1 93.81 57 ASP B C 1
ATOM 2790 O O . ASP B 1 57 ? -9.117 23.188 20.422 1 93.81 57 ASP B O 1
ATOM 2794 N N . PRO B 1 58 ? -10.398 25.047 20.562 1 93.69 58 PRO B N 1
ATOM 2795 C CA . PRO B 1 58 ? -10.711 24.984 19.125 1 93.69 58 PRO B CA 1
ATOM 2796 C C . PRO B 1 58 ? -9.461 25.031 18.25 1 93.69 58 PRO B C 1
ATOM 2798 O O . PRO B 1 58 ? -9.438 24.453 17.156 1 93.69 58 PRO B O 1
ATOM 2801 N N . ALA B 1 59 ? -8.438 25.703 18.688 1 94.5 59 ALA B N 1
ATOM 2802 C CA . ALA B 1 59 ? -7.211 25.781 17.891 1 94.5 59 ALA B CA 1
ATOM 2803 C C . ALA B 1 59 ? -6.562 24.406 17.75 1 94.5 59 ALA B C 1
ATOM 2805 O O . ALA B 1 59 ? -6.117 24.031 16.656 1 94.5 59 ALA B O 1
ATOM 2806 N N . VAL B 1 60 ? -6.57 23.625 18.844 1 96.38 60 VAL B N 1
ATOM 2807 C CA . VAL B 1 60 ? -6.008 22.266 18.844 1 96.38 60 VAL B CA 1
ATOM 2808 C C . VAL B 1 60 ? -6.887 21.344 18 1 96.38 60 VAL B C 1
ATOM 2810 O O . VAL B 1 60 ? -6.387 20.625 17.141 1 96.38 60 VAL B O 1
ATOM 2813 N N . ARG B 1 61 ? -8.133 21.453 18.203 1 96.81 61 ARG B N 1
ATOM 2814 C CA . ARG B 1 61 ? -9.102 20.609 17.516 1 96.81 61 ARG B CA 1
ATOM 2815 C C . ARG B 1 61 ? -9.07 20.859 16.016 1 96.81 61 ARG B C 1
ATOM 2817 O O . ARG B 1 61 ? -8.969 19.922 15.219 1 96.81 61 ARG B O 1
ATOM 2824 N N . ASP B 1 62 ? -9.062 22.141 15.609 1 96.5 62 ASP B N 1
ATOM 2825 C CA . ASP B 1 62 ? -9.164 22.484 14.195 1 96.5 62 ASP B CA 1
ATOM 2826 C C . ASP B 1 62 ? -7.852 22.203 13.469 1 96.5 62 ASP B C 1
ATOM 2828 O O . ASP B 1 62 ? -7.859 21.828 12.289 1 96.5 62 ASP B O 1
ATOM 2832 N N . ALA B 1 63 ? -6.77 22.391 14.133 1 97.12 63 ALA B N 1
ATOM 2833 C CA . ALA B 1 63 ? -5.484 22.031 13.531 1 97.12 63 ALA B CA 1
ATOM 2834 C C . ALA B 1 63 ? -5.398 20.531 13.266 1 97.12 63 ALA B C 1
ATOM 2836 O O . ALA B 1 63 ? -4.914 20.109 12.211 1 97.12 63 ALA B O 1
ATOM 2837 N N . ALA B 1 64 ? -5.891 19.734 14.219 1 98.06 64 ALA B N 1
ATOM 2838 C CA . ALA B 1 64 ? -5.922 18.281 14.031 1 98.06 64 ALA B CA 1
ATOM 2839 C C . ALA B 1 64 ? -6.844 17.906 12.875 1 98.06 64 ALA B C 1
ATOM 2841 O O . ALA B 1 64 ? -6.512 17.031 12.07 1 98.06 64 ALA B O 1
ATOM 2842 N N . ALA B 1 65 ? -7.934 18.562 12.812 1 98.19 65 ALA B N 1
ATOM 2843 C CA . ALA B 1 65 ? -8.891 18.312 11.734 1 98.19 65 ALA B CA 1
ATOM 2844 C C . ALA B 1 65 ? -8.273 18.625 10.375 1 98.19 65 ALA B C 1
ATOM 2846 O O . ALA B 1 65 ? -8.422 17.844 9.43 1 98.19 65 ALA B O 1
ATOM 2847 N N . ARG B 1 66 ? -7.613 19.703 10.32 1 97.5 66 ARG B N 1
ATOM 2848 C CA . ARG B 1 66 ? -6.973 20.094 9.062 1 97.5 66 ARG B CA 1
ATOM 2849 C C . ARG B 1 66 ? -5.941 19.047 8.641 1 97.5 66 ARG B C 1
ATOM 2851 O O . ARG B 1 66 ? -5.91 18.641 7.477 1 97.5 66 ARG B O 1
ATOM 2858 N N . SER B 1 67 ? -5.141 18.609 9.57 1 97.88 67 SER B N 1
ATOM 2859 C CA . SER B 1 67 ? -4.133 17.594 9.273 1 97.88 67 SER B CA 1
ATOM 2860 C C . SER B 1 67 ? -4.773 16.281 8.836 1 97.88 67 SER B C 1
ATOM 2862 O O . SER B 1 67 ? -4.34 15.672 7.863 1 97.88 67 SER B O 1
ATOM 2864 N N . TRP B 1 68 ? -5.809 15.93 9.531 1 98.25 68 TRP B N 1
ATOM 2865 C CA . TRP B 1 68 ? -6.555 14.719 9.211 1 98.25 68 TRP B CA 1
ATOM 2866 C C . TRP B 1 68 ? -7.129 14.789 7.801 1 98.25 68 TRP B C 1
ATOM 2868 O O . TRP B 1 68 ? -6.977 13.852 7.012 1 98.25 68 TRP B O 1
ATOM 2878 N N . MET B 1 69 ? -7.703 15.875 7.473 1 97 69 MET B N 1
ATOM 2879 C CA . MET B 1 69 ? -8.344 16.062 6.172 1 97 69 MET B CA 1
ATOM 2880 C C . MET B 1 69 ? -7.309 16.141 5.059 1 97 69 MET B C 1
ATOM 2882 O O . MET B 1 69 ? -7.523 15.617 3.963 1 97 69 MET B O 1
ATOM 2886 N N . ASP B 1 70 ? -6.223 16.797 5.336 1 95.88 70 ASP B N 1
ATOM 2887 C CA . ASP B 1 70 ? -5.148 16.891 4.352 1 95.88 70 ASP B CA 1
ATOM 2888 C C . ASP B 1 70 ? -4.629 15.5 3.975 1 95.88 70 ASP B C 1
ATOM 2890 O O . ASP B 1 70 ? -4.375 15.227 2.799 1 95.88 70 ASP B O 1
ATOM 2894 N N . TRP B 1 71 ? -4.488 14.656 4.953 1 96.88 71 TRP B N 1
ATOM 2895 C CA . TRP B 1 71 ? -4.066 13.281 4.695 1 96.88 71 TRP B CA 1
ATOM 2896 C C . TRP B 1 71 ? -5.09 12.555 3.832 1 96.88 71 TRP B C 1
ATOM 2898 O O . TRP B 1 71 ? -4.738 11.969 2.805 1 96.88 71 TRP B O 1
ATOM 2908 N N . GLY B 1 72 ? -6.328 12.68 4.25 1 95.44 72 GLY B N 1
ATOM 2909 C CA . GLY B 1 72 ? -7.383 12.039 3.48 1 95.44 72 GLY B CA 1
ATOM 2910 C C . GLY B 1 72 ? -7.426 12.492 2.033 1 95.44 72 GLY B C 1
ATOM 2911 O O . GLY B 1 72 ? -7.555 11.672 1.124 1 95.44 72 GLY B O 1
ATOM 2912 N N . MET B 1 73 ? -7.262 13.703 1.815 1 92.62 73 MET B N 1
ATOM 2913 C CA . MET B 1 73 ? -7.301 14.266 0.467 1 92.62 73 MET B CA 1
ATOM 2914 C C . MET B 1 73 ? -6.098 13.805 -0.348 1 92.62 73 MET B C 1
ATOM 2916 O O . MET B 1 73 ? -6.223 13.523 -1.541 1 92.62 73 MET B O 1
ATOM 2920 N N . SER B 1 74 ? -5 13.742 0.288 1 92.56 74 SER B N 1
ATOM 2921 C CA . SER B 1 74 ? -3.783 13.32 -0.398 1 92.56 74 SER B CA 1
ATOM 2922 C C . SER B 1 74 ? -3.9 11.883 -0.895 1 92.56 74 SER B C 1
ATOM 2924 O O . SER B 1 74 ? -3.395 11.547 -1.968 1 92.56 74 SER B O 1
ATOM 2926 N N . VAL B 1 75 ? -4.52 11.062 -0.129 1 93.94 75 VAL B N 1
ATOM 2927 C CA . VAL B 1 75 ? -4.672 9.656 -0.485 1 93.94 75 VAL B CA 1
ATOM 2928 C C . VAL B 1 75 ? -5.801 9.5 -1.504 1 93.94 75 VAL B C 1
ATOM 2930 O O . VAL B 1 75 ? -5.711 8.672 -2.414 1 93.94 75 VAL B O 1
ATOM 2933 N N . GLY B 1 76 ? -6.758 10.266 -1.382 1 88.31 76 GLY B N 1
ATOM 2934 C CA . GLY B 1 76 ? -7.945 10.133 -2.211 1 88.31 76 GLY B CA 1
ATOM 2935 C C . GLY B 1 76 ? -7.77 10.711 -3.602 1 88.31 76 GLY B C 1
ATOM 2936 O O . GLY B 1 76 ? -8.492 10.344 -4.531 1 88.31 76 GLY B O 1
ATOM 2937 N N . PHE B 1 77 ? -6.809 11.672 -3.609 1 77.69 77 PHE B N 1
ATOM 2938 C CA . PHE B 1 77 ? -6.656 12.383 -4.875 1 77.69 77 PHE B CA 1
ATOM 2939 C C . PHE B 1 77 ? -5.188 12.438 -5.285 1 77.69 77 PHE B C 1
ATOM 2941 O O . PHE B 1 77 ? -4.301 12.539 -4.434 1 77.69 77 PHE B O 1
ATOM 2948 N N . GLY B 1 78 ? -4.902 12.039 -6.441 1 69.44 78 GLY B N 1
ATOM 2949 C CA . GLY B 1 78 ? -3.57 12.18 -7.008 1 69.44 78 GLY B CA 1
ATOM 2950 C C . GLY B 1 78 ? -3.543 13.031 -8.266 1 69.44 78 GLY B C 1
ATOM 2951 O O . GLY B 1 78 ? -4.57 13.211 -8.922 1 69.44 78 GLY B O 1
ATOM 2952 N N . SER B 1 79 ? -2.377 13.734 -8.312 1 64.88 79 SER B N 1
ATOM 2953 C CA . SER B 1 79 ? -2.207 14.508 -9.539 1 64.88 79 SER B CA 1
ATOM 2954 C C . SER B 1 79 ? -1.622 13.656 -10.656 1 64.88 79 SER B C 1
ATOM 2956 O O . SER B 1 79 ? -0.783 12.789 -10.406 1 64.88 79 SER B O 1
ATOM 2958 N N . ARG B 1 80 ? -2.182 13.891 -11.82 1 71.38 80 ARG B N 1
ATOM 2959 C CA . ARG B 1 80 ? -1.671 13.211 -13.008 1 71.38 80 ARG B CA 1
ATOM 2960 C C . ARG B 1 80 ? -0.742 14.117 -13.805 1 71.38 80 ARG B C 1
ATOM 2962 O O . ARG B 1 80 ? -0.048 13.656 -14.719 1 71.38 80 ARG B O 1
ATOM 2969 N N . THR B 1 81 ? -0.663 15.32 -13.312 1 72.94 81 THR B N 1
ATOM 2970 C CA . THR B 1 81 ? 0.021 16.281 -14.172 1 72.94 81 THR B CA 1
ATOM 2971 C C . THR B 1 81 ? 1.113 17.016 -13.398 1 72.94 81 THR B C 1
ATOM 2973 O O . THR B 1 81 ? 1.752 17.922 -13.93 1 72.94 81 THR B O 1
ATOM 2976 N N . HIS B 1 82 ? 1.348 16.625 -12.172 1 80.69 82 HIS B N 1
ATOM 2977 C CA . HIS B 1 82 ? 2.379 17.281 -11.383 1 80.69 82 HIS B CA 1
ATOM 2978 C C . HIS B 1 82 ? 3.33 16.281 -10.758 1 80.69 82 HIS B C 1
ATOM 2980 O O . HIS B 1 82 ? 2.891 15.305 -10.141 1 80.69 82 HIS B O 1
ATOM 2986 N N . SER B 1 83 ? 4.559 16.594 -11.016 1 81.81 83 SER B N 1
ATOM 2987 C CA . SER B 1 83 ? 5.578 15.875 -10.25 1 81.81 83 SER B CA 1
ATOM 2988 C C . SER B 1 83 ? 5.785 16.5 -8.883 1 81.81 83 SER B C 1
ATOM 2990 O O . SER B 1 83 ? 5.434 17.672 -8.664 1 81.81 83 SER B O 1
ATOM 2992 N N . LEU B 1 84 ? 6.176 15.734 -7.938 1 81.06 84 LEU B N 1
ATOM 2993 C CA . LEU B 1 84 ? 6.625 16.203 -6.629 1 81.06 84 LEU B CA 1
ATOM 2994 C C . LEU B 1 84 ? 8.133 16.062 -6.488 1 81.06 84 LEU B C 1
ATOM 2996 O O . LEU B 1 84 ? 8.656 14.938 -6.512 1 81.06 84 LEU B O 1
ATOM 3000 N N . ASP B 1 85 ? 8.75 17.234 -6.324 1 87.31 85 ASP B N 1
ATOM 3001 C CA . ASP B 1 85 ? 10.203 17.234 -6.426 1 87.31 85 ASP B CA 1
ATOM 3002 C C . ASP B 1 85 ? 10.844 17.781 -5.156 1 87.31 85 ASP B C 1
ATOM 3004 O O . ASP B 1 85 ? 10.359 18.766 -4.586 1 87.31 85 ASP B O 1
ATOM 3008 N N . TRP B 1 86 ? 11.875 17.109 -4.664 1 89.62 86 TRP B N 1
ATOM 3009 C CA . TRP B 1 86 ? 12.82 17.656 -3.699 1 89.62 86 TRP B CA 1
ATOM 3010 C C . TRP B 1 86 ? 14.094 18.125 -4.391 1 89.62 86 TRP B C 1
ATOM 3012 O O . TRP B 1 86 ? 14.773 17.344 -5.059 1 89.62 86 TRP B O 1
ATOM 3022 N N . ASP B 1 87 ? 14.438 19.422 -4.293 1 85.44 87 ASP B N 1
ATOM 3023 C CA . ASP B 1 87 ? 15.555 19.969 -5.051 1 85.44 87 ASP B CA 1
ATOM 3024 C C . ASP B 1 87 ? 16.812 20.078 -4.18 1 85.44 87 ASP B C 1
ATOM 3026 O O . ASP B 1 87 ? 17.781 20.734 -4.566 1 85.44 87 ASP B O 1
ATOM 3030 N N . GLY B 1 88 ? 16.797 19.5 -3.016 1 79.56 88 GLY B N 1
ATOM 3031 C CA . GLY B 1 88 ? 17.891 19.625 -2.068 1 79.56 88 GLY B CA 1
ATOM 3032 C C . GLY B 1 88 ? 17.594 20.562 -0.917 1 79.56 88 GLY B C 1
ATOM 3033 O O . GLY B 1 88 ? 18.312 20.578 0.083 1 79.56 88 GLY B O 1
ATOM 3034 N N . SER B 1 89 ? 16.422 21.297 -1.017 1 80.88 89 SER B N 1
ATOM 3035 C CA . SER B 1 89 ? 16.109 22.297 0.009 1 80.88 89 SER B CA 1
ATOM 3036 C C . SER B 1 89 ? 14.617 22.297 0.335 1 80.88 89 SER B C 1
ATOM 3038 O O . SER B 1 89 ? 14.227 22.516 1.486 1 80.88 89 SER B O 1
ATOM 3040 N N . GLN B 1 90 ? 13.883 22.078 -0.711 1 87.06 90 GLN B N 1
ATOM 3041 C CA . GLN B 1 90 ? 12.445 22.172 -0.479 1 87.06 90 GLN B CA 1
ATOM 3042 C C . GLN B 1 90 ? 11.68 21.234 -1.408 1 87.06 90 GLN B C 1
ATOM 3044 O O . GLN B 1 90 ? 12.172 20.875 -2.486 1 87.06 90 GLN B O 1
ATOM 3049 N N . TRP B 1 91 ? 10.508 20.891 -0.93 1 89.69 91 TRP B N 1
ATOM 3050 C CA . TRP B 1 91 ? 9.539 20.172 -1.754 1 89.69 91 TRP B CA 1
ATOM 3051 C C . TRP B 1 91 ? 8.742 21.141 -2.627 1 89.69 91 TRP B C 1
ATOM 3053 O O . TRP B 1 91 ? 8.344 22.203 -2.17 1 89.69 91 TRP B O 1
ATOM 3063 N N . SER B 1 92 ? 8.5 20.734 -3.93 1 85.88 92 SER B N 1
ATOM 3064 C CA . SER B 1 92 ? 7.66 21.531 -4.809 1 85.88 92 SER B CA 1
ATOM 3065 C C . SER B 1 92 ? 6.914 20.672 -5.812 1 85.88 92 SER B C 1
ATOM 3067 O O . SER B 1 92 ? 7.445 19.656 -6.285 1 85.88 92 SER B O 1
ATOM 3069 N N . TYR B 1 93 ? 5.723 21.078 -6.051 1 84.38 93 TYR B N 1
ATOM 3070 C CA . TYR B 1 93 ? 4.992 20.516 -7.184 1 84.38 93 TYR B CA 1
ATOM 3071 C C . TYR B 1 93 ? 5.379 21.219 -8.484 1 84.38 93 TYR B C 1
ATOM 3073 O O . TYR B 1 93 ? 5.539 22.438 -8.508 1 84.38 93 TYR B O 1
ATOM 3081 N N . ARG B 1 94 ? 5.617 20.406 -9.516 1 82.12 94 ARG B N 1
ATOM 3082 C CA . ARG B 1 94 ? 5.977 20.953 -10.82 1 82.12 94 ARG B CA 1
ATOM 3083 C C . ARG B 1 94 ? 5.105 20.359 -11.922 1 82.12 94 ARG B C 1
ATOM 3085 O O . ARG B 1 94 ? 4.738 19.172 -11.867 1 82.12 94 ARG B O 1
ATOM 3092 N N . ASP B 1 95 ? 4.855 21.234 -12.891 1 80.06 95 ASP B N 1
ATOM 3093 C CA . ASP B 1 95 ? 4.141 20.734 -14.062 1 80.06 95 ASP B CA 1
ATOM 3094 C C . ASP B 1 95 ? 4.91 19.594 -14.727 1 80.06 95 ASP B C 1
ATOM 3096 O O . ASP B 1 95 ? 6.137 19.625 -14.805 1 80.06 95 ASP B O 1
ATOM 3100 N N . PHE B 1 96 ? 4.246 18.641 -15.188 1 79.25 96 PHE B N 1
ATOM 3101 C CA . PHE B 1 96 ? 4.871 17.484 -15.828 1 79.25 96 PHE B CA 1
ATOM 3102 C C . PHE B 1 96 ? 4.301 17.266 -17.219 1 79.25 96 PHE B C 1
ATOM 3104 O O . PHE B 1 96 ? 3.082 17.281 -17.406 1 79.25 96 PHE B O 1
ATOM 3111 N N . PRO B 1 97 ? 5.121 17.047 -18.156 1 77.38 97 PRO B N 1
ATOM 3112 C CA . PRO B 1 97 ? 6.582 17 -18.047 1 77.38 97 PRO B CA 1
ATOM 3113 C C . PRO B 1 97 ? 7.199 18.375 -17.859 1 77.38 97 PRO B C 1
ATOM 3115 O O . PRO B 1 97 ? 6.684 19.375 -18.375 1 77.38 97 PRO B O 1
ATOM 3118 N N . ALA B 1 98 ? 8.234 18.391 -17.062 1 73.12 98 ALA B N 1
ATOM 3119 C CA . ALA B 1 98 ? 8.969 19.656 -16.891 1 73.12 98 ALA B CA 1
ATOM 3120 C C . ALA B 1 98 ? 9.742 20.016 -18.156 1 73.12 98 ALA B C 1
ATOM 3122 O O . ALA B 1 98 ? 10.312 19.141 -18.812 1 73.12 98 ALA B O 1
ATOM 3123 N N . PRO B 1 99 ? 9.641 21.312 -18.422 1 73.31 99 PRO B N 1
ATOM 3124 C CA . PRO B 1 99 ? 10.492 21.719 -19.531 1 73.31 99 PRO B CA 1
ATOM 3125 C C . PRO B 1 99 ? 11.977 21.438 -19.281 1 73.31 99 PRO B C 1
ATOM 3127 O O . PRO B 1 99 ? 12.414 21.422 -18.125 1 73.31 99 PRO B O 1
ATOM 3130 N N . PRO B 1 100 ? 12.617 21.078 -20.391 1 72.06 100 PRO B N 1
ATOM 3131 C CA . PRO B 1 100 ? 14.062 20.875 -20.219 1 72.06 100 PRO B CA 1
ATOM 3132 C C . PRO B 1 100 ? 14.75 22.031 -19.5 1 72.06 100 PRO B C 1
ATOM 3134 O O . PRO B 1 100 ? 14.406 23.203 -19.734 1 72.06 100 PRO B O 1
ATOM 3137 N N . GLY B 1 101 ? 15.633 21.734 -18.609 1 71.56 101 GLY B N 1
ATOM 3138 C CA . GLY B 1 101 ? 16.438 22.734 -17.922 1 71.56 101 GLY B CA 1
ATOM 3139 C C . GLY B 1 101 ? 15.695 23.438 -16.797 1 71.56 101 GLY B C 1
ATOM 3140 O O . GLY B 1 101 ? 16.219 24.359 -16.188 1 71.56 101 GLY B O 1
ATOM 3141 N N . ALA B 1 102 ? 14.508 23.031 -16.594 1 74.75 102 ALA B N 1
ATOM 3142 C CA . ALA B 1 102 ? 13.703 23.703 -15.578 1 74.75 102 ALA B CA 1
ATOM 3143 C C . ALA B 1 102 ? 14.258 23.438 -14.18 1 74.75 102 ALA B C 1
ATOM 3145 O O . ALA B 1 102 ? 14.016 24.219 -13.25 1 74.75 102 ALA B O 1
ATOM 3146 N N . ARG B 1 103 ? 15.086 22.328 -14.078 1 79 103 ARG B N 1
ATOM 3147 C CA . ARG B 1 103 ? 15.609 21.953 -12.773 1 79 103 ARG B CA 1
ATOM 3148 C C . ARG B 1 103 ? 17.109 22.172 -12.703 1 79 103 ARG B C 1
ATOM 3150 O O . ARG B 1 103 ? 17.828 21.953 -13.68 1 79 103 ARG B O 1
ATOM 3157 N N . GLY B 1 104 ? 17.594 22.734 -11.664 1 75.44 104 GLY B N 1
ATOM 3158 C CA . GLY B 1 104 ? 19.016 22.953 -11.469 1 75.44 104 GLY B CA 1
ATOM 3159 C C . GLY B 1 104 ? 19.781 21.688 -11.148 1 75.44 104 GLY B C 1
ATOM 3160 O O . GLY B 1 104 ? 19.172 20.672 -10.797 1 75.44 104 GLY B O 1
ATOM 3161 N N . PRO B 1 105 ? 21.109 21.734 -11.359 1 79.19 105 PRO B N 1
ATOM 3162 C CA . PRO B 1 105 ? 21.938 20.578 -10.984 1 79.19 105 PRO B CA 1
ATOM 3163 C C . PRO B 1 105 ? 21.953 20.328 -9.477 1 79.19 105 PRO B C 1
ATOM 3165 O O . PRO B 1 105 ? 21.719 21.25 -8.695 1 79.19 105 PRO B O 1
ATOM 3168 N N . PRO B 1 106 ? 22.125 19.047 -9.094 1 82.19 106 PRO B N 1
ATOM 3169 C CA . PRO B 1 106 ? 22.25 18.781 -7.656 1 82.19 106 PRO B CA 1
ATOM 3170 C C . PRO B 1 106 ? 23.5 19.391 -7.043 1 82.19 106 PRO B C 1
ATOM 3172 O O . PRO B 1 106 ? 24.5 19.578 -7.738 1 82.19 106 PRO B O 1
ATOM 3175 N N . GLN B 1 107 ? 23.438 19.781 -5.77 1 78.75 107 GLN B N 1
ATOM 3176 C CA . GLN B 1 107 ? 24.578 20.375 -5.07 1 78.75 107 GLN B CA 1
ATOM 3177 C C . GLN B 1 107 ? 25.094 19.438 -3.98 1 78.75 107 GLN B C 1
ATOM 3179 O O . GLN B 1 107 ? 24.328 19 -3.119 1 78.75 107 GLN B O 1
ATOM 3184 N N . PRO B 1 108 ? 26.359 19.078 -4.09 1 77.5 108 PRO B N 1
ATOM 3185 C CA . PRO B 1 108 ? 26.922 18.266 -3.004 1 77.5 108 PRO B CA 1
ATOM 3186 C C . PRO B 1 108 ? 27.125 19.062 -1.716 1 77.5 108 PRO B C 1
ATOM 3188 O O . PRO B 1 108 ? 27.234 20.297 -1.757 1 77.5 108 PRO B O 1
ATOM 3191 N N . ALA B 1 109 ? 26.953 18.328 -0.612 1 75.12 109 ALA B N 1
ATOM 3192 C CA . ALA B 1 109 ? 27.422 18.953 0.626 1 75.12 109 ALA B CA 1
ATOM 3193 C C . ALA B 1 109 ? 28.922 19.188 0.583 1 75.12 109 ALA B C 1
ATOM 3195 O O . ALA B 1 109 ? 29.672 18.438 -0.047 1 75.12 109 ALA B O 1
ATOM 3196 N N . PRO B 1 110 ? 29.312 20.469 1.159 1 67.5 110 PRO B N 1
ATOM 3197 C CA . PRO B 1 110 ? 30.766 20.625 1.233 1 67.5 110 PRO B CA 1
ATOM 3198 C C . PRO B 1 110 ? 31.453 19.453 1.909 1 67.5 110 PRO B C 1
ATOM 3200 O O . PRO B 1 110 ? 30.875 18.828 2.803 1 67.5 110 PRO B O 1
ATOM 3203 N N . ALA B 1 111 ? 32.406 18.875 1.233 1 56.94 111 ALA B N 1
ATOM 3204 C CA . ALA B 1 111 ? 33.156 17.766 1.8 1 56.94 111 ALA B CA 1
ATOM 3205 C C . ALA B 1 111 ? 33.312 17.922 3.305 1 56.94 111 ALA B C 1
ATOM 3207 O O . ALA B 1 111 ? 33.656 19.016 3.777 1 56.94 111 ALA B O 1
ATOM 3208 N N . PRO B 1 112 ? 32.656 17.062 4.164 1 50.81 112 PRO B N 1
ATOM 3209 C CA . PRO B 1 112 ? 32.875 17.297 5.594 1 50.81 112 PRO B CA 1
ATOM 3210 C C . PRO B 1 112 ? 34.312 17.594 5.93 1 50.81 112 PRO B C 1
ATOM 3212 O O . PRO B 1 112 ? 35.219 17 5.355 1 50.81 112 PRO B O 1
ATOM 3215 N N . ALA B 1 113 ? 34.812 18.656 6.48 1 46.28 113 ALA B N 1
ATOM 3216 C CA . ALA B 1 113 ? 36.031 18.547 7.258 1 46.28 113 ALA B CA 1
ATOM 3217 C C . ALA B 1 113 ? 36.031 17.281 8.125 1 46.28 113 ALA B C 1
ATOM 3219 O O . ALA B 1 113 ? 34.969 16.719 8.406 1 46.28 113 ALA B O 1
ATOM 3220 N N . ALA B 1 114 ? 37.25 16.594 8.555 1 41.62 114 ALA B N 1
ATOM 3221 C CA . ALA B 1 114 ? 37.281 15.453 9.453 1 41.62 114 ALA B CA 1
ATOM 3222 C C . ALA B 1 114 ? 36.156 15.523 10.477 1 41.62 114 ALA B C 1
ATOM 3224 O O . ALA B 1 114 ? 36.312 16.156 11.523 1 41.62 114 ALA B O 1
ATOM 3225 N N . ARG B 1 115 ? 35 15.836 10.156 1 39.56 115 ARG B N 1
ATOM 3226 C CA . ARG B 1 115 ? 34 16.156 11.156 1 39.56 115 ARG B CA 1
ATOM 3227 C C . ARG B 1 115 ? 33.562 14.898 11.906 1 39.56 115 ARG B C 1
ATOM 3229 O O . ARG B 1 115 ? 33.469 13.82 11.328 1 39.56 115 ARG B O 1
ATOM 3236 N N . PRO B 1 116 ? 33.375 14.922 13.258 1 41.34 116 PRO B N 1
ATOM 3237 C CA . PRO B 1 116 ? 32.875 13.859 14.133 1 41.34 116 PRO B CA 1
ATOM 3238 C C . PRO B 1 116 ? 31.562 13.258 13.633 1 41.34 116 PRO B C 1
ATOM 3240 O O . PRO B 1 116 ? 30.844 13.883 12.844 1 41.34 116 PRO B O 1
ATOM 3243 N N . PRO B 1 117 ? 31.297 12.062 13.953 1 37.09 117 PRO B N 1
ATOM 3244 C CA . PRO B 1 117 ? 30.094 11.344 13.531 1 37.09 117 PRO B CA 1
ATOM 3245 C C . PRO B 1 117 ? 28.844 12.211 13.562 1 37.09 117 PRO B C 1
ATOM 3247 O O . PRO B 1 117 ? 28.672 13.031 14.477 1 37.09 117 PRO B O 1
ATOM 3250 N N . ALA B 1 118 ? 28.328 12.586 12.5 1 37.81 118 ALA B N 1
ATOM 3251 C CA . ALA B 1 118 ? 27.109 13.391 12.359 1 37.81 118 ALA B CA 1
ATOM 3252 C C . ALA B 1 118 ? 26.078 13.023 13.422 1 37.81 118 ALA B C 1
ATOM 3254 O O . ALA B 1 118 ? 25.922 11.852 13.758 1 37.81 118 ALA B O 1
ATOM 3255 N N . PRO B 1 119 ? 25.688 13.977 14.32 1 36 119 PRO B N 1
ATOM 3256 C CA . PRO B 1 119 ? 24.656 13.617 15.281 1 36 119 PRO B CA 1
ATOM 3257 C C . PRO B 1 119 ? 23.469 12.906 14.633 1 36 119 PRO B C 1
ATOM 3259 O O . PRO B 1 119 ? 23.234 13.055 13.438 1 36 119 PRO B O 1
ATOM 3262 N N . PRO B 1 120 ? 22.984 11.906 15.266 1 33.22 120 PRO B N 1
ATOM 3263 C CA . PRO B 1 120 ? 21.812 11.211 14.719 1 33.22 120 PRO B CA 1
ATOM 3264 C C . PRO B 1 120 ? 20.781 12.164 14.109 1 33.22 120 PRO B C 1
ATOM 3266 O O . PRO B 1 120 ? 20.672 13.32 14.547 1 33.22 120 PRO B O 1
ATOM 3269 N N . PRO B 1 121 ? 20.516 12.016 12.898 1 33.62 121 PRO B N 1
ATOM 3270 C CA . PRO B 1 121 ? 19.531 12.93 12.297 1 33.62 121 PRO B CA 1
ATOM 3271 C C . PRO B 1 121 ? 18.469 13.391 13.289 1 33.62 121 PRO B C 1
ATOM 3273 O O . PRO B 1 121 ? 17.953 12.578 14.062 1 33.62 121 PRO B O 1
ATOM 3276 N N . GLN B 1 122 ? 18.562 14.664 13.703 1 29.73 122 GLN B N 1
ATOM 3277 C CA . GLN B 1 122 ? 17.453 15.172 14.492 1 29.73 122 GLN B CA 1
ATOM 3278 C C . GLN B 1 122 ? 16.109 14.844 13.836 1 29.73 122 GLN B C 1
ATOM 3280 O O . GLN B 1 122 ? 16.031 14.695 12.609 1 29.73 122 GLN B O 1
ATOM 3285 N N . PRO B 1 123 ? 15.188 14.406 14.547 1 29.09 123 PRO B N 1
ATOM 3286 C CA . PRO B 1 123 ? 13.859 14.242 13.953 1 29.09 123 PRO B CA 1
ATOM 3287 C C . PRO B 1 123 ? 13.484 15.391 13.023 1 29.09 123 PRO B C 1
ATOM 3289 O O . PRO B 1 123 ? 13.969 16.516 13.188 1 29.09 123 PRO B O 1
ATOM 3292 N N . TRP B 1 124 ? 13.18 15.148 11.883 1 29.12 124 TRP B N 1
ATOM 3293 C CA . TRP B 1 124 ? 12.711 16.109 10.891 1 29.12 124 TRP B CA 1
ATOM 3294 C C . TRP B 1 124 ? 11.914 17.234 11.547 1 29.12 124 TRP B C 1
ATOM 3296 O O . TRP B 1 124 ? 10.922 16.969 12.234 1 29.12 124 TRP B O 1
ATOM 3306 N N . ALA B 1 125 ? 12.555 18.312 12.008 1 28.14 125 ALA B N 1
ATOM 3307 C CA . ALA B 1 125 ? 11.727 19.469 12.32 1 28.14 125 ALA B CA 1
ATOM 3308 C C . ALA B 1 125 ? 11.047 20 11.062 1 28.14 125 ALA B C 1
ATOM 3310 O O . ALA B 1 125 ? 11.664 20.078 10 1 28.14 125 ALA B O 1
ATOM 3311 N N . PRO B 1 126 ? 9.719 19.859 10.938 1 28.19 126 PRO B N 1
ATOM 3312 C CA . PRO B 1 126 ? 9.062 20.516 9.805 1 28.19 126 PRO B CA 1
ATOM 3313 C C . PRO B 1 126 ? 9.766 21.797 9.383 1 28.19 126 PRO B C 1
ATOM 3315 O O . PRO B 1 126 ? 10.273 22.547 10.227 1 28.19 126 PRO B O 1
ATOM 3318 N N . ASN B 1 127 ? 10.469 21.734 8.375 1 26.42 127 ASN B N 1
ATOM 3319 C CA . ASN B 1 127 ? 10.984 23.016 7.906 1 26.42 127 ASN B CA 1
ATOM 3320 C C . ASN B 1 127 ? 9.969 24.141 8.094 1 26.42 127 ASN B C 1
ATOM 3322 O O . ASN B 1 127 ? 8.797 23.984 7.754 1 26.42 127 ASN B O 1
ATOM 3326 N N . ALA B 1 128 ? 10.211 25.141 8.875 1 27.2 128 ALA B N 1
ATOM 3327 C CA . ALA B 1 128 ? 9.461 26.359 9.156 1 27.2 128 ALA B CA 1
ATOM 3328 C C . ALA B 1 128 ? 8.945 27 7.867 1 27.2 128 ALA B C 1
ATOM 3330 O O . ALA B 1 128 ? 7.934 27.703 7.875 1 27.2 128 ALA B O 1
ATOM 3331 N N . ASP B 1 129 ? 9.695 26.812 6.746 1 28.61 129 ASP B N 1
ATOM 3332 C CA . ASP B 1 129 ? 9.391 27.797 5.715 1 28.61 129 ASP B CA 1
ATOM 3333 C C . ASP B 1 129 ? 8.156 27.391 4.91 1 28.61 129 ASP B C 1
ATOM 3335 O O . ASP B 1 129 ? 7.73 28.109 4.012 1 28.61 129 ASP B O 1
ATOM 3339 N N . ALA B 1 130 ? 7.848 26.234 4.75 1 28.75 130 ALA B N 1
ATOM 3340 C CA . ALA B 1 130 ? 6.664 26.141 3.902 1 28.75 130 ALA B CA 1
ATOM 3341 C C . ALA B 1 130 ? 5.457 26.781 4.578 1 28.75 130 ALA B C 1
ATOM 3343 O O . ALA B 1 130 ? 4.387 26.906 3.977 1 28.75 130 ALA B O 1
ATOM 3344 N N . ASP B 1 131 ? 5.383 26.734 5.926 1 27.52 131 ASP B N 1
ATOM 3345 C CA . ASP B 1 131 ? 4.434 27.703 6.453 1 27.52 131 ASP B CA 1
ATOM 3346 C C . ASP B 1 131 ? 4.965 29.125 6.305 1 27.52 131 ASP B C 1
ATOM 3348 O O . ASP B 1 131 ? 5.426 29.734 7.273 1 27.52 131 ASP B O 1
ATOM 3352 N N . ALA B 1 132 ? 5.758 29.594 5.473 1 29.08 132 ALA B N 1
ATOM 3353 C CA . ALA B 1 132 ? 5.969 31.031 5.602 1 29.08 132 ALA B CA 1
ATOM 3354 C C . ALA B 1 132 ? 4.652 31.75 5.844 1 29.08 132 ALA B C 1
ATOM 3356 O O . ALA B 1 132 ? 4.641 32.938 6.211 1 29.08 132 ALA B O 1
ATOM 3357 N N . GLY B 1 133 ? 3.545 31.469 5.117 1 27.42 133 GLY B N 1
ATOM 3358 C CA . GLY B 1 133 ? 2.516 32.312 5.719 1 27.42 133 GLY B CA 1
ATOM 3359 C C . GLY B 1 133 ? 2.225 31.938 7.164 1 27.42 133 GLY B C 1
ATOM 3360 O O . GLY B 1 133 ? 1.591 32.719 7.887 1 27.42 133 GLY B O 1
ATOM 3361 N N . HIS B 1 134 ? 1.864 30.609 7.422 1 26.05 134 HIS B N 1
ATOM 3362 C CA . HIS B 1 134 ? 1.451 30.531 8.82 1 26.05 134 HIS B CA 1
ATOM 3363 C C . HIS B 1 134 ? 2.652 30.594 9.75 1 26.05 134 HIS B C 1
ATOM 3365 O O . HIS B 1 134 ? 3.379 29.609 9.906 1 26.05 134 HIS B O 1
ATOM 3371 N N . GLN B 1 135 ? 3.604 31.562 9.797 1 26.7 135 GLN B N 1
ATOM 3372 C CA . GLN B 1 135 ? 4.652 32.031 10.703 1 26.7 135 GLN B CA 1
ATOM 3373 C C . GLN B 1 135 ? 4.438 31.453 12.109 1 26.7 135 GLN B C 1
ATOM 3375 O O . GLN B 1 135 ? 5.367 30.906 12.711 1 26.7 135 GLN B O 1
ATOM 3380 N N . GLY B 1 136 ? 3.629 32.188 13.023 1 26.8 136 GLY B N 1
ATOM 3381 C CA . GLY B 1 136 ? 3.783 32.469 14.445 1 26.8 13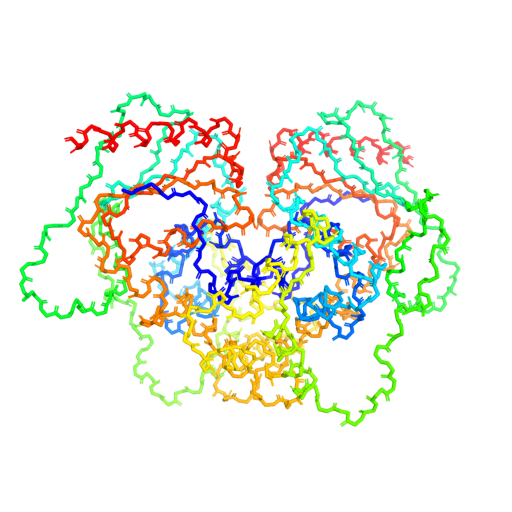6 GLY B CA 1
ATOM 3382 C C . GLY B 1 136 ? 3.471 31.281 15.328 1 26.8 136 GLY B C 1
ATOM 3383 O O . GLY B 1 136 ? 3.516 31.375 16.547 1 26.8 136 GLY B O 1
ATOM 3384 N N . ARG B 1 137 ? 2.412 30.344 14.93 1 28.72 137 ARG B N 1
ATOM 3385 C CA . ARG B 1 137 ? 1.78 29.891 16.172 1 28.72 137 ARG B CA 1
ATOM 3386 C C . ARG B 1 137 ? 2.697 28.953 16.938 1 28.72 137 ARG B C 1
ATOM 3388 O O . ARG B 1 137 ? 3.49 28.219 16.344 1 28.72 137 ARG B O 1
ATOM 3395 N N . ASP B 1 138 ? 2.957 29.156 18.266 1 27.72 138 ASP B N 1
ATOM 3396 C CA . ASP B 1 138 ? 3.658 28.578 19.406 1 27.72 138 ASP B CA 1
ATOM 3397 C C . ASP B 1 138 ? 3.475 27.062 19.453 1 27.72 138 ASP B C 1
ATOM 3399 O O . ASP B 1 138 ? 2.357 26.562 19.625 1 27.72 138 ASP B O 1
ATOM 3403 N N . ARG B 1 139 ? 4.078 26.266 18.672 1 32.09 139 ARG B N 1
ATOM 3404 C CA . ARG B 1 139 ? 4.273 24.844 18.859 1 32.09 139 ARG B CA 1
ATOM 3405 C C . ARG B 1 139 ? 4.266 24.484 20.344 1 32.09 139 ARG B C 1
ATOM 3407 O O . ARG B 1 139 ? 4.48 23.312 20.719 1 32.09 139 ARG B O 1
ATOM 3414 N N . SER B 1 140 ? 4.449 25.578 21.219 1 29.62 140 SER B N 1
ATOM 3415 C CA . SER B 1 140 ? 4.59 25.391 22.656 1 29.62 140 SER B CA 1
ATOM 3416 C C . SER B 1 140 ? 3.377 24.672 23.234 1 29.62 140 SER B C 1
ATOM 3418 O O . SER B 1 140 ? 3.451 24.109 24.328 1 29.62 140 SER B O 1
ATOM 3420 N N . THR B 1 141 ? 2.1 25.062 22.688 1 30.12 141 THR B N 1
ATOM 3421 C CA . THR B 1 141 ? 1.011 24.672 23.594 1 30.12 141 THR B CA 1
ATOM 3422 C C . THR B 1 141 ? 0.702 23.188 23.469 1 30.12 141 THR B C 1
ATOM 3424 O O . THR B 1 141 ? -0.3 22.719 24 1 30.12 141 THR B O 1
ATOM 3427 N N . LEU B 1 142 ? 1.075 22.562 22.312 1 35.16 142 LEU B N 1
ATOM 3428 C CA . LEU B 1 142 ? 0.733 21.156 22.516 1 35.16 142 LEU B CA 1
ATOM 3429 C C . LEU B 1 142 ? 1.444 20.594 23.75 1 35.16 142 LEU B C 1
ATOM 3431 O O . LEU B 1 142 ? 2.654 20.359 23.719 1 35.16 142 LEU B O 1
ATOM 3435 N N . ALA B 1 143 ? 1.151 21.016 24.906 1 31.45 143 ALA B N 1
ATOM 3436 C CA . ALA B 1 143 ? 1.685 20.438 26.125 1 31.45 143 ALA B CA 1
ATOM 3437 C C . ALA B 1 143 ? 2.027 18.953 25.922 1 31.45 143 ALA B C 1
ATOM 3439 O O . ALA B 1 143 ? 1.243 18.203 25.328 1 31.45 143 ALA B O 1
ATOM 3440 N N . GLU B 1 144 ? 3.242 18.594 25.531 1 37.25 144 GLU B N 1
ATOM 3441 C CA . GLU B 1 144 ? 3.615 17.188 25.656 1 37.25 144 GLU B CA 1
ATOM 3442 C C . GLU B 1 144 ? 2.713 16.469 26.656 1 37.25 144 GLU B C 1
ATOM 3444 O O . GLU B 1 144 ? 2.289 17.062 27.656 1 37.25 144 GLU B O 1
ATOM 3449 N N . PRO B 1 145 ? 1.821 15.57 26.234 1 36.5 145 PRO B N 1
ATOM 3450 C CA . PRO B 1 145 ? 1.263 14.953 27.438 1 36.5 145 PRO B CA 1
ATOM 3451 C C . PRO B 1 145 ? 2.215 15.023 28.625 1 36.5 145 PRO B C 1
ATOM 3453 O O . PRO B 1 145 ? 3.416 14.781 28.484 1 36.5 145 PRO B O 1
ATOM 3456 N N . GLY B 1 146 ? 2.18 16.156 29.375 1 32.28 146 GLY B N 1
ATOM 3457 C CA . GLY B 1 146 ? 2.939 16.25 30.609 1 32.28 146 GLY B CA 1
ATOM 3458 C C . GLY B 1 146 ? 3.566 14.945 31.047 1 32.28 146 GLY B C 1
ATOM 3459 O O . GLY B 1 146 ? 3.186 13.875 30.547 1 32.28 146 GLY B O 1
ATOM 3460 N N . ASP B 1 147 ? 4.75 15.047 31.734 1 36.56 147 ASP B N 1
ATOM 3461 C CA . ASP B 1 147 ? 5.301 14.086 32.688 1 36.56 147 ASP B CA 1
ATOM 3462 C C . ASP B 1 147 ? 4.203 13.227 33.281 1 36.56 147 ASP B C 1
ATOM 3464 O O . ASP B 1 147 ? 3.955 13.281 34.5 1 36.56 147 ASP B O 1
ATOM 3468 N N . ARG B 1 148 ? 3.066 13.266 32.656 1 35.72 148 ARG B N 1
ATOM 3469 C CA . ARG B 1 148 ? 2.252 12.359 33.438 1 35.72 148 ARG B CA 1
ATOM 3470 C C . ARG B 1 148 ? 2.963 11.023 33.656 1 35.72 148 ARG B C 1
ATOM 3472 O O . ARG B 1 148 ? 3.059 10.219 32.719 1 35.72 148 ARG B O 1
ATOM 3479 N N . GLY B 1 149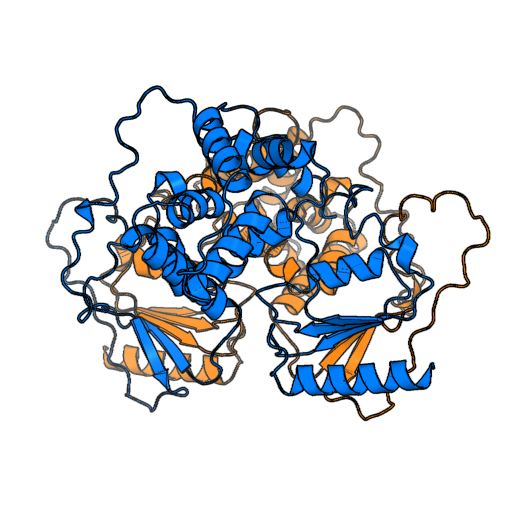 ? 4.012 10.969 34.188 1 39.81 149 GLY B N 1
ATOM 3480 C CA . GLY B 1 149 ? 4.68 9.82 34.781 1 39.81 149 GLY B CA 1
ATOM 3481 C C . GLY B 1 149 ? 3.867 8.547 34.688 1 39.81 149 GLY B C 1
ATOM 3482 O O . GLY B 1 149 ? 4.262 7.605 34 1 39.81 149 GLY B O 1
ATOM 3483 N N . GLN B 1 150 ? 2.967 8.219 35.719 1 46.5 150 GLN B N 1
ATOM 3484 C CA . GLN B 1 150 ? 2.426 7.004 36.312 1 46.5 150 GLN B CA 1
ATOM 3485 C C . GLN B 1 150 ? 1.153 6.559 35.594 1 46.5 150 GLN B C 1
ATOM 3487 O O . GLN B 1 150 ? 0.499 5.602 36.031 1 46.5 150 GLN B O 1
ATOM 3492 N N . GLU B 1 151 ? 0.741 7.352 34.562 1 55.31 151 GLU B N 1
ATOM 3493 C CA . GLU B 1 151 ? -0.548 6.797 34.156 1 55.31 151 GLU B CA 1
ATOM 3494 C C . GLU B 1 151 ? -0.371 5.633 33.188 1 55.31 151 GLU B C 1
ATOM 3496 O O . GLU B 1 151 ? 0.458 5.695 32.281 1 55.31 151 GLU B O 1
ATOM 3501 N N . ASP B 1 152 ? -0.972 4.652 33.344 1 64.19 152 ASP B N 1
ATOM 3502 C CA . ASP B 1 152 ? -1.085 3.445 32.531 1 64.19 152 ASP B CA 1
ATOM 3503 C C . ASP B 1 152 ? -1.63 3.77 31.141 1 64.19 152 ASP B C 1
ATOM 3505 O O . ASP B 1 152 ? -2.717 4.336 31.016 1 64.19 152 ASP B O 1
ATOM 3509 N N . PRO B 1 153 ? -0.791 3.717 30.141 1 69.5 153 PRO B N 1
ATOM 3510 C CA . PRO B 1 153 ? -1.238 4 28.766 1 69.5 153 PRO B CA 1
ATOM 3511 C C . PRO B 1 153 ? -2.602 3.387 28.453 1 69.5 153 PRO B C 1
ATOM 3513 O O . PRO B 1 153 ? -3.418 4.004 27.766 1 69.5 153 PRO B O 1
ATOM 3516 N N . ALA B 1 154 ? -2.771 2.266 28.938 1 68.31 154 ALA B N 1
ATOM 3517 C CA . ALA B 1 154 ? -4.062 1.615 28.719 1 68.31 154 ALA B CA 1
ATOM 3518 C C . ALA B 1 154 ? -5.191 2.42 29.359 1 68.31 154 ALA B C 1
ATOM 3520 O O . ALA B 1 154 ? -6.266 2.57 28.766 1 68.31 154 ALA B O 1
ATOM 3521 N N . ALA B 1 155 ? -4.922 2.938 30.484 1 72.81 155 ALA B N 1
ATOM 3522 C CA . ALA B 1 155 ? -5.926 3.736 31.172 1 72.81 155 ALA B CA 1
ATOM 3523 C C . ALA B 1 155 ? -6.203 5.039 30.438 1 72.81 155 ALA B C 1
ATOM 3525 O O . ALA B 1 155 ? -7.352 5.473 30.328 1 72.81 155 ALA B O 1
ATOM 3526 N N . ALA B 1 156 ? -5.191 5.617 29.938 1 75.81 156 ALA B N 1
ATOM 3527 C CA . ALA B 1 156 ? -5.344 6.859 29.188 1 75.81 156 ALA B CA 1
ATOM 3528 C C . ALA B 1 156 ? -6.168 6.633 27.922 1 75.81 156 ALA B C 1
ATOM 3530 O O . ALA B 1 156 ? -7.043 7.441 27.594 1 75.81 156 ALA B O 1
ATOM 3531 N N . SER B 1 157 ? -5.883 5.57 27.266 1 75.94 157 SER B N 1
ATOM 3532 C CA . SER B 1 157 ? -6.633 5.223 26.062 1 75.94 157 SER B CA 1
ATOM 3533 C C . SER B 1 157 ? -8.102 4.977 26.375 1 75.94 157 SER B C 1
ATOM 3535 O O . SER B 1 157 ? -8.984 5.465 25.672 1 75.94 157 SER B O 1
ATOM 3537 N N . ALA B 1 158 ? -8.281 4.297 27.453 1 75 158 ALA B N 1
ATOM 3538 C CA . ALA B 1 158 ? -9.656 4.027 27.875 1 75 158 ALA B CA 1
ATOM 3539 C C . ALA B 1 158 ? -10.398 5.324 28.188 1 75 158 ALA B C 1
ATOM 3541 O O . ALA B 1 158 ? -11.578 5.461 27.859 1 75 158 ALA B O 1
ATOM 3542 N N . ALA B 1 159 ? -9.766 6.184 28.781 1 79.38 159 ALA B N 1
ATOM 3543 C CA . ALA B 1 159 ? -10.383 7.457 29.156 1 79.38 159 ALA B CA 1
ATOM 3544 C C . ALA B 1 159 ? -10.797 8.242 27.922 1 79.38 159 ALA B C 1
ATOM 3546 O O . ALA B 1 159 ? -11.883 8.828 27.891 1 79.38 159 ALA B O 1
ATOM 3547 N N . ILE B 1 160 ? -10.016 8.25 26.953 1 84 160 ILE B N 1
ATOM 3548 C CA . ILE B 1 160 ? -10.328 9.008 25.75 1 84 160 ILE B CA 1
ATOM 3549 C C . ILE B 1 160 ? -11.492 8.352 25.016 1 84 160 ILE B C 1
ATOM 3551 O O . ILE B 1 160 ? -12.336 9.039 24.438 1 84 160 ILE B O 1
ATOM 3555 N N . LEU B 1 161 ? -11.523 7.105 25.031 1 81.56 161 LEU B N 1
ATOM 3556 C CA . LEU B 1 161 ? -12.633 6.391 24.406 1 81.56 161 LEU B CA 1
ATOM 3557 C C . LEU B 1 161 ? -13.953 6.73 25.078 1 81.56 161 LEU B C 1
ATOM 3559 O O . LEU B 1 161 ? -14.961 6.965 24.406 1 81.56 161 LEU B O 1
ATOM 3563 N N . ARG B 1 162 ? -13.875 6.766 26.391 1 81.25 162 ARG B N 1
ATOM 3564 C CA . ARG B 1 162 ? -15.07 7.121 27.141 1 81.25 162 ARG B CA 1
ATOM 3565 C C . ARG B 1 162 ? -15.508 8.555 26.844 1 81.25 162 ARG B C 1
ATOM 3567 O O . ARG B 1 162 ? -16.703 8.82 26.672 1 81.25 162 ARG B O 1
ATOM 3574 N N . ARG B 1 163 ? -14.57 9.336 26.781 1 85.88 163 ARG B N 1
ATOM 3575 C CA . ARG B 1 163 ? -14.875 10.727 26.469 1 85.88 163 ARG B CA 1
ATOM 3576 C C . ARG B 1 163 ? -15.508 10.844 25.078 1 85.88 163 ARG B C 1
ATOM 3578 O O . ARG B 1 163 ? -16.469 11.594 24.891 1 85.88 163 ARG B O 1
ATOM 3585 N N . GLY B 1 164 ? -15 10.125 24.172 1 87.88 164 GLY B N 1
ATOM 3586 C CA . GLY B 1 164 ? -15.555 10.141 22.828 1 87.88 164 GLY B CA 1
ATOM 3587 C C . GLY B 1 164 ? -16.984 9.641 22.766 1 87.88 164 GLY B C 1
ATOM 3588 O O . GLY B 1 164 ? -17.828 10.227 22.078 1 87.88 164 GLY B O 1
ATOM 3589 N N . LEU B 1 165 ? -17.25 8.68 23.484 1 85.44 165 LEU B N 1
ATOM 3590 C CA . LEU B 1 165 ? -18.594 8.102 23.484 1 85.44 165 LEU B CA 1
ATOM 3591 C C . LEU B 1 165 ? -19.594 9.039 24.156 1 85.44 165 LEU B C 1
ATOM 3593 O O . LEU B 1 165 ? -20.766 9.047 23.797 1 85.44 165 LEU B O 1
ATOM 3597 N N . ALA B 1 166 ? -19.031 9.859 25.016 1 87.31 166 ALA B N 1
ATOM 3598 C CA . ALA B 1 166 ? -19.891 10.789 25.75 1 87.31 166 ALA B CA 1
ATOM 3599 C C . ALA B 1 166 ? -20.062 12.102 24.984 1 87.31 166 ALA B C 1
ATOM 3601 O O . ALA B 1 166 ? -20.906 12.922 25.344 1 87.31 166 ALA B O 1
ATOM 3602 N N . TYR B 1 167 ? -19.266 12.188 23.969 1 89.44 167 TYR B N 1
ATOM 3603 C CA . TYR B 1 167 ? -19.281 13.445 23.219 1 89.44 167 TYR B CA 1
ATOM 3604 C C . TYR B 1 167 ? -20.609 13.633 22.5 1 89.44 167 TYR B C 1
ATOM 3606 O O . TYR B 1 167 ? -21.062 12.727 21.797 1 89.44 167 TYR B O 1
ATOM 3614 N N . ARG B 1 168 ? -21.328 14.695 22.609 1 86.81 168 ARG B N 1
ATOM 3615 C CA . ARG B 1 168 ? -22.641 14.922 22.031 1 86.81 168 ARG B CA 1
ATOM 3616 C C . ARG B 1 168 ? -22.562 15.828 20.812 1 86.81 168 ARG B C 1
ATOM 3618 O O . ARG B 1 168 ? -23.578 16.141 20.188 1 86.81 168 ARG B O 1
ATOM 3625 N N . GLY B 1 169 ? -21.453 16.172 20.359 1 83 169 GLY B N 1
ATOM 3626 C CA . GLY B 1 169 ? -21.312 17.031 19.188 1 83 169 GLY B CA 1
ATOM 3627 C C . GLY B 1 169 ? -21.359 18.5 19.516 1 83 169 GLY B C 1
ATOM 3628 O O . GLY B 1 169 ? -21.797 18.891 20.594 1 83 169 GLY B O 1
ATOM 3629 N N . ASP B 1 170 ? -20.828 19.328 18.656 1 88.31 170 ASP B N 1
ATOM 3630 C CA . ASP B 1 170 ? -20.828 20.781 18.688 1 88.31 170 ASP B CA 1
ATOM 3631 C C . ASP B 1 170 ? -21.266 21.359 17.328 1 88.31 170 ASP B C 1
ATOM 3633 O O . ASP B 1 170 ? -20.547 21.25 16.344 1 88.31 170 ASP B O 1
ATOM 3637 N N . PRO B 1 171 ? -22.484 21.922 17.266 1 90.19 171 PRO B N 1
ATOM 3638 C CA . PRO B 1 171 ? -23.016 22.406 16 1 90.19 171 PRO B CA 1
ATOM 3639 C C . PRO B 1 171 ? -22.188 23.531 15.398 1 90.19 171 PRO B C 1
ATOM 3641 O O . PRO B 1 171 ? -22.359 23.891 14.227 1 90.19 171 PRO B O 1
ATOM 3644 N N . SER B 1 172 ? -21.328 24.141 16.234 1 91.75 172 SER B N 1
ATOM 3645 C CA .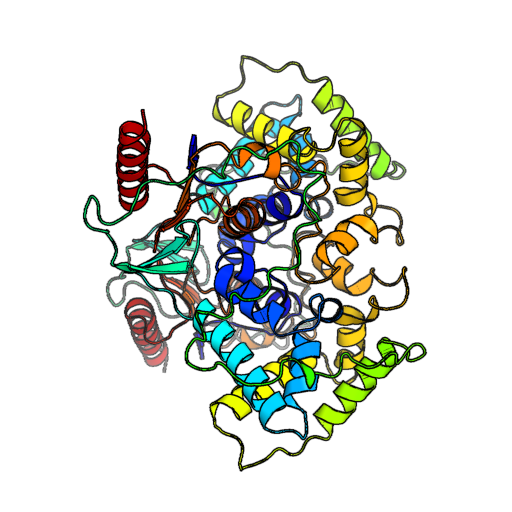 SER B 1 172 ? -20.516 25.25 15.742 1 91.75 172 SER B CA 1
ATOM 3646 C C . SER B 1 172 ? -19.297 24.766 14.984 1 91.75 172 SER B C 1
ATOM 3648 O O . SER B 1 172 ? -18.594 25.547 14.352 1 91.75 172 SER B O 1
ATOM 3650 N N . LEU B 1 173 ? -19.125 23.453 14.953 1 94.19 173 LEU B N 1
ATOM 3651 C CA . LEU B 1 173 ? -17.953 22.906 14.25 1 94.19 173 LEU B CA 1
ATOM 3652 C C . LEU B 1 173 ? -18.094 23.125 12.742 1 94.19 173 LEU B C 1
ATOM 3654 O O . LEU B 1 173 ? -19.188 23.031 12.188 1 94.19 173 LEU B O 1
ATOM 3658 N N . SER B 1 174 ? -16.984 23.438 12.125 1 95.38 174 SER B N 1
ATOM 3659 C CA . SER B 1 174 ? -16.984 23.422 10.664 1 95.38 174 SER B CA 1
ATOM 3660 C C . SER B 1 174 ? -17.281 22.016 10.125 1 95.38 174 SER B C 1
ATOM 3662 O O . SER B 1 174 ? -17.109 21.031 10.836 1 95.38 174 SER B O 1
ATOM 3664 N N . ALA B 1 175 ? -17.719 21.969 8.883 1 95.06 175 ALA B N 1
ATOM 3665 C CA . ALA B 1 175 ? -18 20.688 8.242 1 95.06 175 ALA B CA 1
ATOM 3666 C C . ALA B 1 175 ? -16.766 19.797 8.227 1 95.06 175 ALA B C 1
ATOM 3668 O O . ALA B 1 175 ? -16.859 18.594 8.477 1 95.06 175 ALA B O 1
ATOM 3669 N N . SER B 1 176 ? -15.672 20.422 7.941 1 95.38 176 SER B N 1
ATOM 3670 C CA . SER B 1 176 ? -14.422 19.672 7.855 1 95.38 176 SER B CA 1
ATOM 3671 C C . SER B 1 176 ? -14.031 19.094 9.219 1 95.38 176 SER B C 1
ATOM 3673 O O . SER B 1 176 ? -13.586 17.953 9.305 1 95.38 176 SER B O 1
ATOM 3675 N N . THR B 1 177 ? -14.172 19.875 10.242 1 96.88 177 THR B N 1
ATOM 3676 C CA . THR B 1 177 ? -13.836 19.422 11.586 1 96.88 177 THR B CA 1
ATOM 3677 C C . THR B 1 177 ? -14.789 18.312 12.023 1 96.88 177 THR B C 1
ATOM 3679 O O . THR B 1 177 ? -14.352 17.297 12.594 1 96.88 177 THR B O 1
ATOM 3682 N N . ALA B 1 178 ? -16.031 18.516 11.742 1 97 178 ALA B N 1
ATOM 3683 C CA . ALA B 1 178 ? -17.031 17.5 12.078 1 97 178 ALA B CA 1
ATOM 3684 C C . ALA B 1 178 ? -16.734 16.188 11.359 1 97 178 ALA B C 1
ATOM 3686 O O . ALA B 1 178 ? -16.844 15.109 11.953 1 97 178 ALA B O 1
ATOM 3687 N N . GLN B 1 179 ? -16.422 16.297 10.109 1 96.88 179 GLN B N 1
ATOM 3688 C CA . GLN B 1 179 ? -16.109 15.109 9.328 1 96.88 179 GLN B CA 1
ATOM 3689 C C . GLN B 1 179 ? -14.891 14.383 9.891 1 96.88 179 GLN B C 1
ATOM 3691 O O . GLN B 1 179 ? -14.906 13.164 10.047 1 96.88 179 GLN B O 1
ATOM 3696 N N . ALA B 1 180 ? -13.812 15.133 10.148 1 98 180 ALA B N 1
ATOM 3697 C CA . ALA B 1 180 ? -12.609 14.539 10.711 1 98 180 ALA B CA 1
ATOM 3698 C C . ALA B 1 180 ? -12.914 13.812 12.016 1 98 180 ALA B C 1
ATOM 3700 O O . ALA B 1 180 ? -12.469 12.68 12.227 1 98 180 ALA B O 1
ATOM 3701 N N . LEU B 1 181 ? -13.672 14.453 12.883 1 97.06 181 LEU B N 1
ATOM 3702 C CA . LEU B 1 181 ? -14.031 13.875 14.172 1 97.06 181 LEU B CA 1
ATOM 3703 C C . LEU B 1 181 ? -14.852 12.602 13.984 1 97.06 181 LEU B C 1
ATOM 3705 O O . LEU B 1 181 ? -14.586 11.586 14.633 1 97.06 181 LEU B O 1
ATOM 3709 N N . LEU B 1 182 ? -15.805 12.656 13.078 1 95.94 182 LEU B N 1
ATOM 3710 C CA . LEU B 1 182 ? -16.656 11.5 12.836 1 95.94 182 LEU B CA 1
ATOM 3711 C C . LEU B 1 182 ? -15.852 10.328 12.281 1 95.94 182 LEU B C 1
ATOM 3713 O O . LEU B 1 182 ? -15.984 9.203 12.75 1 95.94 182 LEU B O 1
ATOM 3717 N N . GLU B 1 183 ? -15.031 10.594 11.25 1 96.75 183 GLU B N 1
ATOM 3718 C CA . GLU B 1 183 ? -14.195 9.539 10.68 1 96.75 183 GLU B CA 1
ATOM 3719 C C . GLU B 1 183 ? -13.281 8.922 11.727 1 96.75 183 GLU B C 1
ATOM 3721 O O . GLU B 1 183 ? -13.203 7.695 11.844 1 96.75 183 GLU B O 1
ATOM 3726 N N . CYS B 1 184 ? -12.664 9.766 12.484 1 95.81 184 CYS B N 1
ATOM 3727 C CA . CYS B 1 184 ? -11.758 9.281 13.516 1 95.81 184 CYS B CA 1
ATOM 3728 C C . CYS B 1 184 ? -12.508 8.484 14.578 1 95.81 184 CYS B C 1
ATOM 3730 O O . CYS B 1 184 ? -12.039 7.438 15.016 1 95.81 184 CYS B O 1
ATOM 3732 N N . HIS B 1 185 ? -13.656 8.969 14.969 1 92.12 185 HIS B N 1
ATOM 3733 C CA . HIS B 1 185 ? -14.5 8.32 15.969 1 92.12 185 HIS B CA 1
ATOM 3734 C C . HIS B 1 185 ? -14.875 6.906 15.531 1 92.12 185 HIS B C 1
ATOM 3736 O O . HIS B 1 185 ? -14.75 5.965 16.312 1 92.12 185 HIS B O 1
ATOM 3742 N N . TYR B 1 186 ? -15.227 6.777 14.336 1 91.31 186 TYR B N 1
ATOM 3743 C CA . TYR B 1 186 ? -15.609 5.461 13.836 1 91.31 186 TYR B CA 1
ATOM 3744 C C . TYR B 1 186 ? -14.398 4.559 13.688 1 91.31 186 TYR B C 1
ATOM 3746 O O . TYR B 1 186 ? -14.484 3.346 13.891 1 91.31 186 TYR B O 1
ATOM 3754 N N . CYS B 1 187 ? -13.258 5.125 13.312 1 90.94 187 CYS B N 1
ATOM 3755 C CA . CYS B 1 187 ? -12.039 4.336 13.219 1 90.94 187 CYS B CA 1
ATOM 3756 C C . CYS B 1 187 ? -11.633 3.787 14.586 1 90.94 187 CYS B C 1
ATOM 3758 O O . CYS B 1 187 ? -11.352 2.596 14.719 1 90.94 187 CYS B O 1
ATOM 3760 N N . VAL B 1 188 ? -11.695 4.625 15.602 1 86.31 188 VAL B N 1
ATOM 3761 C CA . VAL B 1 188 ? -11.227 4.23 16.922 1 86.31 188 VAL B CA 1
ATOM 3762 C C . VAL B 1 188 ? -12.164 3.164 17.5 1 86.31 188 VAL B C 1
ATOM 3764 O O . VAL B 1 188 ? -11.719 2.271 18.234 1 86.31 188 VAL B O 1
ATOM 3767 N N . HIS B 1 189 ? -13.398 3.174 17.016 1 82.12 189 HIS B N 1
ATOM 3768 C CA . HIS B 1 189 ? -14.375 2.268 17.594 1 82.12 189 HIS B CA 1
ATOM 3769 C C . HIS B 1 189 ? -14.672 1.098 16.672 1 82.12 189 HIS B C 1
ATOM 3771 O O . HIS B 1 189 ? -15.633 0.353 16.891 1 82.12 189 HIS B O 1
ATOM 3777 N N . GLY B 1 190 ? -13.969 1.004 15.633 1 80.31 190 GLY B N 1
ATOM 3778 C CA . GLY B 1 190 ? -14.18 -0.088 14.695 1 80.31 190 GLY B CA 1
ATOM 3779 C C . GLY B 1 190 ? -15.539 -0.053 14.039 1 80.31 190 GLY B C 1
ATOM 3780 O O . GLY B 1 190 ? -16.203 -1.085 13.914 1 80.31 190 GLY B O 1
ATOM 3781 N N . ALA B 1 191 ? -15.969 1.111 13.805 1 85.12 191 ALA B N 1
ATOM 3782 C CA . ALA B 1 191 ? -17.234 1.396 13.148 1 85.12 191 ALA B CA 1
ATOM 3783 C C . ALA B 1 191 ? -18.406 0.745 13.898 1 85.12 191 ALA B C 1
ATOM 3785 O O . ALA B 1 191 ? -19.469 0.504 13.32 1 85.12 191 ALA B O 1
ATOM 3786 N N . PHE B 1 192 ? -18.109 0.28 15.141 1 77.69 192 PHE B N 1
ATOM 3787 C CA . PHE B 1 192 ? -19.109 -0.305 16.031 1 77.69 192 PHE B CA 1
ATOM 3788 C C . PHE B 1 192 ? -19.625 -1.618 15.461 1 77.69 192 PHE B C 1
ATOM 3790 O O . PHE B 1 192 ? -20.781 -1.987 15.711 1 77.69 192 PHE B O 1
ATOM 3797 N N . LEU B 1 193 ? -18.922 -2.217 14.562 1 75.56 193 LEU B N 1
ATOM 3798 C CA . LEU B 1 193 ? -19.312 -3.461 13.914 1 75.56 193 LEU B CA 1
ATOM 3799 C C . LEU B 1 193 ? -18.891 -4.668 14.742 1 75.56 193 LEU B C 1
ATOM 3801 O O . LEU B 1 193 ? -19.359 -5.781 14.516 1 75.56 193 LEU B O 1
ATOM 3805 N N . ARG B 1 194 ? -17.906 -4.688 15.641 1 61.88 194 ARG B N 1
ATOM 3806 C CA . ARG B 1 194 ? -17.438 -5.832 16.406 1 61.88 194 ARG B CA 1
ATOM 3807 C C . ARG B 1 194 ? -18.25 -6.02 17.672 1 61.88 194 ARG B C 1
ATOM 3809 O O . ARG B 1 194 ? -17.984 -6.93 18.469 1 61.88 194 ARG B O 1
ATOM 3816 N N . GLY B 1 195 ? -19.406 -5.59 17.688 1 54.22 195 GLY B N 1
ATOM 3817 C CA . GLY B 1 195 ? -20.172 -5.621 18.922 1 54.22 195 GLY B CA 1
ATOM 3818 C C . GLY B 1 195 ? -19.562 -4.781 20.031 1 54.22 195 GLY B C 1
ATOM 3819 O O . GLY B 1 195 ? -18.406 -4.348 19.922 1 54.22 195 GLY B O 1
ATOM 3820 N N . ARG B 1 196 ? -20.312 -4.324 21.031 1 46.25 196 ARG B N 1
ATOM 3821 C CA . ARG B 1 196 ? -19.984 -3.373 22.078 1 46.25 196 ARG B CA 1
ATOM 3822 C C . ARG B 1 196 ? -18.656 -3.717 22.75 1 46.25 196 ARG B C 1
ATOM 3824 O O . ARG B 1 196 ? -17.859 -2.826 23.062 1 46.25 196 ARG B O 1
ATOM 3831 N N . ASP B 1 197 ? -18.391 -4.887 23.109 1 45.53 197 ASP B N 1
ATOM 3832 C CA . ASP B 1 197 ? -17.219 -5.316 23.859 1 45.53 197 ASP B CA 1
ATOM 3833 C C . ASP B 1 197 ? -15.969 -5.266 23 1 45.53 197 ASP B C 1
ATOM 3835 O O . ASP B 1 197 ? -14.852 -5.25 23.516 1 45.53 197 ASP B O 1
ATOM 3839 N N . ALA B 1 198 ? -16.141 -5.074 21.797 1 46.12 198 ALA B N 1
ATOM 3840 C CA . ALA B 1 198 ? -15.102 -5.203 20.781 1 46.12 198 ALA B CA 1
ATOM 3841 C C . ALA B 1 198 ? -14.234 -3.947 20.719 1 46.12 198 ALA B C 1
ATOM 3843 O O . ALA B 1 198 ? -13.031 -4.023 20.453 1 46.12 198 ALA B O 1
ATOM 3844 N N . ALA B 1 199 ? -14.875 -2.846 21.062 1 46.47 199 ALA B N 1
ATOM 3845 C CA . ALA B 1 199 ? -14.031 -1.655 21.094 1 46.47 199 ALA B CA 1
ATOM 3846 C C . ALA B 1 199 ? -12.859 -1.836 22.047 1 46.47 199 ALA B C 1
ATOM 3848 O O . ALA B 1 199 ? -11.727 -1.495 21.719 1 46.47 199 ALA B O 1
ATOM 3849 N N . ALA B 1 200 ? -13.25 -2.312 23.234 1 48.97 200 ALA B N 1
ATOM 3850 C CA . ALA B 1 200 ? -12.188 -2.58 24.188 1 48.97 200 ALA B CA 1
ATOM 3851 C C . ALA B 1 200 ? -11.203 -3.607 23.641 1 48.97 200 ALA B C 1
ATOM 3853 O O . ALA B 1 200 ? -9.984 -3.453 23.797 1 48.97 200 ALA B O 1
ATOM 3854 N N . GLN B 1 201 ? -11.742 -4.555 23.031 1 50.59 201 GLN B N 1
ATOM 3855 C CA . GLN B 1 201 ? -10.898 -5.598 22.453 1 50.59 201 GLN B CA 1
ATOM 3856 C C . GLN B 1 201 ? -10.07 -5.055 21.297 1 50.59 201 GLN B C 1
ATOM 3858 O O . GLN B 1 201 ? -8.891 -5.383 21.156 1 50.59 201 GLN B O 1
ATOM 3863 N N . LEU B 1 202 ? -10.773 -4.289 20.594 1 49.97 202 LEU B N 1
ATOM 3864 C CA . LEU B 1 202 ? -10.062 -3.668 19.484 1 49.97 202 LEU B CA 1
ATOM 3865 C C . LEU B 1 202 ? -8.93 -2.787 19.984 1 49.97 202 LEU B C 1
ATOM 3867 O O . LEU B 1 202 ? -7.836 -2.781 19.422 1 49.97 202 LEU B O 1
ATOM 3871 N N . TYR B 1 203 ? -9.414 -2.08 21.016 1 48.62 203 TYR B N 1
ATOM 3872 C CA . TYR B 1 203 ? -8.367 -1.281 21.641 1 48.62 203 TYR B CA 1
ATOM 3873 C C . TYR B 1 203 ? -7.199 -2.156 22.078 1 48.62 203 TYR B C 1
ATOM 3875 O O . TYR B 1 203 ? -6.039 -1.816 21.844 1 48.62 203 TYR B O 1
ATOM 3883 N N . ASP B 1 204 ? -7.57 -3.172 22.766 1 52.03 204 ASP B N 1
ATOM 3884 C CA . ASP B 1 204 ? -6.527 -4.094 23.203 1 52.03 204 ASP B CA 1
ATOM 3885 C C . ASP B 1 204 ? -5.754 -4.652 22 1 52.03 204 ASP B C 1
ATOM 3887 O O . ASP B 1 204 ? -4.531 -4.793 22.062 1 52.03 204 ASP B O 1
ATOM 3891 N N . GLU B 1 205 ? -6.512 -4.98 21.062 1 49.5 205 GLU B N 1
ATOM 3892 C CA . GLU B 1 205 ? -5.906 -5.547 19.875 1 49.5 205 GLU B CA 1
ATOM 3893 C C . GLU B 1 205 ? -5.059 -4.508 19.141 1 49.5 205 GLU B C 1
ATOM 3895 O O . GLU B 1 205 ? -3.973 -4.824 18.641 1 49.5 205 GLU B O 1
ATOM 3900 N N . LEU B 1 206 ? -5.738 -3.41 19.031 1 45.72 206 LEU B N 1
ATOM 3901 C CA . LEU B 1 206 ? -5.059 -2.344 18.312 1 45.72 206 LEU B CA 1
ATOM 3902 C C . LEU B 1 206 ? -3.988 -1.692 19.172 1 45.72 206 LEU B C 1
ATOM 3904 O O . LEU B 1 206 ? -2.943 -1.272 18.672 1 45.72 206 LEU B O 1
ATOM 3908 N N . TYR B 1 207 ? -4.355 -1.571 20.484 1 44 207 TYR B N 1
ATOM 3909 C CA . TYR B 1 207 ? -3.57 -0.694 21.344 1 44 207 TYR B CA 1
ATOM 3910 C C . TYR B 1 207 ? -3.076 -1.438 22.578 1 44 207 TYR B C 1
ATOM 3912 O O . TYR B 1 207 ? -2.291 -0.901 23.359 1 44 207 TYR B O 1
ATOM 3920 N N . GLY B 1 208 ? -3.691 -2.504 22.938 1 42.72 208 GLY B N 1
ATOM 3921 C CA . GLY B 1 208 ? -3.318 -3.199 24.156 1 42.72 208 GLY B CA 1
ATOM 3922 C C . GLY B 1 208 ? -1.831 -3.477 24.25 1 42.72 208 GLY B C 1
ATOM 3923 O O . GLY B 1 208 ? -1.321 -3.781 25.344 1 42.72 208 GLY B O 1
ATOM 3924 N N . ASP B 1 209 ? -1.258 -3.889 23.156 1 38.72 209 ASP B N 1
ATOM 3925 C CA . ASP B 1 209 ? 0.155 -4.184 23.375 1 38.72 209 ASP B CA 1
ATOM 3926 C C . ASP B 1 209 ? 0.942 -2.906 23.672 1 38.72 209 ASP B C 1
ATOM 3928 O O . ASP B 1 209 ? 2.174 -2.912 23.641 1 38.72 209 ASP B O 1
ATOM 3932 N N . ILE B 1 210 ? 0.277 -1.867 23.828 1 32.84 210 ILE B N 1
ATOM 3933 C CA . ILE B 1 210 ? 1.164 -0.727 24.031 1 32.84 210 ILE B CA 1
ATOM 3934 C C . ILE B 1 210 ? 1.966 -0.916 25.312 1 32.84 210 ILE B C 1
ATOM 3936 O O . ILE B 1 210 ? 3.131 -0.521 25.391 1 32.84 210 ILE B O 1
ATOM 3940 N N . GLY B 1 211 ? 1.362 -1.094 26.5 1 30.17 211 GLY B N 1
ATOM 3941 C CA . GLY B 1 211 ? 2.141 -1.123 27.734 1 30.17 211 GLY B CA 1
ATOM 3942 C C . GLY B 1 211 ? 2.857 -2.441 27.953 1 30.17 211 GLY B C 1
ATOM 3943 O O . GLY B 1 211 ? 3.797 -2.518 28.75 1 30.17 211 GLY B O 1
ATOM 3944 N N . SER B 1 212 ? 2.078 -3.543 28.125 1 27.72 212 SER B N 1
ATOM 3945 C CA . SER B 1 212 ? 2.77 -4.762 28.547 1 27.72 212 SER B CA 1
ATOM 3946 C C . SER B 1 212 ? 3.584 -5.352 27.391 1 27.72 212 SER B C 1
ATOM 3948 O O . SER B 1 212 ? 3.135 -5.363 26.25 1 27.72 212 SER B O 1
ATOM 3950 N N . PRO B 1 213 ? 4.938 -5.559 27.547 1 27.78 213 PRO B N 1
ATOM 3951 C CA . PRO B 1 213 ? 5.855 -6.191 26.594 1 27.78 213 PRO B CA 1
ATOM 3952 C C . PRO B 1 213 ? 5.211 -7.348 25.828 1 27.78 213 PRO B C 1
ATOM 3954 O O . PRO B 1 213 ? 5.719 -7.762 24.781 1 27.78 213 PRO B O 1
ATOM 3957 N N . GLY B 1 214 ? 4.32 -8.203 26.438 1 25.83 214 GLY B N 1
ATOM 3958 C CA . GLY B 1 214 ? 3.852 -9.523 26.062 1 25.83 214 GLY B CA 1
ATOM 3959 C C . GLY B 1 214 ? 2.719 -9.492 25.062 1 25.83 214 GLY B C 1
ATOM 3960 O O . GLY B 1 214 ? 2.285 -10.539 24.562 1 25.83 214 GLY B O 1
ATOM 3961 N N . SER B 1 215 ? 1.724 -8.648 25.141 1 26.27 215 SER B N 1
ATOM 3962 C CA . SER B 1 215 ? 0.423 -8.859 24.516 1 26.27 215 SER B CA 1
ATOM 3963 C C . SER B 1 215 ? 0.471 -8.555 23.031 1 26.27 215 SER B C 1
ATOM 3965 O O . SER B 1 215 ? -0.55 -8.211 22.422 1 26.27 215 SER B O 1
ATOM 3967 N N . ALA B 1 216 ? 1.477 -8.32 22.312 1 27.58 216 ALA B N 1
ATOM 3968 C CA . ALA B 1 216 ? 1.643 -8.227 20.859 1 27.58 216 ALA B CA 1
ATOM 3969 C C . ALA B 1 216 ? 0.931 -9.375 20.156 1 27.58 216 ALA B C 1
ATOM 3971 O O . ALA B 1 216 ? 1.057 -9.531 18.938 1 27.58 216 ALA B O 1
ATOM 3972 N N . ALA B 1 217 ? 0.245 -10.289 20.844 1 26.02 217 ALA B N 1
ATOM 3973 C CA . ALA B 1 217 ? -0.264 -11.562 20.328 1 26.02 217 ALA B CA 1
ATOM 3974 C C . ALA B 1 217 ? -1.499 -11.344 19.469 1 26.02 217 ALA B C 1
ATOM 3976 O O . ALA B 1 217 ? -1.79 -12.156 18.578 1 26.02 217 ALA B O 1
ATOM 3977 N N . SER B 1 218 ? -2.463 -10.516 19.938 1 26.47 218 SER B N 1
ATOM 3978 C CA . SER B 1 218 ? -3.762 -10.703 19.297 1 26.47 218 SER B CA 1
ATOM 3979 C C . SER B 1 218 ? -3.795 -10.07 17.906 1 26.47 218 SER B C 1
ATOM 3981 O O . SER B 1 218 ? -4.375 -10.633 16.984 1 26.47 218 SER B O 1
ATOM 3983 N N . GLY B 1 219 ? -3.555 -8.742 17.844 1 27.33 219 GLY B N 1
ATOM 3984 C CA . GLY B 1 219 ? -3.795 -8.141 16.547 1 27.33 219 GLY B CA 1
ATOM 3985 C C . GLY B 1 219 ? -2.789 -8.57 15.492 1 27.33 219 GLY B C 1
ATOM 3986 O O . GLY B 1 219 ? -3.02 -8.391 14.297 1 27.33 219 GLY B O 1
ATOM 3987 N N . ASP B 1 220 ? -1.532 -8.766 15.898 1 28.73 220 ASP B N 1
ATOM 3988 C CA . ASP B 1 220 ? -0.491 -9.258 15 1 28.73 220 ASP B CA 1
ATOM 3989 C C . ASP B 1 220 ? -0.772 -10.695 14.562 1 28.73 220 ASP B C 1
ATOM 3991 O O . ASP B 1 220 ? -0.201 -11.172 13.578 1 28.73 220 ASP B O 1
ATOM 3995 N N . ALA B 1 221 ? -1.354 -11.445 15.5 1 28.47 221 ALA B N 1
ATOM 3996 C CA . ALA B 1 221 ? -1.755 -12.812 15.195 1 28.47 221 ALA B CA 1
ATOM 3997 C C . ALA B 1 221 ? -2.764 -12.844 14.047 1 28.47 221 ALA B C 1
ATOM 3999 O O . ALA B 1 221 ? -2.816 -13.805 13.281 1 28.47 221 ALA B O 1
ATOM 4000 N N . ALA B 1 222 ? -3.738 -11.961 14.156 1 28.88 222 ALA B N 1
ATOM 4001 C CA . ALA B 1 222 ? -4.738 -12.023 13.094 1 28.88 222 ALA B CA 1
ATOM 4002 C C . ALA B 1 222 ? -4.102 -11.758 11.734 1 28.88 222 ALA B C 1
ATOM 4004 O O . ALA B 1 222 ? -4.523 -12.336 10.727 1 28.88 222 ALA B O 1
ATOM 4005 N N . LEU B 1 223 ? -3.207 -10.711 11.727 1 27.72 223 LEU B N 1
ATOM 4006 C CA . LEU B 1 223 ? -2.605 -10.555 10.406 1 27.72 223 LEU B CA 1
ATOM 4007 C C . LEU B 1 223 ? -1.646 -11.703 10.109 1 27.72 223 LEU B C 1
ATOM 4009 O O . LEU B 1 223 ? -1.183 -11.852 8.977 1 27.72 223 LEU B O 1
ATOM 4013 N N . ARG B 1 224 ? -0.995 -12.172 11.094 1 27.44 224 ARG B N 1
ATOM 4014 C CA . ARG B 1 224 ? 0.09 -13.133 10.945 1 27.44 224 ARG B CA 1
ATOM 4015 C C . ARG B 1 224 ? -0.439 -14.492 10.477 1 27.44 224 ARG B C 1
ATOM 4017 O O . ARG B 1 224 ? 0.336 -15.422 10.25 1 27.44 224 ARG B O 1
ATOM 4024 N N . ASP B 1 225 ? -1.433 -15.023 11.25 1 27.62 225 ASP B N 1
ATOM 4025 C CA . ASP B 1 225 ? -1.753 -16.281 10.578 1 27.62 225 ASP B CA 1
ATOM 4026 C C . ASP B 1 225 ? -1.8 -16.109 9.062 1 27.62 225 ASP B C 1
ATOM 4028 O O . ASP B 1 225 ? -2.029 -15 8.57 1 27.62 225 ASP B O 1
ATOM 4032 N N . GLY B 1 226 ? -1.371 -17.047 8.297 1 27.12 226 GLY B N 1
ATOM 4033 C CA . GLY B 1 226 ? -1.359 -17.016 6.84 1 27.12 226 GLY B CA 1
ATOM 4034 C C . GLY B 1 226 ? -2.232 -15.922 6.254 1 27.12 226 GLY B C 1
ATOM 4035 O O . GLY B 1 226 ? -3.084 -15.367 6.949 1 27.12 226 GLY B O 1
ATOM 4036 N N . ALA B 1 227 ? -1.693 -15.375 5.039 1 30.08 227 ALA B N 1
ATOM 4037 C CA . ALA B 1 227 ? -2.197 -14.375 4.102 1 30.08 227 ALA B CA 1
ATOM 4038 C C . ALA B 1 227 ? -3.715 -14.242 4.199 1 30.08 227 ALA B C 1
ATOM 4040 O O . ALA B 1 227 ? -4.336 -13.523 3.41 1 30.08 227 ALA B O 1
ATOM 4041 N N . VAL B 1 228 ? -4.312 -15.305 4.488 1 30.69 228 VAL B N 1
ATOM 4042 C CA . VAL B 1 228 ? -5.742 -15.023 4.418 1 30.69 228 VAL B CA 1
ATOM 4043 C C . VAL B 1 228 ? -6.129 -14.023 5.504 1 30.69 228 VAL B C 1
ATOM 4045 O O . VAL B 1 228 ? -5.75 -14.18 6.668 1 30.69 228 VAL B O 1
ATOM 4048 N N . TRP B 1 229 ? -6.074 -12.68 5.164 1 37.5 229 TRP B N 1
ATOM 4049 C CA . TRP B 1 229 ? -6.73 -11.758 6.086 1 37.5 229 TRP B CA 1
ATOM 4050 C C . TRP B 1 229 ? -7.617 -12.516 7.07 1 37.5 229 TRP B C 1
ATOM 4052 O O . TRP B 1 229 ? -8.32 -13.453 6.691 1 37.5 229 TRP B O 1
ATOM 4062 N N . PRO B 1 230 ? -7.176 -12.656 8.344 1 38.53 230 PRO B N 1
ATOM 4063 C CA . PRO B 1 230 ? -7.953 -13.453 9.289 1 38.53 230 PRO B CA 1
ATOM 4064 C C . PRO B 1 230 ? -9.406 -13.633 8.859 1 38.53 230 PRO B C 1
ATOM 4066 O O . PRO B 1 230 ? -9.969 -12.75 8.195 1 38.53 230 PRO B O 1
ATOM 4069 N N . ALA B 1 231 ? -9.641 -14.914 8.734 1 38.06 231 ALA B N 1
ATOM 4070 C CA . ALA B 1 231 ? -11.008 -15.383 8.539 1 38.06 231 ALA B CA 1
ATOM 4071 C C . ALA B 1 231 ? -12.008 -14.445 9.219 1 38.06 231 ALA B C 1
ATOM 4073 O O . ALA B 1 231 ? -11.711 -13.875 10.273 1 38.06 231 ALA B O 1
ATOM 4074 N N . HIS B 1 232 ? -12.883 -14.016 8.414 1 46.81 232 HIS B N 1
ATOM 4075 C CA . HIS B 1 232 ? -14.125 -13.305 8.664 1 46.81 232 HIS B CA 1
ATOM 4076 C C . HIS B 1 232 ? -14.734 -13.711 10 1 46.81 232 HIS B C 1
ATOM 4078 O O . HIS B 1 232 ? -15.023 -14.891 10.227 1 46.81 232 HIS B O 1
ATOM 4084 N N . ASP B 1 233 ? -14.141 -13.016 11.023 1 53.66 233 ASP B N 1
ATOM 4085 C CA . ASP B 1 233 ? -15.016 -13.117 12.188 1 53.66 233 ASP B CA 1
ATOM 4086 C C . ASP B 1 233 ? -16.484 -13.125 11.773 1 53.66 233 ASP B C 1
ATOM 4088 O O . ASP B 1 233 ? -16.891 -12.406 10.859 1 53.66 233 ASP B O 1
ATOM 4092 N N . ALA B 1 234 ? -17.047 -14.188 12.086 1 52.47 234 ALA B N 1
ATOM 4093 C CA . ALA B 1 234 ? -18.453 -14.375 11.758 1 52.47 234 ALA B CA 1
ATOM 4094 C C . ALA B 1 234 ? -19.25 -13.094 11.992 1 52.47 234 ALA B C 1
ATOM 4096 O O . ALA B 1 234 ? -20.312 -12.891 11.398 1 52.47 234 ALA B O 1
ATOM 4097 N N . SER B 1 235 ? -18.547 -12.258 12.711 1 59.84 235 SER B N 1
ATOM 4098 C CA . SER B 1 235 ? -19.297 -11.047 13.031 1 59.84 235 SER B CA 1
ATOM 4099 C C . SER B 1 235 ? -18.891 -9.883 12.133 1 59.84 235 SER B C 1
ATOM 4101 O O . SER B 1 235 ? -19.562 -8.852 12.109 1 59.84 235 SER B O 1
ATOM 4103 N N . SER B 1 236 ? -17.938 -10.211 11.297 1 76.19 236 SER B N 1
ATOM 4104 C CA . SER B 1 236 ? -17.531 -9.148 10.383 1 76.19 236 SER B CA 1
ATOM 4105 C C . SER B 1 236 ? -18.5 -9.031 9.211 1 76.19 236 SER B C 1
ATOM 4107 O O . SER B 1 236 ? -19.312 -9.938 8.977 1 76.19 236 SER B O 1
ATOM 4109 N N . LEU B 1 237 ? -18.547 -7.863 8.617 1 84.94 237 LEU B N 1
ATOM 4110 C CA . LEU B 1 237 ? -19.391 -7.664 7.449 1 84.94 237 LEU B CA 1
ATOM 4111 C C . LEU B 1 237 ? -19.109 -8.711 6.383 1 84.94 237 LEU B C 1
ATOM 4113 O O . LEU B 1 237 ? -20.031 -9.273 5.793 1 84.94 237 LEU B O 1
ATOM 4117 N N . ILE B 1 238 ? -17.844 -9.047 6.176 1 87.5 238 ILE B N 1
ATOM 4118 C CA . ILE B 1 238 ? -17.484 -10.039 5.164 1 87.5 238 ILE B CA 1
ATOM 4119 C C . ILE B 1 238 ? -17.891 -11.43 5.637 1 87.5 238 ILE B C 1
ATOM 4121 O O . ILE B 1 238 ? -18.375 -12.242 4.844 1 87.5 238 ILE B O 1
ATOM 4125 N N . GLY B 1 239 ? -17.734 -11.633 6.969 1 83.69 239 GLY B N 1
ATOM 4126 C CA . GLY B 1 239 ? -18.156 -12.906 7.527 1 83.69 239 GLY B CA 1
ATOM 4127 C C . GLY B 1 239 ? -19.641 -13.164 7.371 1 83.69 239 GLY B C 1
ATOM 4128 O O . GLY B 1 239 ? -20.062 -14.32 7.301 1 83.69 239 GLY B O 1
ATOM 4129 N N . ARG B 1 240 ? -20.438 -12.125 7.207 1 86.94 240 ARG B N 1
ATOM 4130 C CA . ARG B 1 240 ? -21.891 -12.25 7.105 1 86.94 240 ARG B CA 1
ATOM 4131 C C . ARG B 1 240 ? -22.359 -12.016 5.676 1 86.94 240 ARG B C 1
ATOM 4133 O O . ARG B 1 240 ? -23.562 -11.906 5.422 1 86.94 240 ARG B O 1
ATOM 4140 N N . ALA B 1 241 ? -21.484 -11.977 4.766 1 90.12 241 ALA B N 1
ATOM 4141 C CA . ALA B 1 241 ? -21.812 -11.641 3.383 1 90.12 241 ALA B CA 1
ATOM 4142 C C . ALA B 1 241 ? -22.75 -12.688 2.777 1 90.12 241 ALA B C 1
ATOM 4144 O O . ALA B 1 241 ? -23.484 -12.398 1.83 1 90.12 241 ALA B O 1
ATOM 4145 N N . GLY B 1 242 ? -22.734 -13.898 3.355 1 87.69 242 GLY B N 1
ATOM 4146 C CA . GLY B 1 242 ? -23.625 -14.945 2.887 1 87.69 242 GLY B CA 1
ATOM 4147 C C . GLY B 1 242 ? -25.094 -14.555 2.934 1 87.69 242 GLY B C 1
ATOM 4148 O O . GLY B 1 242 ? -25.891 -15.039 2.131 1 87.69 242 GLY B O 1
ATOM 4149 N N . GLU B 1 243 ? -25.391 -13.672 3.865 1 88.69 243 GLU B N 1
ATOM 4150 C CA . GLU B 1 243 ? -26.766 -13.227 4.039 1 88.69 243 GLU B CA 1
ATOM 4151 C C . GLU B 1 243 ? -27.219 -12.367 2.863 1 88.69 243 GLU B C 1
ATOM 4153 O O . GLU B 1 243 ? -28.422 -12.148 2.674 1 88.69 243 GLU B O 1
ATOM 4158 N N . LEU B 1 244 ? -26.281 -11.953 2.018 1 92.19 244 LEU B N 1
ATOM 4159 C CA . LEU B 1 244 ? -26.609 -11.016 0.944 1 92.19 244 LEU B CA 1
ATOM 4160 C C . LEU B 1 244 ? -26.625 -11.727 -0.407 1 92.19 244 LEU B C 1
ATOM 4162 O O . LEU B 1 244 ? -26.922 -11.109 -1.433 1 92.19 244 LEU B O 1
ATOM 4166 N N . ARG B 1 245 ? -26.391 -13 -0.467 1 92 245 ARG B N 1
ATOM 4167 C CA . ARG B 1 245 ? -26.109 -13.703 -1.713 1 92 245 ARG B CA 1
ATOM 4168 C C . ARG B 1 245 ? -27.328 -13.711 -2.631 1 92 245 ARG B C 1
ATOM 4170 O O . ARG B 1 245 ? -27.188 -13.867 -3.846 1 92 245 ARG B O 1
ATOM 4177 N N . HIS B 1 246 ? -28.516 -13.547 -2.09 1 91.62 246 HIS B N 1
ATOM 4178 C CA . HIS B 1 246 ? -29.75 -13.547 -2.887 1 91.62 246 HIS B CA 1
ATOM 4179 C C . HIS B 1 246 ? -29.953 -12.203 -3.576 1 91.62 246 HIS B C 1
ATOM 4181 O O . HIS B 1 246 ? -30.812 -12.086 -4.457 1 91.62 246 HIS B O 1
ATOM 4187 N N . ILE B 1 247 ? -29.234 -11.188 -3.244 1 93.69 247 ILE B N 1
ATOM 4188 C CA . ILE B 1 247 ? -29.391 -9.844 -3.799 1 93.69 247 ILE B CA 1
ATOM 4189 C C . ILE B 1 247 ? -28.453 -9.664 -4.992 1 93.69 247 ILE B C 1
ATOM 4191 O O . ILE B 1 247 ? -27.234 -9.773 -4.852 1 93.69 247 ILE B O 1
ATOM 4195 N N . PRO B 1 248 ? -29 -9.477 -6.242 1 93.25 248 PRO B N 1
ATOM 4196 C CA . PRO B 1 248 ? -28.109 -9.078 -7.336 1 93.25 248 PRO B CA 1
ATOM 4197 C C . PRO B 1 248 ? -27.281 -7.84 -7 1 93.25 248 PRO B C 1
ATOM 4199 O O . PRO B 1 248 ? -27.828 -6.832 -6.551 1 93.25 248 PRO B O 1
ATOM 4202 N N . ALA B 1 249 ? -25.891 -7.973 -7.207 1 95.44 249 ALA B N 1
ATOM 4203 C CA . ALA B 1 249 ? -25.047 -6.875 -6.746 1 95.44 249 ALA B CA 1
ATOM 4204 C C . ALA B 1 249 ? -23.844 -6.68 -7.668 1 95.44 249 ALA B C 1
ATOM 4206 O O . ALA B 1 249 ? -23.328 -7.645 -8.227 1 95.44 249 ALA B O 1
ATOM 4207 N N . ILE B 1 250 ? -23.438 -5.461 -7.871 1 94.75 250 ILE B N 1
ATOM 4208 C CA . ILE B 1 250 ? -22.25 -5.059 -8.617 1 94.75 250 ILE B CA 1
ATOM 4209 C C . ILE B 1 250 ? -21.391 -4.121 -7.762 1 94.75 250 ILE B C 1
ATOM 4211 O O . ILE B 1 250 ? -21.906 -3.17 -7.168 1 94.75 250 ILE B O 1
ATOM 4215 N N . ALA B 1 251 ? -20.156 -4.449 -7.629 1 96.81 251 ALA B N 1
ATOM 4216 C CA . ALA B 1 251 ? -19.203 -3.531 -7 1 96.81 251 ALA B CA 1
ATOM 4217 C C . ALA B 1 251 ? -18.266 -2.918 -8.039 1 96.81 251 ALA B C 1
ATOM 4219 O O . ALA B 1 251 ? -17.688 -3.635 -8.852 1 96.81 251 ALA B O 1
ATOM 4220 N N . VAL B 1 252 ? -18.172 -1.612 -8.055 1 95.31 252 VAL B N 1
ATOM 4221 C CA . VAL B 1 252 ? -17.234 -0.864 -8.891 1 95.31 252 VAL B CA 1
ATOM 4222 C C . VAL B 1 252 ? -16.109 -0.3 -8.031 1 95.31 252 VAL B C 1
ATOM 4224 O O . VAL B 1 252 ? -16.359 0.372 -7.023 1 95.31 252 VAL B O 1
ATOM 4227 N N . HIS B 1 253 ? -14.891 -0.641 -8.406 1 95.5 253 HIS B N 1
ATOM 4228 C CA . HIS B 1 253 ? -13.734 -0.313 -7.586 1 95.5 253 HIS B CA 1
ATOM 4229 C C . HIS B 1 253 ? -12.555 0.127 -8.445 1 95.5 253 HIS B C 1
ATOM 4231 O O . HIS B 1 253 ? -12.289 -0.467 -9.492 1 95.5 253 HIS B O 1
ATOM 4237 N N . GLY B 1 254 ? -11.906 1.289 -8.07 1 93.81 254 GLY B N 1
ATOM 4238 C CA . GLY B 1 254 ? -10.664 1.635 -8.742 1 93.81 254 GLY B CA 1
ATOM 4239 C C . GLY B 1 254 ? -9.516 0.707 -8.398 1 93.81 254 GLY B C 1
ATOM 4240 O O . GLY B 1 254 ? -9.32 0.365 -7.23 1 93.81 254 GLY B O 1
ATOM 4241 N N . GLN B 1 255 ? -8.734 0.299 -9.391 1 92.88 255 GLN B N 1
ATOM 4242 C CA . GLN B 1 255 ? -7.582 -0.566 -9.148 1 92.88 255 GLN B CA 1
ATOM 4243 C C . GLN B 1 255 ? -6.52 0.147 -8.32 1 92.88 255 GLN B C 1
ATOM 4245 O O . GLN B 1 255 ? -5.715 -0.499 -7.641 1 92.88 255 GLN B O 1
ATOM 4250 N N . MET B 1 256 ? -6.527 1.494 -8.328 1 91.94 256 MET B N 1
ATOM 4251 C CA . MET B 1 256 ? -5.551 2.297 -7.598 1 91.94 256 MET B CA 1
ATOM 4252 C C . MET B 1 256 ? -6.223 3.098 -6.488 1 91.94 256 MET B C 1
ATOM 4254 O O . MET B 1 256 ? -5.832 4.234 -6.215 1 91.94 256 MET B O 1
ATOM 4258 N N . ASP B 1 257 ? -7.328 2.576 -6.004 1 95 257 ASP B N 1
ATOM 4259 C CA . ASP B 1 257 ? -7.98 3.191 -4.852 1 95 257 ASP B CA 1
ATOM 4260 C C . ASP B 1 257 ? -7.125 3.049 -3.594 1 95 257 ASP B C 1
ATOM 4262 O O . ASP B 1 257 ? -7.047 1.968 -3.008 1 95 257 ASP B O 1
ATOM 4266 N N . LEU B 1 258 ? -6.527 4.168 -3.125 1 96.12 258 LEU B N 1
ATOM 4267 C CA . LEU B 1 258 ? -5.645 4.129 -1.967 1 96.12 258 LEU B CA 1
ATOM 4268 C C . LEU B 1 258 ? -6.422 4.367 -0.678 1 96.12 258 LEU B C 1
ATOM 4270 O O . LEU B 1 258 ? -5.902 4.141 0.418 1 96.12 258 LEU B O 1
ATOM 4274 N N . VAL B 1 259 ? -7.621 4.844 -0.812 1 97.25 259 VAL B N 1
ATOM 4275 C CA . VAL B 1 259 ? -8.445 5.051 0.377 1 97.25 259 VAL B CA 1
ATOM 4276 C C . VAL B 1 259 ? -9.016 3.715 0.847 1 97.25 259 VAL B C 1
ATOM 4278 O O . VAL B 1 259 ? -8.875 3.35 2.016 1 97.25 259 VAL B O 1
ATOM 4281 N N . CYS B 1 260 ? -9.648 3.02 -0.032 1 97.06 260 CYS B N 1
ATOM 4282 C CA . CYS B 1 260 ? -10.156 1.667 0.15 1 97.06 260 CYS B CA 1
ATOM 4283 C C . CYS B 1 260 ? -9.547 0.709 -0.864 1 97.06 260 CYS B C 1
ATOM 4285 O O . CYS B 1 260 ? -10.102 0.5 -1.942 1 97.06 260 CYS B O 1
ATOM 4287 N N . PRO B 1 261 ? -8.445 0.065 -0.529 1 95.81 261 PRO B N 1
ATOM 4288 C CA . PRO B 1 261 ? -7.773 -0.769 -1.528 1 95.81 261 PRO B CA 1
ATOM 4289 C C . PRO B 1 261 ? -8.656 -1.909 -2.033 1 95.81 261 PRO B C 1
ATOM 4291 O O . PRO B 1 261 ? -9.508 -2.41 -1.295 1 95.81 261 PRO B O 1
ATOM 4294 N N . PRO B 1 262 ? -8.406 -2.375 -3.238 1 95.56 262 PRO B N 1
ATOM 4295 C CA . PRO B 1 262 ? -9.289 -3.348 -3.895 1 95.56 262 PRO B CA 1
ATOM 4296 C C . PRO B 1 262 ? -9.289 -4.707 -3.195 1 95.56 262 PRO B C 1
ATOM 4298 O O . PRO B 1 262 ? -10.164 -5.535 -3.451 1 95.56 262 PRO B O 1
ATOM 4301 N N . VAL B 1 263 ? -8.352 -4.957 -2.291 1 94.69 263 VAL B N 1
ATOM 4302 C CA . VAL B 1 263 ? -8.297 -6.242 -1.603 1 94.69 263 VAL B CA 1
ATOM 4303 C C . VAL B 1 263 ? -9.594 -6.469 -0.828 1 94.69 263 VAL B C 1
ATOM 4305 O O . VAL B 1 263 ? -10.062 -7.605 -0.708 1 94.69 263 VAL B O 1
ATOM 4308 N N . THR B 1 264 ? -10.188 -5.41 -0.295 1 94.5 264 THR B N 1
ATOM 4309 C CA . THR B 1 264 ? -11.43 -5.559 0.462 1 94.5 264 THR B CA 1
ATOM 4310 C C . THR B 1 264 ? -12.562 -6.023 -0.445 1 94.5 264 THR B C 1
ATOM 4312 O O . THR B 1 264 ? -13.336 -6.914 -0.08 1 94.5 264 THR B O 1
ATOM 4315 N N . ALA B 1 265 ? -12.656 -5.418 -1.624 1 95.25 265 ALA B N 1
ATOM 4316 C CA . ALA B 1 265 ? -13.656 -5.855 -2.594 1 95.25 265 ALA B CA 1
ATOM 4317 C C . ALA B 1 265 ? -13.414 -7.297 -3.023 1 95.25 265 ALA B C 1
ATOM 4319 O O . ALA B 1 265 ? -14.359 -8.07 -3.193 1 95.25 265 ALA B O 1
ATOM 4320 N N . TYR B 1 266 ? -12.195 -7.617 -3.215 1 93 266 TYR B N 1
ATOM 4321 C CA . TYR B 1 266 ? -11.812 -8.984 -3.566 1 93 266 TYR B CA 1
ATOM 4322 C C . TYR B 1 266 ? -12.25 -9.969 -2.486 1 93 266 TYR B C 1
ATOM 4324 O O . TYR B 1 266 ? -12.867 -10.992 -2.783 1 93 266 TYR B O 1
ATOM 4332 N N . ASP B 1 267 ? -11.969 -9.617 -1.259 1 91.12 267 ASP B N 1
ATOM 4333 C CA . ASP B 1 267 ? -12.359 -10.469 -0.139 1 91.12 267 ASP B CA 1
ATOM 4334 C C . ASP B 1 267 ? -13.875 -10.633 -0.076 1 91.12 267 ASP B C 1
ATOM 4336 O O . ASP B 1 267 ? -14.375 -11.719 0.214 1 91.12 267 ASP B O 1
ATOM 4340 N N . LEU B 1 268 ? -14.484 -9.555 -0.32 1 92.69 268 LEU B N 1
ATOM 4341 C CA . LEU B 1 268 ? -15.945 -9.602 -0.291 1 92.69 268 LEU B CA 1
ATOM 4342 C C . LEU B 1 268 ? -16.484 -10.562 -1.349 1 92.69 268 LEU B C 1
ATOM 4344 O O . LEU B 1 268 ? -17.359 -11.383 -1.064 1 92.69 268 LEU B O 1
ATOM 4348 N N . HIS B 1 269 ? -15.984 -10.516 -2.574 1 91 269 HIS B N 1
ATOM 4349 C CA . HIS B 1 269 ? -16.516 -11.406 -3.609 1 91 269 HIS B CA 1
ATOM 4350 C C . HIS B 1 269 ? -16.156 -12.859 -3.316 1 91 269 HIS B C 1
ATOM 4352 O O . HIS B 1 269 ? -16.891 -13.766 -3.721 1 91 269 HIS B O 1
ATOM 4358 N N . ARG B 1 270 ? -15.062 -13.07 -2.656 1 89.25 270 ARG B N 1
ATOM 4359 C CA . ARG B 1 270 ? -14.734 -14.438 -2.268 1 89.25 270 ARG B CA 1
ATOM 4360 C C . ARG B 1 270 ? -15.805 -15.016 -1.338 1 89.25 270 ARG B C 1
ATOM 4362 O O . ARG B 1 270 ? -16.125 -16.203 -1.408 1 89.25 270 ARG B O 1
ATOM 4369 N N . ALA B 1 271 ? -16.359 -14.188 -0.453 1 88 271 ALA B N 1
ATOM 4370 C CA . ALA B 1 271 ? -17.406 -14.594 0.482 1 88 271 ALA B CA 1
ATOM 4371 C C . ALA B 1 271 ? -18.781 -14.516 -0.17 1 88 271 ALA B C 1
ATOM 4373 O O . ALA B 1 271 ? -19.75 -15.094 0.336 1 88 271 ALA B O 1
ATOM 4374 N N . TRP B 1 272 ? -18.875 -13.805 -1.228 1 91.69 272 TRP B N 1
ATOM 4375 C CA . TRP B 1 272 ? -20.094 -13.547 -1.993 1 91.69 272 TRP B CA 1
ATOM 4376 C C . TRP B 1 272 ? -19.828 -13.672 -3.49 1 91.69 272 TRP B C 1
ATOM 4378 O O . TRP B 1 272 ? -19.844 -12.672 -4.215 1 91.69 272 TRP B O 1
ATOM 4388 N N . PRO B 1 273 ? -19.719 -14.961 -3.949 1 90.44 273 PRO B N 1
ATOM 4389 C CA . PRO B 1 273 ? -19.266 -15.195 -5.32 1 90.44 273 PRO B CA 1
ATOM 4390 C C . PRO B 1 273 ? -20.219 -14.617 -6.367 1 90.44 273 PRO B C 1
ATOM 4392 O O . PRO B 1 273 ? -19.797 -14.289 -7.477 1 90.44 273 PRO B O 1
ATOM 4395 N N . GLU B 1 274 ? -21.469 -14.391 -6.016 1 90.88 274 GLU B N 1
ATOM 4396 C CA . GLU B 1 274 ? -22.453 -13.859 -6.957 1 90.88 274 GLU B CA 1
ATOM 4397 C C . GLU B 1 274 ? -22.266 -12.367 -7.176 1 90.88 274 GLU B C 1
ATOM 4399 O O . GLU B 1 274 ? -22.828 -11.789 -8.117 1 90.88 274 GLU B O 1
ATOM 4404 N N . LEU B 1 275 ? -21.5 -11.742 -6.289 1 94 275 LEU B N 1
ATOM 4405 C CA . LEU B 1 275 ? -21.188 -10.328 -6.445 1 94 275 LEU B CA 1
ATOM 4406 C C . LEU B 1 275 ? -20.297 -10.094 -7.664 1 94 275 LEU B C 1
ATOM 4408 O O . LEU B 1 275 ? -19.188 -10.617 -7.738 1 94 275 LEU B O 1
ATOM 4412 N N . GLN B 1 276 ? -20.844 -9.352 -8.617 1 94.31 276 GLN B N 1
ATOM 4413 C CA . GLN B 1 276 ? -19.969 -8.906 -9.711 1 94.31 276 GLN B CA 1
ATOM 4414 C C . GLN B 1 276 ? -19.016 -7.812 -9.242 1 94.31 276 GLN B C 1
ATOM 4416 O O . GLN B 1 276 ? -19.422 -6.91 -8.5 1 94.31 276 GLN B O 1
ATOM 4421 N N . LEU B 1 277 ? -17.781 -7.957 -9.672 1 95.44 277 LEU B N 1
ATOM 4422 C CA . LEU B 1 277 ? -16.766 -6.984 -9.305 1 95.44 277 LEU B CA 1
ATOM 4423 C C . LEU B 1 277 ? -16.094 -6.398 -10.547 1 95.44 277 LEU B C 1
ATOM 4425 O O . LEU B 1 277 ? -15.609 -7.141 -11.398 1 95.44 277 LEU B O 1
ATOM 4429 N N . ARG B 1 278 ? -16.125 -5.062 -10.633 1 93.5 278 ARG B N 1
ATOM 4430 C CA . ARG B 1 278 ? -15.469 -4.328 -11.711 1 93.5 278 ARG B CA 1
ATOM 4431 C C . ARG B 1 278 ? -14.312 -3.488 -11.188 1 93.5 278 ARG B C 1
ATOM 4433 O O . ARG B 1 278 ? -14.531 -2.471 -10.523 1 93.5 278 ARG B O 1
ATOM 4440 N N . LEU B 1 279 ? -13.094 -3.928 -11.477 1 93.88 279 LEU B N 1
ATOM 4441 C CA . LEU B 1 279 ? -11.891 -3.186 -11.102 1 93.88 279 LEU B CA 1
ATOM 4442 C C . LEU B 1 279 ? -11.406 -2.318 -12.25 1 93.88 279 LEU B C 1
ATOM 4444 O O . LEU B 1 279 ? -10.891 -2.834 -13.25 1 93.88 279 LEU B O 1
ATOM 4448 N N . VAL B 1 280 ? -11.531 -0.982 -12.094 1 92.44 280 VAL B N 1
ATOM 4449 C CA . VAL B 1 280 ? -11.344 -0.007 -13.164 1 92.44 280 VAL B CA 1
ATOM 4450 C C . VAL B 1 280 ? -9.883 0.427 -13.211 1 92.44 280 VAL B C 1
ATOM 4452 O O . VAL B 1 280 ? -9.328 0.883 -12.211 1 92.44 280 VAL B O 1
ATOM 4455 N N . PRO B 1 281 ? -9.227 0.259 -14.367 1 87.94 281 PRO B N 1
ATOM 4456 C CA . PRO B 1 281 ? -7.805 0.607 -14.477 1 87.94 281 PRO B CA 1
ATOM 4457 C C . PRO B 1 281 ? -7.551 2.104 -14.297 1 87.94 281 PRO B C 1
ATOM 4459 O O . PRO B 1 281 ? -8.383 2.924 -14.695 1 87.94 281 PRO B O 1
ATOM 4462 N N . ASN B 1 282 ? -6.445 2.496 -13.664 1 83.06 282 ASN B N 1
ATOM 4463 C CA . ASN B 1 282 ? -5.938 3.855 -13.508 1 83.06 282 ASN B CA 1
ATOM 4464 C C . ASN B 1 282 ? -6.926 4.738 -12.75 1 83.06 282 ASN B C 1
ATOM 4466 O O . ASN B 1 282 ? -7.027 5.938 -13.023 1 83.06 282 ASN B O 1
ATOM 4470 N N . ALA B 1 283 ? -7.762 4.125 -11.992 1 89.19 283 ALA B N 1
ATOM 4471 C CA . ALA B 1 283 ? -8.742 4.895 -11.227 1 89.19 283 ALA B CA 1
ATOM 4472 C C . ALA B 1 283 ? -8.531 4.723 -9.727 1 89.19 283 ALA B C 1
ATOM 4474 O O . ALA B 1 283 ? -8.164 3.641 -9.266 1 89.19 283 ALA B O 1
ATOM 4475 N N . GLY B 1 284 ? -8.758 5.82 -9.055 1 91.56 284 GLY B N 1
ATOM 4476 C CA . GLY B 1 284 ? -8.664 5.816 -7.605 1 91.56 284 GLY B CA 1
ATOM 4477 C C . GLY B 1 284 ? -10.016 5.719 -6.922 1 91.56 284 GLY B C 1
ATOM 4478 O O . GLY B 1 284 ? -10.883 4.961 -7.355 1 91.56 284 GLY B O 1
ATOM 4479 N N . HIS B 1 285 ? -10.172 6.5 -5.93 1 93.12 285 HIS B N 1
ATOM 4480 C CA . HIS B 1 285 ? -11.32 6.367 -5.039 1 93.12 285 HIS B CA 1
ATOM 4481 C C . HIS B 1 285 ? -12.477 7.246 -5.5 1 93.12 285 HIS B C 1
ATOM 4483 O O . HIS B 1 285 ? -13.633 6.953 -5.203 1 93.12 285 HIS B O 1
ATOM 4489 N N . SER B 1 286 ? -12.266 8.273 -6.172 1 90.88 286 SER B N 1
ATOM 4490 C CA . SER B 1 286 ? -13.258 9.305 -6.438 1 90.88 286 SER B CA 1
ATOM 4491 C C . SER B 1 286 ? -14.359 8.797 -7.363 1 90.88 286 SER B C 1
ATOM 4493 O O . SER B 1 286 ? -14.07 8.242 -8.43 1 90.88 286 SER B O 1
ATOM 4495 N N . MET B 1 287 ? -15.594 9.117 -6.977 1 89.88 287 MET B N 1
ATOM 4496 C CA . MET B 1 287 ? -16.719 8.773 -7.832 1 89.88 287 MET B CA 1
ATOM 4497 C C . MET B 1 287 ? -16.781 9.688 -9.047 1 89.88 287 MET B C 1
ATOM 4499 O O . MET B 1 287 ? -17.484 9.398 -10.016 1 89.88 287 MET B O 1
ATOM 4503 N N . TYR B 1 288 ? -16.047 10.773 -8.984 1 89.25 288 TYR B N 1
ATOM 4504 C CA . TYR B 1 288 ? -16.109 11.758 -10.062 1 89.25 288 TYR B CA 1
ATOM 4505 C C . TYR B 1 288 ? -15.078 11.461 -11.133 1 89.25 288 TYR B C 1
ATOM 4507 O O . TYR B 1 288 ? -15.031 12.125 -12.172 1 89.25 288 TYR B O 1
ATOM 4515 N N . ASP B 1 289 ? -14.227 10.508 -10.867 1 87.81 289 ASP B N 1
ATOM 4516 C CA . ASP B 1 289 ? -13.398 10 -11.953 1 87.81 289 ASP B CA 1
ATOM 4517 C C . ASP B 1 289 ? -14.258 9.531 -13.125 1 87.81 289 ASP B C 1
ATOM 4519 O O . ASP B 1 289 ? -15.172 8.719 -12.945 1 87.81 289 ASP B O 1
ATOM 4523 N N . PRO B 1 290 ? -13.945 10.016 -14.305 1 87.75 290 PRO B N 1
ATOM 4524 C CA . PRO B 1 290 ? -14.828 9.703 -15.43 1 87.75 290 PRO B CA 1
ATOM 4525 C C . PRO B 1 290 ? -14.961 8.203 -15.68 1 87.75 290 PRO B C 1
ATOM 4527 O O . PRO B 1 290 ? -16.031 7.73 -16.047 1 87.75 290 PRO B O 1
ATOM 4530 N N . ALA B 1 291 ? -13.898 7.504 -15.477 1 88 291 ALA B N 1
ATOM 4531 C CA . ALA B 1 291 ? -13.945 6.059 -15.695 1 88 291 ALA B CA 1
ATOM 4532 C C . ALA B 1 291 ? -14.828 5.379 -14.641 1 88 291 ALA B C 1
ATOM 4534 O O . ALA B 1 291 ? -15.602 4.473 -14.969 1 88 291 ALA B O 1
ATOM 4535 N N . ILE B 1 292 ? -14.727 5.797 -13.43 1 91.69 292 ILE B N 1
ATOM 4536 C CA . ILE B 1 292 ? -15.547 5.25 -12.359 1 91.69 292 ILE B CA 1
ATOM 4537 C C . ILE B 1 292 ? -17.016 5.617 -12.586 1 91.69 292 ILE B C 1
ATOM 4539 O O . ILE B 1 292 ? -17.906 4.766 -12.477 1 91.69 292 ILE B O 1
ATOM 4543 N N . THR B 1 293 ? -17.219 6.875 -12.945 1 93.12 293 THR B N 1
ATOM 4544 C CA . THR B 1 293 ? -18.562 7.344 -13.211 1 93.12 293 THR B CA 1
ATOM 4545 C C . THR B 1 293 ? -19.219 6.52 -14.328 1 93.12 293 THR B C 1
ATOM 4547 O O . THR B 1 293 ? -20.375 6.102 -14.203 1 93.12 293 THR B O 1
ATOM 4550 N N . HIS B 1 294 ? -18.484 6.293 -15.352 1 89.69 294 HIS B N 1
ATOM 4551 C CA . HIS B 1 294 ? -18.984 5.492 -16.469 1 89.69 294 HIS B CA 1
ATOM 4552 C C . HIS B 1 294 ? -19.438 4.117 -15.992 1 89.69 294 HIS B C 1
ATOM 4554 O O . HIS B 1 294 ? -20.547 3.682 -16.328 1 89.69 294 HIS B O 1
ATOM 4560 N N . GLU B 1 295 ? -18.594 3.463 -15.227 1 92 295 GLU B N 1
ATOM 4561 C CA . GLU B 1 295 ? -18.906 2.115 -14.766 1 92 295 GLU B CA 1
ATOM 4562 C C . GLU B 1 295 ? -20.094 2.123 -13.812 1 92 295 GLU B C 1
ATOM 4564 O O . GLU B 1 295 ? -20.906 1.192 -13.82 1 92 295 GLU B O 1
ATOM 4569 N N . LEU B 1 296 ? -20.234 3.158 -13.016 1 93.56 296 LEU B N 1
ATOM 4570 C CA . LEU B 1 296 ? -21.375 3.266 -12.102 1 93.56 296 LEU B CA 1
ATOM 4571 C C . LEU B 1 296 ? -22.672 3.453 -12.867 1 93.56 296 LEU B C 1
ATOM 4573 O O . LEU B 1 296 ? -23.703 2.857 -12.523 1 93.56 296 LEU B O 1
ATOM 4577 N N . VAL B 1 297 ? -22.625 4.262 -13.875 1 92.62 297 VAL B N 1
ATOM 4578 C CA . VAL B 1 297 ? -23.812 4.492 -14.695 1 92.62 297 VAL B CA 1
ATOM 4579 C C . VAL B 1 297 ? -24.219 3.197 -15.406 1 92.62 297 VAL B C 1
ATOM 4581 O O . VAL B 1 297 ? -25.391 2.812 -15.398 1 92.62 297 VAL B O 1
ATOM 4584 N N . GLU B 1 298 ? -23.219 2.518 -15.992 1 90.06 298 GLU B N 1
ATOM 4585 C CA . GLU B 1 298 ? -23.484 1.25 -16.656 1 90.06 298 GLU B CA 1
ATOM 4586 C C . GLU B 1 298 ? -24.047 0.218 -15.695 1 90.06 298 GLU B C 1
ATOM 4588 O O . GLU B 1 298 ? -24.984 -0.512 -16.031 1 90.06 298 GLU B O 1
ATOM 4593 N N . ALA B 1 299 ? -23.469 0.119 -14.492 1 90.88 299 ALA B N 1
ATOM 4594 C CA . ALA B 1 299 ? -23.938 -0.817 -13.477 1 90.88 299 ALA B CA 1
ATOM 4595 C C . ALA B 1 299 ? -25.375 -0.499 -13.055 1 90.88 299 ALA B C 1
ATOM 4597 O O . ALA B 1 299 ? -26.188 -1.404 -12.883 1 90.88 299 ALA B O 1
ATOM 4598 N N . THR B 1 300 ? -25.641 0.777 -12.891 1 93.25 300 THR B N 1
ATOM 4599 C CA . THR B 1 300 ? -27 1.201 -12.547 1 93.25 300 THR B CA 1
ATOM 4600 C C . THR B 1 300 ? -27.984 0.781 -13.625 1 93.25 300 THR B C 1
ATOM 4602 O O . THR B 1 300 ? -29.078 0.3 -13.32 1 93.25 300 THR B O 1
ATOM 4605 N N . GLY B 1 301 ? -27.562 1.002 -14.867 1 90.12 301 GLY B N 1
ATOM 4606 C CA . GLY B 1 301 ? -28.406 0.556 -15.969 1 90.12 301 GLY B CA 1
ATOM 4607 C C . GLY B 1 301 ? -28.672 -0.937 -15.953 1 90.12 301 GLY B C 1
ATOM 4608 O O . GLY B 1 301 ? -29.812 -1.371 -16.156 1 90.12 301 GLY B O 1
ATOM 4609 N N . ALA B 1 302 ? -27.672 -1.712 -15.703 1 88.38 302 ALA B N 1
ATOM 4610 C CA . ALA B 1 302 ? -27.797 -3.166 -15.648 1 88.38 302 ALA B CA 1
ATOM 4611 C C . ALA B 1 302 ? -28.75 -3.592 -14.539 1 88.38 302 ALA B C 1
ATOM 4613 O O . ALA B 1 302 ? -29.562 -4.508 -14.719 1 88.38 302 ALA B O 1
ATOM 4614 N N . LEU B 1 303 ? -28.672 -2.957 -13.391 1 91.75 303 LEU B N 1
ATOM 4615 C CA . LEU B 1 303 ? -29.531 -3.291 -12.266 1 91.75 303 LEU B CA 1
ATOM 4616 C C . LEU B 1 303 ? -30.953 -2.83 -12.516 1 91.75 303 LEU B C 1
ATOM 4618 O O . LEU B 1 303 ? -31.906 -3.506 -12.117 1 91.75 303 LEU B O 1
ATOM 4622 N N . HIS B 1 304 ? -31.078 -1.709 -13.164 1 91.06 304 HIS B N 1
ATOM 4623 C CA . HIS B 1 304 ? -32.406 -1.223 -13.523 1 91.06 304 HIS B CA 1
ATOM 4624 C C . HIS B 1 304 ? -33.125 -2.207 -14.438 1 91.06 304 HIS B C 1
ATOM 4626 O O . HIS B 1 304 ? -34.344 -2.4 -14.32 1 91.06 304 HIS B O 1
ATOM 4632 N N . ALA B 1 305 ? -32.375 -2.82 -15.234 1 87.94 305 ALA B N 1
ATOM 4633 C CA . ALA B 1 305 ? -32.969 -3.762 -16.188 1 87.94 305 ALA B CA 1
ATOM 4634 C C . ALA B 1 305 ? -33.5 -5.004 -15.492 1 87.94 305 ALA B C 1
ATOM 4636 O O . ALA B 1 305 ? -34.281 -5.754 -16.062 1 87.94 305 ALA B O 1
ATOM 4637 N N . LEU B 1 306 ? -33.125 -5.238 -14.281 1 87.62 306 LEU B N 1
ATOM 4638 C CA . LEU B 1 306 ? -33.594 -6.387 -13.5 1 87.62 306 LEU B CA 1
ATOM 4639 C C . LEU B 1 306 ? -34.938 -6.086 -12.836 1 87.62 306 LEU B C 1
ATOM 4641 O O . LEU B 1 306 ? -35.594 -6.996 -12.336 1 87.62 306 LEU B O 1
ATOM 4645 N N . CYS B 1 307 ? -35.312 -4.891 -12.703 1 80.12 307 CYS B N 1
ATOM 4646 C CA . CYS B 1 307 ? -36.562 -4.516 -12.055 1 80.12 307 CYS B CA 1
ATOM 4647 C C . CYS B 1 307 ? -37.719 -4.562 -13.047 1 80.12 307 CYS B C 1
ATOM 4649 O O . CYS B 1 307 ? -38.844 -4.91 -12.68 1 80.12 307 CYS B O 1
#

Solvent-accessible surface area (backbone atoms only — not comparable to full-atom values): 33567 Å² total; per-residue (Å²): 88,81,46,62,54,48,74,78,60,44,70,68,54,50,34,28,60,60,64,44,53,42,25,32,51,38,36,70,52,37,49,55,46,41,62,75,44,57,68,88,30,27,54,43,36,63,60,48,45,44,58,31,46,66,39,89,47,63,71,53,16,47,53,38,17,48,42,51,46,52,37,51,48,56,51,43,44,79,59,76,46,37,24,47,29,32,72,39,83,50,78,44,78,36,64,50,81,65,60,87,79,72,65,79,64,54,52,45,43,73,73,77,62,100,61,72,80,73,71,71,80,67,73,82,65,75,68,66,61,83,39,57,80,71,66,75,81,69,78,68,70,67,61,58,83,61,86,64,75,86,64,52,61,64,55,55,53,51,51,52,52,51,49,56,71,66,54,82,78,62,90,84,51,50,70,63,40,48,48,35,42,50,54,42,52,32,60,70,36,39,66,66,52,66,46,84,71,27,33,60,46,42,36,35,36,75,49,42,36,68,72,51,87,63,50,50,47,56,46,52,40,39,60,43,43,26,61,56,64,51,73,54,48,68,64,33,65,56,38,43,29,62,80,48,33,54,53,39,24,40,34,45,33,20,41,56,9,48,63,38,34,38,31,52,47,52,52,38,29,70,51,20,48,34,37,20,35,39,31,36,40,86,25,41,50,48,68,79,39,67,70,50,37,50,51,51,53,53,50,49,50,44,55,56,71,72,108,88,80,46,63,54,47,74,77,60,44,69,70,54,49,34,28,61,60,63,45,53,42,25,33,51,38,36,71,53,38,49,55,44,42,63,76,44,57,66,87,31,29,53,44,39,63,60,48,45,44,57,31,46,67,40,88,48,60,70,54,15,46,52,39,19,50,41,49,46,51,39,52,46,55,50,43,44,78,60,76,47,37,24,46,30,33,72,39,84,52,80,43,78,37,63,51,82,64,60,86,79,71,66,78,66,54,53,45,42,76,68,76,61,99,62,72,81,74,70,72,81,68,73,82,65,76,70,66,63,83,35,57,81,71,66,76,81,68,78,68,69,66,60,58,83,61,86,66,74,85,67,52,62,64,56,55,54,50,49,52,51,52,50,56,72,66,54,84,78,62,91,84,52,51,70,63,40,48,48,35,41,50,55,43,53,32,60,71,36,39,66,66,53,67,46,85,71,28,33,60,47,42,37,34,36,75,48,43,36,67,72,49,86,63,50,49,47,58,47,52,41,39,62,43,44,25,64,57,66,47,73,53,47,68,64,34,66,57,38,44,30,62,82,48,34,60,53,39,22,41,35,46,33,22,42,56,8,47,63,38,35,40,28,52,46,51,54,39,29,72,51,21,47,34,36,20,34,40,31,37,40,85,26,40,51,47,67,78,39,66,71,50,36,51,51,51,52,52,50,50,52,42,55,56,72,72,110

Foldseek 3Di:
DEAELDDQLPLVLLCLLQVCVLCVVVVVLNVLLLVLFDPLCSNPSLLRLLVQCLDPDVVSNVVSLVSLVSSVCSQQDDDPFWDWDDLPPDIDTDGPPDDPPPHDDHDDDDDDDVDPDDPDPDPPPPPQPVVVVVNDDPPPPVPPVPCPVPDDPLVVSVVSLVSLVVDPDDPPDDPSSVVSNVVSNCSLQSVCQVPPCVSSVVCCLSPVCPPPVPSVCDVCVQPPDPNPNRPPPCSTPLVVLVVCLVPQYEYEYECSASSRHCVSVVSSCVSRVNYHYHHFYPDYRDCPPPRNVVVSVVVVVVVVVVD/DEAELDDQLPLVLLCLLQVCVLCVVVVVLNVLLQVLFDPLCSNPSLLRLLVQCLDPDVVSNVVSLVSLVSSVCSQQDDDPFWDWDDLPPDIDTDGPPDDPPPHDDHDDDDDDDVDPDPPDPDPPPPPQPVVVVVRDDPPPPVPPVPCPPDDDPLVVSVVSLVSLVVDPDDPPDDPSSVVSNVVSNCSLQSVCQVPPCVSSVVCCLSPVCPPPVPSVCDVCVQPPPPNPNRDPPCSTPLVVLVVCLVPQYEYEYECSASSRHCVSVVSSCVSRVNYHYHHFYPDYRDCPPPRNVVVSVVVVVVVVVVD

Radius of gyration: 25.06 Å; Cα contacts (8 Å, |Δi|>4): 902; chains: 2; bounding box: 74×67×61 Å